Protein AF-A0A8J1XLN2-F1 (afdb_monomer_lite)

Structure (mmCIF, N/CA/C/O backbone):
data_AF-A0A8J1XLN2-F1
#
_entry.id   AF-A0A8J1XLN2-F1
#
loop_
_atom_site.group_PDB
_atom_site.id
_atom_site.type_symbol
_atom_site.label_atom_id
_atom_site.label_alt_id
_atom_site.label_comp_id
_atom_site.label_asym_id
_atom_site.label_entity_id
_atom_site.label_seq_id
_atom_site.pdbx_PDB_ins_code
_atom_site.Cartn_x
_atom_site.Cartn_y
_atom_site.Cartn_z
_atom_site.occupancy
_atom_site.B_iso_or_equiv
_atom_site.auth_seq_id
_atom_site.auth_comp_id
_atom_site.auth_asym_id
_atom_site.auth_atom_id
_atom_site.pdbx_PDB_model_num
ATOM 1 N N . GLY A 1 1 ? 41.333 -35.308 -90.817 1.00 53.69 1 GLY A N 1
ATOM 2 C CA . GLY A 1 1 ? 40.622 -34.061 -90.478 1.00 53.69 1 GLY A CA 1
ATOM 3 C C . GLY A 1 1 ? 39.688 -34.273 -89.304 1.00 53.69 1 GLY A C 1
ATOM 4 O O . GLY A 1 1 ? 40.115 -34.104 -88.175 1.00 53.69 1 GLY A O 1
ATOM 5 N N . GLN A 1 2 ? 38.468 -34.756 -89.553 1.00 54.88 2 GLN A N 1
ATOM 6 C CA . GLN A 1 2 ? 37.368 -34.797 -88.567 1.00 54.88 2 GLN A CA 1
ATOM 7 C C . GLN A 1 2 ? 37.585 -35.658 -87.301 1.00 54.88 2 GLN A C 1
ATOM 9 O O . GLN A 1 2 ? 36.888 -35.465 -86.306 1.00 54.88 2 GLN A O 1
ATOM 14 N N . GLN A 1 3 ? 38.512 -36.622 -87.313 1.00 53.62 3 GLN A N 1
ATOM 15 C CA . GLN A 1 3 ? 38.761 -37.507 -86.164 1.00 53.62 3 GLN A CA 1
ATOM 16 C C . GLN A 1 3 ? 39.747 -36.904 -85.142 1.00 53.62 3 GLN A C 1
ATOM 18 O O . GLN A 1 3 ? 39.566 -37.135 -83.949 1.00 53.62 3 GLN A O 1
ATOM 23 N N . CYS A 1 4 ? 40.702 -36.070 -85.585 1.00 54.72 4 CYS A N 1
ATOM 24 C CA . CYS A 1 4 ? 41.565 -35.276 -84.694 1.00 54.72 4 CYS A CA 1
ATOM 25 C C . CYS A 1 4 ? 40.766 -34.171 -83.992 1.00 54.72 4 CYS A C 1
ATOM 27 O O . CYS A 1 4 ? 40.813 -34.075 -82.773 1.00 54.72 4 CYS A O 1
ATOM 29 N N . GLU A 1 5 ? 39.927 -33.428 -84.725 1.00 58.66 5 GLU A N 1
ATOM 30 C CA . GLU A 1 5 ? 39.110 -32.352 -84.134 1.00 58.66 5 GLU A CA 1
ATOM 31 C C . GLU A 1 5 ? 38.158 -32.857 -83.036 1.00 58.66 5 GLU A C 1
ATOM 33 O O . GLU A 1 5 ? 37.962 -32.191 -82.022 1.00 58.66 5 GLU A O 1
ATOM 38 N N . LYS A 1 6 ? 37.587 -34.063 -83.180 1.00 65.25 6 LYS A N 1
ATOM 39 C CA . LYS A 1 6 ? 36.752 -34.670 -82.127 1.00 65.25 6 LYS A CA 1
ATOM 40 C C . LYS A 1 6 ? 37.548 -35.060 -80.879 1.00 65.25 6 LYS A C 1
ATOM 42 O O . LYS A 1 6 ? 36.998 -34.989 -79.781 1.00 65.25 6 LYS A O 1
ATOM 47 N N . GLN A 1 7 ? 38.799 -35.495 -81.031 1.00 68.25 7 GLN A N 1
ATOM 48 C CA . GLN A 1 7 ? 39.661 -35.832 -79.895 1.00 68.25 7 GLN A CA 1
ATOM 49 C C . GLN A 1 7 ? 40.088 -34.573 -79.136 1.00 68.25 7 GLN A C 1
ATOM 51 O O . GLN A 1 7 ? 39.970 -34.555 -77.912 1.00 68.25 7 GLN A O 1
ATOM 56 N N . ASP A 1 8 ? 40.446 -33.505 -79.849 1.00 72.44 8 ASP A N 1
ATOM 57 C CA . ASP A 1 8 ? 40.832 -32.225 -79.246 1.00 72.44 8 ASP A CA 1
ATOM 58 C C . ASP A 1 8 ? 39.654 -31.563 -78.513 1.00 72.44 8 ASP A C 1
ATOM 60 O O . ASP A 1 8 ? 39.800 -31.105 -77.380 1.00 72.44 8 ASP A O 1
ATOM 64 N N . ILE A 1 9 ? 38.443 -31.609 -79.086 1.00 73.19 9 ILE A N 1
ATOM 65 C CA . ILE A 1 9 ? 37.224 -31.111 -78.422 1.00 73.19 9 ILE A CA 1
ATOM 66 C C . ILE A 1 9 ? 36.899 -31.918 -77.157 1.00 73.19 9 ILE A C 1
ATOM 68 O O . ILE A 1 9 ? 36.465 -31.348 -76.155 1.00 73.19 9 ILE A O 1
ATOM 72 N N . ASN A 1 10 ? 37.085 -33.240 -77.175 1.00 77.19 10 ASN A N 1
ATOM 73 C CA . ASN A 1 10 ? 36.835 -34.076 -75.999 1.00 77.19 10 ASN A CA 1
ATOM 74 C C . ASN A 1 10 ? 37.881 -33.852 -74.899 1.00 77.19 10 ASN A C 1
ATOM 76 O O . ASN A 1 10 ? 37.528 -33.884 -73.720 1.00 77.19 10 ASN A O 1
ATOM 80 N N . MET A 1 11 ? 39.133 -33.586 -75.274 1.00 76.88 11 MET A N 1
ATOM 81 C CA . MET A 1 11 ? 40.205 -33.239 -74.342 1.00 76.88 11 MET A CA 1
ATOM 82 C C . MET A 1 11 ? 39.932 -31.886 -73.674 1.00 76.88 11 MET A C 1
ATOM 84 O O . MET A 1 11 ? 39.892 -31.818 -72.448 1.00 76.88 11 MET A O 1
ATOM 88 N N . LEU A 1 12 ? 39.583 -30.860 -74.460 1.00 75.00 12 LEU A N 1
ATOM 89 C CA . LEU A 1 12 ? 39.187 -29.549 -73.936 1.00 75.00 12 LEU A CA 1
ATOM 90 C C . LEU A 1 12 ? 37.960 -29.633 -73.020 1.00 75.00 12 LEU A C 1
ATOM 92 O O . LEU A 1 12 ? 37.921 -28.997 -71.970 1.00 75.00 12 LEU A O 1
ATOM 96 N N . LYS A 1 13 ? 36.947 -30.431 -73.382 1.00 77.38 13 LYS A N 1
ATOM 97 C CA . LYS A 1 13 ? 35.773 -30.647 -72.519 1.00 77.38 13 LYS A CA 1
ATOM 98 C C . LYS A 1 13 ? 36.159 -31.270 -71.183 1.00 77.38 13 LYS A C 1
ATOM 100 O O . LYS A 1 13 ? 35.616 -30.861 -70.162 1.00 77.38 13 LYS A O 1
ATOM 105 N N . LYS A 1 14 ? 37.071 -32.243 -71.191 1.00 81.69 14 LYS A N 1
ATOM 106 C CA . LYS A 1 14 ? 37.544 -32.909 -69.977 1.00 81.69 14 LYS A CA 1
ATOM 107 C C . LYS A 1 14 ? 38.302 -31.937 -69.071 1.00 81.69 14 LYS A C 1
ATOM 109 O O . LYS A 1 14 ? 37.976 -31.856 -67.895 1.00 81.69 14 LYS A O 1
ATOM 114 N N . GLU A 1 15 ? 39.216 -31.142 -69.624 1.00 81.12 15 GLU A N 1
ATOM 115 C CA . GLU A 1 15 ? 39.959 -30.125 -68.865 1.00 81.12 15 GLU A CA 1
ATOM 116 C C . GLU A 1 15 ? 39.039 -29.042 -68.282 1.00 81.12 15 GLU A C 1
ATOM 118 O O . GLU A 1 15 ? 39.189 -28.644 -67.126 1.00 81.12 15 GLU A O 1
ATOM 123 N N . ILE A 1 16 ? 38.040 -28.592 -69.051 1.00 77.94 16 ILE A N 1
ATOM 124 C CA . ILE A 1 16 ? 37.042 -27.628 -68.571 1.00 77.94 16 ILE A CA 1
ATOM 125 C C . ILE A 1 16 ? 36.206 -28.235 -67.438 1.00 77.94 16 ILE A C 1
ATOM 127 O O . ILE A 1 16 ? 35.998 -27.570 -66.424 1.00 77.94 16 ILE A O 1
ATOM 131 N N . LEU A 1 17 ? 35.742 -29.481 -67.584 1.00 77.00 17 LEU A N 1
ATOM 132 C CA . LEU A 1 17 ? 34.953 -30.170 -66.557 1.00 77.00 17 LEU A CA 1
ATOM 133 C C . LEU A 1 17 ? 35.760 -30.381 -65.271 1.00 77.00 17 LEU A C 1
ATOM 135 O O . LEU A 1 17 ? 35.279 -30.026 -64.201 1.00 77.00 17 LEU A O 1
ATOM 139 N N . GLU A 1 18 ? 37.007 -30.841 -65.369 1.00 84.69 18 GLU A N 1
ATOM 140 C CA . GLU A 1 18 ? 37.897 -31.007 -64.212 1.00 84.69 18 GLU A CA 1
ATOM 141 C C . GLU A 1 18 ? 38.184 -29.663 -63.517 1.00 84.69 18 GLU A C 1
ATOM 143 O O . GLU A 1 18 ? 38.169 -29.570 -62.285 1.00 84.69 18 GLU A O 1
ATOM 148 N N . GLY A 1 19 ? 38.368 -28.587 -64.290 1.00 80.62 19 GLY A N 1
ATOM 149 C CA . GLY A 1 19 ? 38.527 -27.234 -63.758 1.00 80.62 19 GLY A CA 1
ATOM 150 C C . GLY A 1 19 ? 37.270 -26.698 -63.060 1.00 80.62 19 GLY A C 1
ATOM 151 O O . GLY A 1 19 ? 37.374 -25.986 -62.054 1.00 80.62 19 GLY A O 1
ATOM 152 N N . VAL A 1 20 ? 36.079 -27.039 -63.560 1.00 78.56 20 VAL A N 1
ATOM 153 C CA . VAL A 1 20 ? 34.793 -26.696 -62.934 1.00 78.56 20 VAL A CA 1
ATOM 154 C C . VAL A 1 20 ? 34.588 -27.499 -61.649 1.00 78.56 20 VAL A C 1
ATOM 156 O O . VAL A 1 20 ? 34.291 -26.901 -60.612 1.00 78.56 20 VAL A O 1
ATOM 159 N N . ASP A 1 21 ? 34.832 -28.807 -61.669 1.00 84.81 21 ASP A N 1
ATOM 160 C CA . ASP A 1 21 ? 34.689 -29.685 -60.503 1.00 84.81 21 ASP A CA 1
ATOM 161 C C . ASP A 1 21 ? 35.650 -29.294 -59.377 1.00 84.81 21 ASP A C 1
ATOM 163 O O . ASP A 1 21 ? 35.250 -29.202 -58.211 1.00 84.81 21 ASP A O 1
ATOM 167 N N . SER A 1 22 ? 36.898 -28.949 -59.715 1.00 86.00 22 SER A N 1
ATOM 168 C CA . SER A 1 22 ? 37.862 -28.431 -58.742 1.00 86.00 22 SER A CA 1
ATOM 169 C C . SER A 1 22 ? 37.364 -27.142 -58.082 1.00 86.00 22 SER A C 1
ATOM 171 O O . SER A 1 22 ? 37.482 -26.992 -56.864 1.00 86.00 22 SER A O 1
ATOM 173 N N . LYS A 1 23 ? 36.783 -26.209 -58.849 1.00 81.69 23 LYS A N 1
ATOM 174 C CA . LYS A 1 23 ? 36.239 -24.954 -58.302 1.00 81.69 23 LYS A CA 1
ATOM 175 C C . LYS A 1 23 ? 35.014 -25.200 -57.423 1.00 81.69 23 LYS A C 1
ATOM 177 O O . LYS A 1 23 ? 34.900 -24.578 -56.364 1.00 81.69 23 LYS A O 1
ATOM 182 N N . ILE A 1 24 ? 34.132 -26.123 -57.813 1.00 81.25 24 ILE A N 1
ATOM 183 C CA . ILE A 1 24 ? 32.971 -26.538 -57.013 1.00 81.25 24 ILE A CA 1
ATOM 184 C C . ILE A 1 24 ? 33.429 -27.153 -55.686 1.00 81.25 24 ILE A C 1
ATOM 186 O O . ILE A 1 24 ? 32.887 -26.809 -54.630 1.00 81.25 24 ILE A O 1
ATOM 190 N N . ALA A 1 25 ? 34.457 -28.006 -55.700 1.00 85.00 25 ALA A N 1
ATOM 191 C CA . ALA A 1 25 ? 35.021 -28.597 -54.489 1.00 85.00 25 ALA A CA 1
ATOM 192 C C . ALA A 1 25 ? 35.598 -27.526 -53.545 1.00 85.00 25 ALA A C 1
ATOM 194 O O . ALA A 1 25 ? 35.302 -27.531 -52.342 1.00 85.00 25 ALA A O 1
ATOM 195 N N . THR A 1 26 ? 36.347 -26.554 -54.081 1.00 87.31 26 THR A N 1
ATOM 196 C CA . THR A 1 26 ? 36.879 -25.427 -53.299 1.00 87.31 26 THR A CA 1
ATOM 197 C C . THR A 1 26 ? 35.752 -24.595 -52.680 1.00 87.31 26 THR A C 1
ATOM 199 O O . THR A 1 26 ? 35.748 -24.394 -51.462 1.00 87.31 26 THR A O 1
ATOM 202 N N . LEU A 1 27 ? 34.755 -24.181 -53.468 1.00 78.38 27 LEU A N 1
ATOM 203 C CA . LEU A 1 27 ? 33.588 -23.426 -52.988 1.00 78.38 27 LEU A CA 1
ATOM 204 C C . LEU A 1 27 ? 32.815 -24.184 -51.903 1.00 78.38 27 LEU A C 1
ATOM 206 O O . LEU A 1 27 ? 32.498 -23.620 -50.856 1.00 78.38 27 LEU A O 1
ATOM 210 N N . THR A 1 28 ? 32.595 -25.484 -52.097 1.00 84.31 28 THR A N 1
ATOM 211 C CA . THR A 1 28 ? 31.908 -26.348 -51.126 1.00 84.31 28 THR A CA 1
ATOM 212 C C . THR A 1 28 ? 32.663 -26.410 -49.797 1.00 84.31 28 THR A C 1
ATOM 214 O O . THR A 1 28 ? 32.055 -26.348 -48.725 1.00 84.31 28 THR A O 1
ATOM 217 N N . SER A 1 29 ? 33.995 -26.504 -49.835 1.00 86.88 29 SER A N 1
ATOM 218 C CA . SER A 1 29 ? 34.820 -26.514 -48.621 1.00 86.88 29 SER A CA 1
ATOM 219 C C . SER A 1 29 ? 34.789 -25.171 -47.876 1.00 86.88 29 SER A C 1
ATOM 221 O O . SER A 1 29 ? 34.666 -25.155 -46.646 1.00 86.88 29 SER A O 1
ATOM 223 N N . LEU A 1 30 ? 34.804 -24.052 -48.611 1.00 84.69 30 LEU A N 1
ATOM 224 C CA . LEU A 1 30 ? 34.664 -22.700 -48.068 1.00 84.69 30 LEU A CA 1
ATOM 225 C C . LEU A 1 30 ? 33.301 -22.509 -47.400 1.00 84.69 30 LEU A C 1
ATOM 227 O O . LEU A 1 30 ? 33.246 -22.076 -46.249 1.00 84.69 30 LEU A O 1
ATOM 231 N N . MET A 1 31 ? 32.218 -22.916 -48.067 1.00 76.94 31 MET A N 1
ATOM 232 C CA . MET A 1 31 ? 30.867 -22.851 -47.507 1.00 76.94 31 MET A CA 1
ATOM 233 C C . MET A 1 31 ? 30.739 -23.700 -46.239 1.00 76.94 31 MET A C 1
ATOM 235 O O . MET A 1 31 ? 30.209 -23.229 -45.235 1.00 76.94 31 MET A O 1
ATOM 239 N N . LYS A 1 32 ? 31.281 -24.926 -46.223 1.00 83.81 32 LYS A N 1
ATOM 240 C CA . LYS A 1 32 ? 31.295 -25.775 -45.016 1.00 83.81 32 LYS A CA 1
ATOM 241 C C . LYS A 1 32 ? 32.070 -25.135 -43.861 1.00 83.81 32 LYS A C 1
ATOM 243 O O . LYS A 1 32 ? 31.676 -25.283 -42.704 1.00 83.81 32 LYS A O 1
ATOM 248 N N . ARG A 1 33 ? 33.175 -24.437 -44.144 1.00 87.06 33 ARG A N 1
ATOM 249 C CA . ARG A 1 33 ? 33.961 -23.716 -43.130 1.00 87.06 33 ARG A CA 1
ATOM 250 C C . ARG A 1 33 ? 33.202 -22.506 -42.584 1.00 87.06 33 ARG A C 1
ATOM 252 O O . ARG A 1 33 ? 33.126 -22.357 -41.371 1.00 87.06 33 ARG A O 1
ATOM 259 N N . GLN A 1 34 ? 32.597 -21.697 -43.451 1.00 81.19 34 GLN A N 1
ATOM 260 C CA . GLN A 1 34 ? 31.775 -20.560 -43.027 1.00 81.19 34 GLN A CA 1
ATOM 261 C C . GLN A 1 34 ? 30.563 -21.007 -42.205 1.00 81.19 34 GLN A C 1
ATOM 263 O O . GLN A 1 34 ? 30.272 -20.402 -41.179 1.00 81.19 34 GLN A O 1
ATOM 268 N N . ASN A 1 35 ? 29.911 -22.102 -42.597 1.00 74.69 35 ASN A N 1
ATOM 269 C CA . ASN A 1 35 ? 28.753 -22.632 -41.883 1.00 74.69 35 ASN A CA 1
ATOM 270 C C . ASN A 1 35 ? 29.134 -23.191 -40.497 1.00 74.69 35 ASN A C 1
ATOM 272 O O . ASN A 1 35 ? 28.408 -22.979 -39.533 1.00 74.69 35 ASN A O 1
ATOM 276 N N . ARG A 1 36 ? 30.308 -23.831 -40.354 1.00 81.69 36 ARG A N 1
ATOM 277 C CA . ARG A 1 36 ? 30.852 -24.206 -39.032 1.00 81.69 36 ARG A CA 1
ATOM 278 C C . ARG A 1 36 ? 31.136 -22.987 -38.159 1.00 81.69 36 ARG A C 1
ATOM 280 O O . ARG A 1 36 ? 30.622 -22.932 -37.054 1.00 81.69 36 ARG A O 1
ATOM 287 N N . ASN A 1 37 ? 31.825 -21.975 -38.686 1.00 80.38 37 ASN A N 1
ATOM 288 C CA . ASN A 1 37 ? 32.071 -20.737 -37.942 1.00 80.38 37 ASN A CA 1
ATOM 289 C C . ASN A 1 37 ? 30.767 -20.035 -37.522 1.00 80.38 37 ASN A C 1
ATOM 291 O O . ASN A 1 37 ? 30.702 -19.464 -36.438 1.00 80.38 37 ASN A O 1
ATOM 295 N N . LEU A 1 38 ? 29.728 -20.062 -38.367 1.00 68.62 38 LEU A N 1
ATOM 296 C CA . LEU A 1 38 ? 28.409 -19.544 -38.000 1.00 68.62 38 LEU A CA 1
ATOM 297 C C . LEU A 1 38 ? 27.776 -20.371 -36.883 1.00 68.62 38 LEU A C 1
ATOM 299 O O . LEU A 1 38 ? 27.258 -19.792 -35.938 1.00 68.62 38 LEU A O 1
ATOM 303 N N . LYS A 1 39 ? 27.828 -21.704 -36.970 1.00 70.62 39 LYS A N 1
ATOM 304 C CA . LYS A 1 39 ? 27.310 -22.594 -35.925 1.00 70.62 39 LYS A CA 1
ATOM 305 C C . LYS A 1 39 ? 28.034 -22.406 -34.599 1.00 70.62 39 LYS A C 1
ATOM 307 O O . LYS A 1 39 ? 27.363 -22.371 -33.580 1.00 70.62 39 LYS A O 1
ATOM 312 N N . ASP A 1 40 ? 29.351 -22.232 -34.614 1.00 71.19 40 ASP A N 1
ATOM 313 C CA . ASP A 1 40 ? 30.140 -21.990 -33.405 1.00 71.19 40 ASP A CA 1
ATOM 314 C C . ASP A 1 40 ? 29.801 -20.627 -32.786 1.00 71.19 40 ASP A C 1
ATOM 316 O O . ASP A 1 40 ? 29.603 -20.547 -31.581 1.00 71.19 40 ASP A O 1
ATOM 320 N N . LYS A 1 41 ? 29.603 -19.578 -33.601 1.00 67.25 41 LYS A N 1
ATOM 321 C CA . LYS A 1 41 ? 29.107 -18.273 -33.121 1.00 67.25 41 LYS A CA 1
ATOM 322 C C . LYS A 1 41 ? 27.674 -18.331 -32.597 1.00 67.25 41 LYS A C 1
ATOM 324 O O . LYS A 1 41 ? 27.358 -17.701 -31.598 1.00 67.25 41 LYS A O 1
ATOM 329 N N . ILE A 1 42 ? 26.791 -19.073 -33.267 1.00 59.78 42 ILE A N 1
ATOM 330 C CA . ILE A 1 42 ? 25.418 -19.299 -32.799 1.00 59.78 42 ILE A CA 1
ATOM 331 C C . ILE A 1 42 ? 25.457 -20.053 -31.472 1.00 59.78 42 ILE A C 1
ATOM 333 O O . ILE A 1 42 ? 24.743 -19.680 -30.551 1.00 59.78 42 ILE A O 1
ATOM 337 N N . LYS A 1 43 ? 26.319 -21.063 -31.346 1.00 57.88 43 LYS A N 1
ATOM 338 C CA . LYS A 1 43 ? 26.527 -21.824 -30.116 1.00 57.88 43 LYS A CA 1
ATOM 339 C C . LYS A 1 43 ? 27.084 -20.947 -28.993 1.00 57.88 43 LYS A C 1
ATOM 341 O O . LYS A 1 43 ? 26.541 -20.987 -27.906 1.00 57.88 43 LYS A O 1
ATOM 346 N N . GLU A 1 44 ? 28.057 -20.082 -29.262 1.00 58.88 44 GLU A N 1
ATOM 347 C CA . GLU A 1 44 ? 28.560 -19.081 -28.307 1.00 58.88 44 GLU A CA 1
ATOM 348 C C . GLU A 1 44 ? 27.451 -18.121 -27.832 1.00 58.88 44 GLU A C 1
ATOM 350 O O . GLU A 1 44 ? 27.355 -17.813 -26.650 1.00 58.88 44 GLU A O 1
ATOM 355 N N . ILE A 1 45 ? 26.548 -17.713 -28.730 1.00 55.41 45 ILE A N 1
ATOM 356 C CA . ILE A 1 45 ? 25.372 -16.892 -28.391 1.00 55.41 45 ILE A CA 1
ATOM 357 C C . ILE A 1 45 ? 24.312 -17.691 -27.604 1.00 55.41 45 ILE A C 1
ATOM 359 O O . ILE A 1 45 ? 23.596 -17.117 -26.786 1.00 55.41 45 ILE A O 1
ATOM 363 N N . THR A 1 46 ? 24.191 -18.997 -27.854 1.00 53.50 46 THR A N 1
ATOM 364 C CA . THR A 1 46 ? 23.142 -19.865 -27.284 1.00 53.50 46 THR A CA 1
ATOM 365 C C . THR A 1 46 ? 23.553 -20.473 -25.936 1.00 53.50 46 THR A C 1
ATOM 367 O O . THR A 1 46 ? 22.708 -20.627 -25.058 1.00 53.50 46 THR A O 1
ATOM 370 N N . ASP A 1 47 ? 24.842 -20.756 -25.734 1.00 54.47 47 ASP A N 1
ATOM 371 C CA . ASP A 1 47 ? 25.393 -21.418 -24.542 1.00 54.47 47 ASP A CA 1
ATOM 372 C C . ASP A 1 47 ? 25.655 -20.445 -23.370 1.00 54.47 47 ASP A C 1
ATOM 374 O O . ASP A 1 47 ? 25.988 -20.875 -22.267 1.00 54.47 47 ASP A O 1
ATOM 378 N N . GLU A 1 48 ? 25.470 -19.133 -23.553 1.00 57.09 48 GLU A N 1
ATOM 379 C CA . GLU A 1 48 ? 25.713 -18.125 -22.506 1.00 57.09 48 GLU A CA 1
ATOM 380 C C . GLU A 1 48 ? 24.608 -18.021 -21.435 1.00 57.09 48 GLU A C 1
ATOM 382 O O . GLU A 1 48 ? 24.745 -17.234 -20.494 1.00 57.09 48 GLU A O 1
ATOM 387 N N . CYS A 1 49 ? 23.523 -18.802 -21.517 1.00 61.03 49 CYS A N 1
ATOM 388 C CA . CYS A 1 49 ? 22.452 -18.724 -20.525 1.00 61.03 49 CYS A CA 1
ATOM 389 C C . CYS A 1 49 ? 22.199 -20.005 -19.728 1.00 61.03 49 CYS A C 1
ATOM 391 O O . CYS A 1 49 ? 21.451 -20.885 -20.142 1.00 61.03 49 CYS A O 1
ATOM 393 N N . THR A 1 50 ? 22.710 -20.025 -18.498 1.00 65.38 50 THR A N 1
ATOM 394 C CA . THR A 1 50 ? 22.306 -20.978 -17.450 1.00 65.38 50 THR A CA 1
ATOM 395 C C . THR A 1 50 ? 21.369 -20.363 -16.406 1.00 65.38 50 THR A C 1
ATOM 397 O O . THR A 1 50 ? 20.832 -21.079 -15.560 1.00 65.38 50 THR A O 1
ATOM 400 N N . LYS A 1 51 ? 21.157 -19.038 -16.434 1.00 75.00 51 LYS A N 1
ATOM 401 C CA . LYS A 1 51 ? 20.351 -18.333 -15.430 1.00 75.00 51 LYS A CA 1
ATOM 402 C C . LYS A 1 51 ? 18.862 -18.479 -15.729 1.00 75.00 51 LYS A C 1
ATOM 404 O O . LYS A 1 51 ? 18.395 -18.145 -16.814 1.00 75.00 51 LYS A O 1
ATOM 409 N N . SER A 1 52 ? 18.098 -18.923 -14.734 1.00 81.94 52 SER A N 1
ATOM 410 C CA . SER A 1 52 ? 16.633 -18.892 -14.812 1.00 81.94 52 SER A CA 1
ATOM 411 C C . SER A 1 52 ? 16.111 -17.449 -14.819 1.00 81.94 52 SER A C 1
ATOM 413 O O . SER A 1 52 ? 16.740 -16.552 -14.253 1.00 81.94 52 SER A O 1
ATOM 415 N N . GLN A 1 53 ? 14.920 -17.221 -15.380 1.00 80.94 53 GLN A N 1
ATOM 416 C CA . GLN A 1 53 ? 14.272 -15.899 -15.349 1.00 80.94 53 GLN A CA 1
ATOM 417 C C . GLN A 1 53 ? 14.080 -15.373 -13.916 1.00 80.94 53 GLN A C 1
ATOM 419 O O . GLN A 1 53 ? 14.302 -14.196 -13.654 1.00 80.94 53 GLN A O 1
ATOM 424 N N . ASN A 1 54 ? 13.788 -16.252 -12.951 1.00 80.81 54 ASN A N 1
ATOM 425 C CA . ASN A 1 54 ? 13.690 -15.874 -11.536 1.00 80.81 54 ASN A CA 1
ATOM 426 C C . ASN A 1 54 ? 15.029 -15.393 -10.956 1.00 80.81 54 ASN A C 1
ATOM 428 O O . ASN A 1 54 ? 15.062 -14.508 -10.102 1.00 80.81 54 ASN A O 1
ATOM 432 N N . GLN A 1 55 ? 16.151 -15.971 -11.396 1.00 84.56 55 GLN A N 1
ATOM 433 C CA . GLN A 1 55 ? 17.471 -15.487 -11.001 1.00 84.56 55 GLN A CA 1
ATOM 434 C C . GLN A 1 55 ? 17.749 -14.105 -11.600 1.00 84.56 55 GLN A C 1
ATOM 436 O O . GLN A 1 55 ? 18.188 -13.218 -10.874 1.00 84.56 55 GLN A O 1
ATOM 441 N N . ILE A 1 56 ? 17.438 -13.909 -12.881 1.00 85.75 56 ILE A N 1
ATOM 442 C CA . ILE A 1 56 ? 17.614 -12.625 -13.570 1.00 85.75 56 ILE A CA 1
ATOM 443 C C . ILE A 1 56 ? 16.768 -11.525 -12.910 1.00 85.75 56 ILE A C 1
ATOM 445 O O . ILE A 1 56 ? 17.292 -10.453 -12.620 1.00 85.75 56 ILE A O 1
ATOM 449 N N . GLN A 1 57 ? 15.503 -11.809 -12.582 1.00 86.06 57 GLN A N 1
ATOM 450 C CA . GLN A 1 57 ? 14.613 -10.878 -11.878 1.00 86.06 57 GLN A CA 1
ATOM 451 C C . GLN A 1 57 ? 15.199 -10.434 -10.529 1.00 86.06 57 GLN A C 1
ATOM 453 O O . GLN A 1 57 ? 15.190 -9.244 -10.217 1.00 86.06 57 GLN A O 1
ATOM 458 N N . ARG A 1 58 ? 15.737 -11.370 -9.731 1.00 87.31 58 ARG A N 1
ATOM 459 C CA . ARG A 1 58 ? 16.377 -11.045 -8.443 1.00 87.31 58 ARG A CA 1
ATOM 460 C C . ARG A 1 58 ? 17.622 -10.180 -8.620 1.00 87.31 58 ARG A C 1
ATOM 462 O O . ARG A 1 58 ? 17.781 -9.203 -7.895 1.00 87.31 58 ARG A O 1
ATOM 469 N N . GLU A 1 59 ? 18.479 -10.519 -9.582 1.00 91.75 59 GLU A N 1
ATOM 470 C CA . GLU A 1 59 ? 19.692 -9.746 -9.873 1.00 91.75 59 GLU A CA 1
ATOM 471 C C . GLU A 1 59 ? 19.361 -8.319 -10.325 1.00 91.75 59 GLU A C 1
ATOM 473 O O . GLU A 1 59 ? 19.973 -7.372 -9.840 1.00 91.75 59 GLU A O 1
ATOM 478 N N . LEU A 1 60 ? 18.381 -8.145 -11.216 1.00 92.12 60 LEU A N 1
ATOM 479 C CA . LEU A 1 60 ? 17.970 -6.826 -11.701 1.00 92.12 60 LEU A CA 1
ATOM 480 C C . LEU A 1 60 ? 17.295 -5.980 -10.619 1.00 92.12 60 LEU A C 1
ATOM 482 O O . LEU A 1 60 ? 17.604 -4.794 -10.515 1.00 92.12 60 LEU A O 1
ATOM 486 N N . ASN A 1 61 ? 16.443 -6.578 -9.780 1.00 87.12 61 ASN A N 1
ATOM 487 C CA . ASN A 1 61 ? 15.853 -5.884 -8.632 1.00 87.12 61 ASN A CA 1
ATOM 488 C C . ASN A 1 61 ? 16.939 -5.378 -7.671 1.00 87.12 61 ASN A C 1
ATOM 490 O O . ASN A 1 61 ? 16.947 -4.197 -7.334 1.00 87.12 61 ASN A O 1
ATOM 494 N N . ALA A 1 62 ? 17.900 -6.233 -7.301 1.00 89.56 62 ALA A N 1
ATOM 495 C CA . ALA A 1 62 ? 19.023 -5.832 -6.451 1.00 89.56 62 ALA A CA 1
ATOM 496 C C . ALA A 1 62 ? 19.888 -4.739 -7.109 1.00 89.56 62 ALA A C 1
ATOM 498 O O . ALA A 1 62 ? 20.333 -3.803 -6.447 1.00 89.56 62 ALA A O 1
ATOM 499 N N . ASN A 1 63 ? 20.098 -4.823 -8.427 1.00 92.19 63 ASN A N 1
ATOM 500 C CA . ASN A 1 63 ? 20.852 -3.833 -9.195 1.00 92.19 63 ASN A CA 1
ATOM 501 C C . ASN A 1 63 ? 20.166 -2.452 -9.181 1.00 92.19 63 ASN A C 1
ATOM 503 O O . ASN A 1 63 ? 20.844 -1.435 -9.050 1.00 92.19 63 ASN A O 1
ATOM 507 N N . LEU A 1 64 ? 18.833 -2.405 -9.286 1.00 90.56 64 LEU A N 1
ATOM 508 C CA . LEU A 1 64 ? 18.055 -1.163 -9.200 1.00 90.56 64 LEU A CA 1
ATOM 509 C C . LEU A 1 64 ? 17.976 -0.609 -7.773 1.00 90.56 64 LEU A C 1
ATOM 511 O O . LEU A 1 64 ? 18.048 0.606 -7.594 1.00 90.56 64 LEU A O 1
ATOM 515 N N . GLU A 1 65 ? 17.871 -1.477 -6.766 1.00 87.88 65 GLU A N 1
ATOM 516 C CA . GLU A 1 65 ? 17.882 -1.071 -5.359 1.00 87.88 65 GLU A CA 1
ATOM 517 C C . GLU A 1 65 ? 19.206 -0.386 -4.995 1.00 87.88 65 GLU A C 1
ATOM 519 O O . GLU A 1 65 ? 19.213 0.707 -4.429 1.00 87.88 65 GLU A O 1
ATOM 524 N N . GLU A 1 66 ? 20.333 -0.982 -5.390 1.00 91.62 66 GLU A N 1
ATOM 525 C CA . GLU A 1 66 ? 21.656 -0.403 -5.155 1.00 91.62 66 GLU A CA 1
ATOM 526 C C . GLU A 1 66 ? 21.862 0.897 -5.942 1.00 91.62 66 GLU A C 1
ATOM 528 O O . GLU A 1 66 ? 22.378 1.876 -5.408 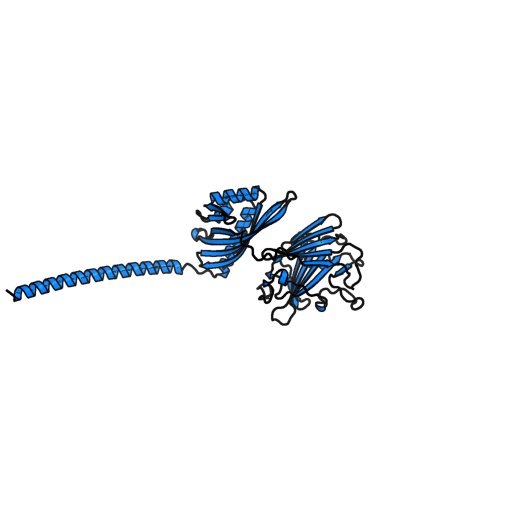1.00 91.62 66 GLU A O 1
ATOM 533 N N . TYR A 1 67 ? 21.402 0.957 -7.195 1.00 91.19 67 TYR A N 1
ATOM 534 C CA . TYR A 1 67 ? 21.402 2.201 -7.966 1.00 91.19 67 TYR A CA 1
ATOM 535 C C . TYR A 1 67 ? 20.615 3.317 -7.255 1.00 91.19 67 TYR A C 1
ATOM 537 O O . TYR A 1 67 ? 21.100 4.445 -7.157 1.00 91.19 67 TYR A O 1
ATOM 545 N N . SER A 1 68 ? 19.438 3.003 -6.702 1.00 85.19 68 SER A N 1
ATOM 546 C CA . SER A 1 68 ? 18.628 3.957 -5.933 1.00 85.19 68 SER A CA 1
ATOM 547 C C . SER A 1 68 ? 19.342 4.425 -4.659 1.00 85.19 68 SER A C 1
ATOM 549 O O . SER A 1 68 ? 19.336 5.621 -4.364 1.00 85.19 68 SER A O 1
ATOM 551 N N . LYS A 1 69 ? 20.022 3.520 -3.937 1.00 87.12 69 LYS A N 1
ATOM 552 C CA . LYS A 1 69 ? 20.833 3.867 -2.755 1.00 87.12 69 LYS A CA 1
ATOM 553 C C . LYS A 1 69 ? 21.943 4.861 -3.093 1.00 87.12 69 LYS A C 1
ATOM 555 O O . LYS A 1 69 ? 22.107 5.835 -2.366 1.00 87.12 69 LYS A O 1
ATOM 560 N N . LEU A 1 70 ? 22.652 4.657 -4.205 1.00 90.88 70 LEU A N 1
ATOM 561 C CA . LEU A 1 70 ? 23.741 5.542 -4.638 1.00 90.88 70 LEU A CA 1
ATOM 562 C C . LEU A 1 70 ? 23.252 6.934 -5.046 1.00 90.88 70 LEU A C 1
ATOM 564 O O . LEU A 1 70 ? 23.899 7.929 -4.735 1.00 90.88 70 LEU A O 1
ATOM 568 N N . ILE A 1 71 ? 22.093 7.024 -5.707 1.00 85.00 71 ILE A N 1
ATOM 569 C CA . ILE A 1 71 ? 21.475 8.326 -5.998 1.00 85.00 71 ILE A CA 1
ATOM 570 C C . ILE A 1 71 ? 21.139 9.049 -4.692 1.00 85.00 71 ILE A C 1
ATOM 572 O O . ILE A 1 71 ? 21.485 10.218 -4.540 1.00 85.00 71 ILE A O 1
ATOM 576 N N . LYS A 1 72 ? 20.505 8.351 -3.740 1.00 80.44 72 LYS A N 1
ATOM 577 C CA . LYS A 1 72 ? 20.112 8.926 -2.445 1.00 80.44 72 LYS A CA 1
ATOM 578 C C . LYS A 1 72 ? 21.309 9.368 -1.602 1.00 80.44 72 LYS A C 1
ATOM 580 O O . LYS A 1 72 ? 21.225 10.389 -0.931 1.00 80.44 72 LYS A O 1
ATOM 585 N N . SER A 1 73 ? 22.415 8.624 -1.631 1.00 85.62 73 SER A N 1
ATOM 586 C CA . SER A 1 73 ? 23.640 8.985 -0.905 1.00 85.62 73 SER A CA 1
ATOM 587 C C . SER A 1 73 ? 24.457 10.087 -1.587 1.00 85.62 73 SER A C 1
ATOM 589 O O . SER A 1 73 ? 25.417 10.583 -0.999 1.00 85.62 73 SER A O 1
ATOM 591 N N . GLY A 1 74 ? 24.099 10.468 -2.817 1.00 85.94 74 GLY A N 1
ATOM 592 C CA . GLY A 1 74 ? 24.829 11.454 -3.608 1.00 85.94 74 GLY A CA 1
ATOM 593 C C . GLY A 1 74 ? 26.093 10.915 -4.288 1.00 85.94 74 GLY A C 1
ATOM 594 O O . GLY A 1 74 ? 26.894 11.702 -4.795 1.00 85.94 74 GLY A O 1
ATOM 595 N N . ASP A 1 75 ? 26.292 9.593 -4.344 1.00 91.25 75 ASP A N 1
ATOM 596 C CA . ASP A 1 75 ? 27.402 8.981 -5.084 1.00 91.25 75 ASP A CA 1
ATOM 597 C C . ASP A 1 75 ? 27.043 8.802 -6.568 1.00 91.25 75 ASP A C 1
ATOM 599 O O . ASP A 1 75 ? 26.811 7.707 -7.093 1.00 91.25 75 ASP A O 1
ATOM 603 N N . PHE A 1 76 ? 26.976 9.931 -7.268 1.00 90.25 76 PHE A N 1
ATOM 604 C CA . PHE A 1 76 ? 26.550 9.972 -8.665 1.00 90.25 76 PHE A CA 1
ATOM 605 C C . PHE A 1 76 ? 27.555 9.332 -9.626 1.00 90.25 76 PHE A C 1
ATOM 607 O O . PHE A 1 76 ? 27.152 8.845 -10.681 1.00 90.25 76 PHE A O 1
ATOM 614 N N . VAL A 1 77 ? 28.840 9.289 -9.260 1.00 90.00 77 VAL A N 1
ATOM 615 C CA . VAL A 1 77 ? 29.886 8.616 -10.048 1.00 90.00 77 VAL A CA 1
ATOM 616 C C . VAL A 1 77 ? 29.680 7.101 -9.996 1.00 90.00 77 VAL A C 1
ATOM 618 O O . VAL A 1 77 ? 29.753 6.409 -11.017 1.00 90.00 77 VAL A O 1
ATOM 621 N N . ALA A 1 78 ? 29.384 6.547 -8.819 1.00 91.81 78 ALA A N 1
ATOM 622 C CA . ALA A 1 78 ? 29.032 5.138 -8.706 1.00 91.81 78 ALA A CA 1
ATOM 623 C C . ALA A 1 78 ? 27.677 4.837 -9.366 1.00 91.81 78 ALA A C 1
ATOM 625 O O . ALA A 1 78 ? 27.551 3.821 -10.056 1.00 91.81 78 ALA A O 1
ATOM 626 N N . ALA A 1 79 ? 26.686 5.725 -9.233 1.00 90.94 79 ALA A N 1
ATOM 627 C CA . ALA A 1 79 ? 25.385 5.569 -9.882 1.00 90.94 79 ALA A CA 1
ATOM 628 C C . ALA A 1 79 ? 25.511 5.567 -11.418 1.00 90.94 79 ALA A C 1
ATOM 630 O O . ALA A 1 79 ? 24.982 4.676 -12.087 1.00 90.94 79 ALA A O 1
ATOM 631 N N . SER A 1 80 ? 26.285 6.487 -12.004 1.00 91.62 80 SER A N 1
ATOM 632 C CA . SER A 1 80 ? 26.488 6.566 -13.459 1.00 91.62 80 SER A CA 1
ATOM 633 C C . SER A 1 80 ? 27.182 5.319 -14.031 1.00 91.62 80 SER A C 1
ATOM 635 O O . SER A 1 80 ? 27.006 4.975 -15.203 1.00 91.62 80 SER A O 1
ATOM 637 N N . ASN A 1 81 ? 27.888 4.541 -13.203 1.00 92.50 81 ASN A N 1
ATOM 638 C CA . ASN A 1 81 ? 28.466 3.257 -13.602 1.00 92.50 81 ASN A CA 1
ATOM 639 C C . ASN A 1 81 ? 27.447 2.130 -13.835 1.00 92.50 81 ASN A C 1
ATOM 641 O O . ASN A 1 81 ? 27.828 1.112 -14.423 1.00 92.50 81 ASN A O 1
ATOM 645 N N . TYR A 1 82 ? 26.184 2.304 -13.431 1.00 94.69 82 TYR A N 1
ATOM 646 C CA . TYR A 1 82 ? 25.077 1.406 -13.790 1.00 94.69 82 TYR A CA 1
ATOM 647 C C . TYR A 1 82 ? 24.581 1.619 -15.216 1.00 94.69 82 TYR A C 1
ATOM 649 O O . TYR A 1 82 ? 23.850 0.784 -15.732 1.00 94.69 82 TYR A O 1
ATOM 657 N N . TRP A 1 83 ? 25.001 2.687 -15.885 1.00 95.50 83 TRP A N 1
ATOM 658 C CA . TRP A 1 83 ? 24.673 2.931 -17.281 1.00 95.50 83 TRP A CA 1
ATOM 659 C C . TRP A 1 83 ? 25.723 2.321 -18.203 1.00 95.50 83 TRP A C 1
ATOM 661 O O . TRP A 1 83 ? 26.908 2.246 -17.859 1.00 95.50 83 TRP A O 1
ATOM 671 N N . SER A 1 84 ? 25.348 1.900 -19.408 1.00 94.06 84 SER A N 1
ATOM 672 C CA . SER A 1 84 ? 26.340 1.643 -20.455 1.00 94.06 84 SER A CA 1
ATOM 673 C C . SER A 1 84 ? 27.099 2.928 -20.786 1.00 94.06 84 SER A C 1
ATOM 675 O O . SER A 1 84 ? 26.619 4.030 -20.523 1.00 94.06 84 SER A O 1
ATOM 677 N N . LYS A 1 85 ? 28.305 2.805 -21.355 1.00 92.12 85 LYS A N 1
ATOM 678 C CA . LYS A 1 85 ? 29.126 3.971 -21.723 1.00 92.12 85 LYS A CA 1
ATOM 679 C C . LYS A 1 85 ? 28.336 4.970 -22.581 1.00 92.12 85 LYS A C 1
ATOM 681 O O . LYS A 1 85 ? 28.353 6.161 -22.285 1.00 92.12 85 LYS A O 1
ATOM 686 N N . ASP A 1 86 ? 27.585 4.436 -23.539 1.00 91.62 86 ASP A N 1
ATOM 687 C CA . ASP A 1 86 ? 26.766 5.181 -24.498 1.00 91.62 86 ASP A CA 1
ATOM 688 C C . ASP A 1 86 ? 25.268 5.094 -24.154 1.00 91.62 86 ASP A C 1
ATOM 690 O O . ASP A 1 86 ? 24.421 5.113 -25.039 1.00 91.62 86 ASP A O 1
ATOM 694 N N . GLY A 1 87 ? 24.935 4.908 -22.870 1.00 93.12 87 GLY A N 1
ATOM 695 C CA . GLY A 1 87 ? 23.544 4.771 -22.439 1.00 93.12 87 GLY A CA 1
ATOM 696 C C . GLY A 1 87 ? 22.734 6.049 -22.655 1.00 93.12 87 GLY A C 1
ATOM 697 O O . GLY A 1 87 ? 23.282 7.149 -22.584 1.00 93.12 87 GLY A O 1
ATOM 698 N N . THR A 1 88 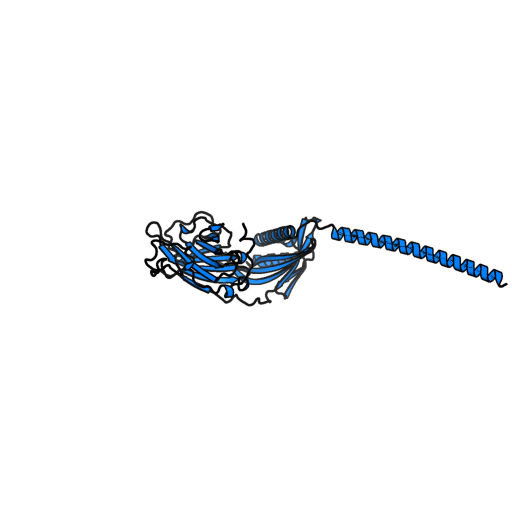? 21.432 5.904 -22.885 1.00 94.75 88 THR A N 1
ATOM 699 C CA . THR A 1 88 ? 20.532 7.029 -23.162 1.00 94.75 88 THR A CA 1
ATOM 700 C C . THR A 1 88 ? 19.407 7.099 -22.139 1.00 94.75 88 THR A C 1
ATOM 702 O O . THR A 1 88 ? 18.689 6.125 -21.939 1.00 94.75 88 THR A O 1
ATOM 705 N N . MET A 1 89 ? 19.209 8.265 -21.533 1.00 92.31 89 MET A N 1
ATOM 706 C CA . MET A 1 89 ? 18.064 8.548 -20.668 1.00 92.31 89 MET A CA 1
ATOM 707 C C . MET A 1 89 ? 17.149 9.545 -21.373 1.00 92.31 89 MET A C 1
ATOM 709 O O . MET A 1 89 ? 17.585 10.638 -21.729 1.00 92.31 89 MET A O 1
ATOM 713 N N . VAL A 1 90 ? 15.889 9.174 -21.569 1.00 87.25 90 VAL A N 1
ATOM 714 C CA . VAL A 1 90 ? 14.837 10.050 -22.087 1.00 87.25 90 VAL A CA 1
ATOM 715 C C . VAL A 1 90 ? 13.880 10.385 -20.948 1.00 87.25 90 VAL A C 1
ATOM 717 O O . VAL A 1 90 ? 13.315 9.490 -20.326 1.00 87.25 90 VAL A O 1
ATOM 720 N N . LEU A 1 91 ? 13.705 11.676 -20.693 1.00 81.19 91 LEU A N 1
ATOM 721 C CA . LEU A 1 91 ? 12.835 12.222 -19.661 1.00 81.19 91 LEU A CA 1
ATOM 722 C C . LEU A 1 91 ? 11.673 12.986 -20.304 1.00 81.19 91 LEU A C 1
ATOM 724 O O . LEU A 1 91 ? 11.863 13.779 -21.234 1.00 81.19 91 LEU A O 1
ATOM 728 N N . ALA A 1 92 ? 10.469 12.758 -19.797 1.00 69.50 92 ALA A N 1
ATOM 729 C CA . ALA A 1 92 ? 9.195 13.327 -20.204 1.00 69.50 92 ALA A CA 1
ATOM 730 C C . ALA A 1 92 ? 8.937 13.288 -21.715 1.00 69.50 92 ALA A C 1
ATOM 732 O O . ALA A 1 92 ? 8.326 14.212 -22.249 1.00 69.50 92 ALA A O 1
ATOM 733 N N . ASN A 1 93 ? 9.456 12.276 -22.421 1.00 65.44 93 ASN A N 1
ATOM 734 C CA . ASN A 1 93 ? 9.467 12.206 -23.891 1.00 65.44 93 ASN A CA 1
ATOM 735 C C . ASN A 1 93 ? 10.043 13.453 -24.604 1.00 65.44 93 ASN A C 1
ATOM 737 O O . ASN A 1 93 ? 9.789 13.658 -25.791 1.00 65.44 93 ASN A O 1
ATOM 741 N N . LYS A 1 94 ? 10.789 14.315 -23.902 1.00 66.94 94 LYS A N 1
ATOM 742 C CA . LYS A 1 94 ? 11.180 15.653 -24.390 1.00 66.94 94 LYS A CA 1
ATOM 743 C C . LYS A 1 94 ? 12.662 15.943 -24.235 1.00 66.94 94 LYS A C 1
ATOM 745 O O . LYS A 1 94 ? 13.214 16.712 -25.016 1.00 66.94 94 LYS A O 1
ATOM 750 N N . PHE A 1 95 ? 13.303 15.356 -23.233 1.00 80.38 95 PHE A N 1
ATOM 751 C CA . PHE A 1 95 ? 14.684 15.655 -22.898 1.00 80.38 95 PHE A CA 1
ATOM 752 C C . PHE A 1 95 ? 15.522 14.384 -22.928 1.00 80.38 95 PHE A C 1
ATOM 754 O O . PHE A 1 95 ? 15.224 13.426 -22.226 1.00 80.38 95 PHE A O 1
ATOM 761 N N . GLN A 1 96 ? 16.561 14.373 -23.757 1.00 90.25 96 GLN A N 1
ATOM 762 C CA . GLN A 1 96 ? 17.416 13.210 -23.951 1.00 90.25 96 GLN A CA 1
ATOM 763 C C . GLN A 1 96 ? 18.835 13.512 -23.480 1.00 90.25 96 GLN A C 1
ATOM 765 O O . GLN A 1 96 ? 19.458 14.477 -23.919 1.00 90.25 96 GLN A O 1
ATOM 770 N N . LEU A 1 97 ? 19.351 12.636 -22.628 1.00 91.44 97 LEU A N 1
ATOM 771 C CA . LEU A 1 97 ? 20.720 12.632 -22.139 1.00 91.44 97 LEU A CA 1
ATOM 772 C C . LEU A 1 97 ? 21.446 11.435 -22.736 1.00 91.44 97 LEU A C 1
ATOM 774 O O . LEU A 1 97 ? 20.938 10.313 -22.698 1.00 91.44 97 LEU A O 1
ATOM 778 N N . ASN A 1 98 ? 22.636 11.669 -23.276 1.00 93.75 98 ASN A N 1
ATOM 779 C CA . ASN A 1 98 ? 23.435 10.641 -23.925 1.00 93.75 98 ASN A CA 1
ATOM 780 C C . ASN A 1 98 ? 24.790 10.496 -23.237 1.00 93.75 98 ASN A C 1
ATOM 782 O O . ASN A 1 98 ? 25.562 11.448 -23.112 1.00 93.75 98 ASN A O 1
ATOM 786 N N . GLY A 1 99 ? 25.087 9.265 -22.840 1.00 91.81 99 GLY A N 1
ATOM 787 C CA . GLY A 1 99 ? 26.313 8.891 -22.161 1.00 91.81 99 GLY A CA 1
ATOM 788 C C . GLY A 1 99 ? 26.298 9.193 -20.663 1.00 91.81 99 GLY A C 1
ATOM 789 O O . GLY A 1 99 ? 25.544 10.023 -20.151 1.00 91.81 99 GLY A O 1
ATOM 790 N N . ARG A 1 100 ? 27.189 8.501 -19.948 1.00 92.50 100 ARG A N 1
ATOM 791 C CA . ARG A 1 100 ? 27.249 8.527 -18.477 1.00 92.50 100 ARG A CA 1
ATOM 792 C C . ARG A 1 100 ? 27.423 9.920 -17.888 1.00 92.50 100 ARG A C 1
ATOM 794 O O . ARG A 1 100 ? 26.796 10.210 -16.881 1.00 92.50 100 ARG A O 1
ATOM 801 N N . GLN A 1 101 ? 28.246 10.764 -18.513 1.00 93.38 101 GLN A N 1
ATOM 802 C CA . GLN A 1 101 ? 28.553 12.094 -17.985 1.00 93.38 101 GLN A CA 1
ATOM 803 C C . GLN A 1 101 ? 27.305 12.981 -17.926 1.00 93.38 101 GLN A C 1
ATOM 805 O O . GLN A 1 101 ? 27.008 13.553 -16.886 1.00 93.38 101 GLN A O 1
ATOM 810 N N . GLN A 1 102 ? 26.530 13.037 -19.014 1.00 94.06 102 GLN A N 1
ATOM 811 C CA . GLN A 1 102 ? 25.312 13.849 -19.061 1.00 94.06 102 GLN A CA 1
ATOM 812 C C . GLN A 1 102 ? 24.259 13.353 -18.063 1.00 94.06 102 GLN A C 1
ATOM 814 O O . GLN A 1 102 ? 23.578 14.151 -17.423 1.00 94.06 102 GLN A O 1
ATOM 819 N N . ILE A 1 103 ? 24.147 12.031 -17.915 1.00 91.81 103 ILE A N 1
ATOM 820 C CA . ILE A 1 103 ? 23.251 11.398 -16.944 1.00 91.81 103 ILE A CA 1
ATOM 821 C C . ILE A 1 103 ? 23.689 11.729 -15.514 1.00 91.81 103 ILE A C 1
ATOM 823 O O . ILE A 1 103 ? 22.867 12.133 -14.698 1.00 91.81 103 ILE A O 1
ATOM 827 N N . GLU A 1 104 ? 24.980 11.611 -15.213 1.00 93.44 104 GLU A N 1
ATOM 828 C CA . GLU A 1 104 ? 25.550 11.945 -13.909 1.00 93.44 104 GLU A CA 1
ATOM 829 C C . GLU A 1 104 ? 25.302 13.408 -13.527 1.00 93.44 104 GLU A C 1
ATOM 831 O O . GLU A 1 104 ? 24.818 13.686 -12.429 1.00 93.44 104 GLU A O 1
ATOM 836 N N . ASP A 1 105 ? 25.591 14.338 -14.438 1.00 92.69 105 ASP A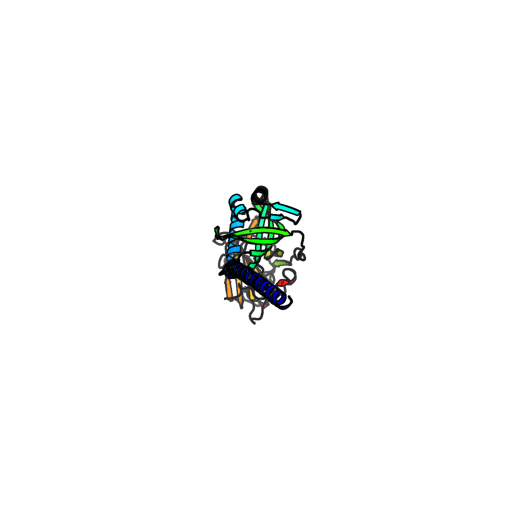 N 1
ATOM 837 C CA . ASP A 1 105 ? 25.402 15.773 -14.215 1.00 92.69 105 ASP A CA 1
ATOM 838 C C . ASP A 1 105 ? 23.923 16.112 -13.989 1.00 92.69 105 ASP A C 1
ATOM 840 O O . ASP A 1 105 ? 23.583 16.945 -13.142 1.00 92.69 105 ASP A O 1
ATOM 844 N N . HIS A 1 106 ? 23.023 15.420 -14.690 1.00 89.31 106 HIS A N 1
ATOM 845 C CA . HIS A 1 106 ? 21.591 15.566 -14.479 1.00 89.31 106 HIS A CA 1
ATOM 846 C C . HIS A 1 106 ? 21.137 15.033 -13.113 1.00 89.31 106 HIS A C 1
ATOM 848 O O . HIS A 1 106 ? 20.428 15.741 -12.397 1.00 89.31 106 HIS A O 1
ATOM 854 N N . LEU A 1 107 ? 21.565 13.827 -12.721 1.00 87.56 107 LEU A N 1
ATOM 855 C CA . LEU A 1 107 ? 21.229 13.234 -11.421 1.00 87.56 107 LEU A 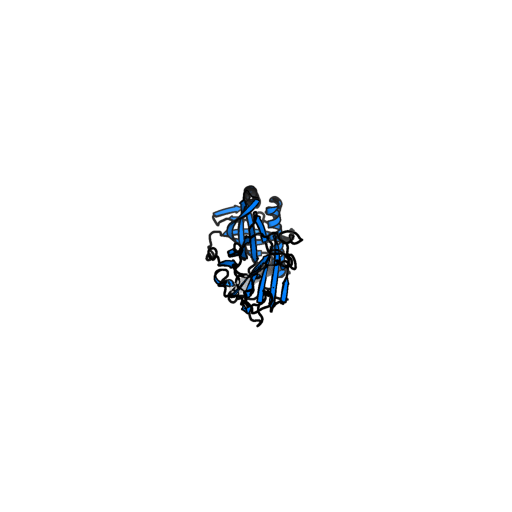CA 1
ATOM 856 C C . LEU A 1 107 ? 21.728 14.107 -10.260 1.00 87.56 107 LEU A C 1
ATOM 858 O O . LEU A 1 107 ? 20.964 14.390 -9.339 1.00 87.56 107 LEU A O 1
ATOM 862 N N . LYS A 1 108 ? 22.963 14.622 -10.358 1.00 89.94 108 LYS A N 1
ATOM 863 C CA . LYS A 1 108 ? 23.509 15.632 -9.433 1.00 89.94 108 LYS A CA 1
ATOM 864 C C . LYS A 1 108 ? 22.594 16.846 -9.329 1.00 89.94 108 LYS A C 1
ATOM 866 O O . LYS A 1 108 ? 22.277 17.312 -8.238 1.00 89.94 108 LYS A O 1
ATOM 871 N N . SER A 1 109 ? 22.173 17.374 -10.477 1.00 87.81 109 SER A N 1
ATOM 872 C CA . SER A 1 109 ? 21.327 18.563 -10.549 1.00 87.81 109 SER A CA 1
ATOM 873 C C . SER A 1 109 ? 19.942 18.345 -9.931 1.00 87.81 109 SER A C 1
ATOM 875 O O . SER A 1 109 ? 19.413 19.265 -9.312 1.00 87.81 109 SER A O 1
ATOM 877 N N . LEU A 1 110 ? 19.355 17.153 -10.081 1.00 82.69 110 LEU A N 1
ATOM 878 C CA . LEU A 1 110 ? 18.085 16.787 -9.449 1.00 82.69 110 LEU A CA 1
ATOM 879 C C . LEU A 1 110 ? 18.199 16.776 -7.926 1.00 82.69 110 LEU A C 1
ATOM 881 O O . LEU A 1 110 ? 17.488 17.528 -7.264 1.00 82.69 110 LEU A O 1
ATOM 885 N N . VAL A 1 111 ? 19.137 16.001 -7.384 1.00 83.19 111 VAL A N 1
ATOM 886 C CA . VAL A 1 111 ? 19.287 15.858 -5.930 1.00 83.19 111 VAL A CA 1
ATOM 887 C C . VAL A 1 111 ? 19.675 17.184 -5.274 1.00 83.19 111 VAL A C 1
ATOM 889 O O . VAL A 1 111 ? 19.119 17.534 -4.240 1.00 83.19 111 VAL A O 1
ATOM 892 N N . ASN A 1 112 ? 20.528 17.997 -5.909 1.00 84.44 112 ASN A N 1
ATOM 893 C CA . ASN A 1 112 ? 20.873 19.332 -5.397 1.00 84.44 112 ASN A CA 1
ATOM 894 C C . ASN A 1 112 ? 19.681 20.306 -5.361 1.00 84.44 112 ASN A C 1
ATOM 896 O O . ASN A 1 112 ? 19.723 21.290 -4.625 1.00 84.44 112 ASN A O 1
ATOM 900 N N . ARG A 1 113 ? 18.632 20.063 -6.157 1.00 81.19 113 ARG A N 1
ATOM 901 C CA . ARG A 1 113 ? 17.366 20.810 -6.090 1.00 81.19 113 ARG A CA 1
ATOM 902 C C . ARG A 1 113 ? 16.376 20.212 -5.084 1.00 81.19 113 ARG A C 1
ATOM 904 O O . ARG A 1 113 ? 15.271 20.727 -4.974 1.00 81.19 113 ARG A O 1
ATOM 911 N N . GLY A 1 114 ? 16.758 19.153 -4.369 1.00 81.56 114 GLY A N 1
ATOM 912 C CA . GLY A 1 114 ? 15.875 18.401 -3.480 1.00 81.56 114 GLY A CA 1
ATOM 913 C C . GLY A 1 114 ? 14.896 17.514 -4.244 1.00 81.56 114 GLY A C 1
ATOM 914 O O . GLY A 1 114 ? 13.778 17.317 -3.797 1.00 81.56 114 GLY A O 1
ATOM 915 N N . HIS A 1 115 ? 15.233 17.064 -5.453 1.00 80.38 115 HIS A N 1
ATOM 916 C CA . HIS A 1 115 ? 14.341 16.224 -6.249 1.00 80.38 115 HIS A CA 1
ATOM 917 C C . HIS A 1 115 ? 14.820 14.772 -6.205 1.00 80.38 115 HIS A C 1
ATOM 919 O O . HIS A 1 115 ? 16.005 14.500 -6.416 1.00 80.38 115 HIS A O 1
ATOM 925 N N . HIS A 1 116 ? 13.891 13.837 -6.004 1.00 76.81 116 HIS A N 1
ATOM 926 C CA . HIS A 1 116 ? 14.182 12.407 -5.896 1.00 76.81 116 HIS A CA 1
ATOM 927 C C . HIS A 1 116 ? 13.361 11.600 -6.884 1.00 76.81 116 HIS A C 1
ATOM 929 O O . HIS A 1 116 ? 12.197 11.889 -7.136 1.00 76.81 116 HIS A O 1
ATOM 935 N N . LEU A 1 117 ? 13.973 10.547 -7.412 1.00 77.31 117 LEU A N 1
ATOM 936 C CA . LEU A 1 117 ? 13.326 9.592 -8.298 1.00 77.31 117 LEU A CA 1
ATOM 937 C C . LEU A 1 117 ? 13.252 8.243 -7.598 1.00 77.31 117 LEU A C 1
ATOM 939 O O . LEU A 1 117 ? 14.266 7.717 -7.132 1.00 77.31 117 LEU A O 1
ATOM 943 N N . PHE A 1 118 ? 12.060 7.667 -7.561 1.00 79.56 118 PHE A N 1
ATOM 944 C CA . PHE A 1 118 ? 11.837 6.317 -7.083 1.00 79.56 118 PHE A CA 1
ATOM 945 C C . PHE A 1 118 ? 11.273 5.471 -8.217 1.00 79.56 118 PHE A C 1
ATOM 947 O O . PHE A 1 118 ? 10.267 5.821 -8.820 1.00 79.56 118 PHE A O 1
ATOM 954 N N . VAL A 1 119 ? 11.941 4.366 -8.534 1.00 81.12 119 VAL A N 1
ATOM 955 C CA . VAL A 1 119 ? 11.499 3.442 -9.581 1.00 81.12 119 VAL A CA 1
ATOM 956 C C . VAL A 1 119 ? 10.976 2.192 -8.902 1.00 81.12 119 VAL A C 1
ATOM 958 O O . VAL A 1 119 ? 11.717 1.526 -8.181 1.00 81.12 119 VAL A O 1
ATOM 961 N N . THR A 1 120 ? 9.719 1.859 -9.171 1.00 81.06 120 THR A N 1
ATOM 962 C CA . THR A 1 120 ? 9.132 0.576 -8.791 1.00 81.06 120 THR A CA 1
ATOM 963 C C . THR A 1 120 ? 9.246 -0.363 -9.992 1.00 81.06 120 THR A C 1
ATOM 965 O O . THR A 1 120 ? 8.488 -0.207 -10.958 1.00 81.06 120 THR A O 1
ATOM 968 N N . PRO A 1 121 ? 10.202 -1.312 -9.996 1.00 81.50 121 PRO A N 1
ATOM 969 C CA . PRO A 1 121 ? 10.364 -2.223 -11.118 1.00 81.50 121 PRO A CA 1
ATOM 970 C C . PRO A 1 121 ? 9.148 -3.140 -11.240 1.00 81.50 121 PRO A C 1
ATOM 972 O O . PRO A 1 121 ? 8.681 -3.710 -10.255 1.00 81.50 121 PRO A O 1
ATOM 975 N N . GLY A 1 122 ? 8.647 -3.295 -12.464 1.00 77.31 122 GLY A N 1
ATOM 976 C CA . GLY A 1 122 ? 7.679 -4.336 -12.782 1.00 77.31 122 GLY A CA 1
ATOM 977 C C . GLY A 1 122 ? 8.370 -5.633 -13.193 1.00 77.31 122 GLY A C 1
ATOM 978 O O . GLY A 1 122 ? 9.436 -6.006 -12.694 1.00 77.31 122 GLY A O 1
ATOM 979 N N . ARG A 1 123 ? 7.748 -6.342 -14.133 1.00 76.31 123 ARG A N 1
ATOM 980 C CA . ARG A 1 123 ? 8.298 -7.583 -14.677 1.00 76.31 123 ARG A CA 1
ATOM 981 C C . ARG A 1 123 ? 9.444 -7.281 -15.644 1.00 76.31 123 ARG A C 1
ATOM 983 O O . ARG A 1 123 ? 9.316 -6.385 -16.480 1.00 76.31 123 ARG A O 1
ATOM 990 N N . PHE A 1 124 ? 10.527 -8.053 -15.551 1.00 83.50 124 PHE A N 1
ATOM 991 C CA . PHE A 1 124 ? 11.548 -8.085 -16.597 1.00 83.50 124 PHE A CA 1
ATOM 992 C C . PHE A 1 124 ? 11.224 -9.164 -17.624 1.00 83.50 124 PHE A C 1
ATOM 994 O O . PHE A 1 124 ? 10.844 -10.284 -17.273 1.00 83.50 124 PHE A O 1
ATOM 1001 N N . GLU A 1 125 ? 11.381 -8.822 -18.896 1.00 79.12 125 GLU A N 1
ATOM 1002 C CA . GLU A 1 125 ? 11.203 -9.747 -20.006 1.00 79.12 125 GLU A CA 1
ATOM 1003 C C . GLU A 1 125 ? 12.399 -9.678 -20.950 1.00 79.12 125 GLU A C 1
ATOM 1005 O O . GLU A 1 125 ? 12.931 -8.610 -21.250 1.00 79.12 125 GLU A O 1
ATOM 1010 N N . GLY A 1 126 ? 12.839 -10.831 -21.445 1.00 83.31 126 GLY A N 1
ATOM 1011 C CA . GLY A 1 126 ? 13.957 -10.894 -22.373 1.00 83.31 126 GLY A CA 1
ATOM 1012 C C . GLY A 1 126 ? 14.780 -12.160 -22.223 1.00 83.31 126 GLY A C 1
ATOM 1013 O O . GLY A 1 126 ? 14.326 -13.180 -21.702 1.00 83.31 126 GLY A O 1
ATOM 1014 N N . ASN A 1 127 ? 16.013 -12.088 -22.706 1.00 82.88 127 ASN A N 1
ATOM 1015 C CA . ASN A 1 127 ? 16.981 -13.170 -22.627 1.00 82.88 127 ASN A CA 1
ATOM 1016 C C . ASN A 1 127 ? 18.096 -12.824 -21.633 1.00 82.88 127 ASN A C 1
ATOM 1018 O O . ASN A 1 127 ? 18.102 -11.794 -20.968 1.00 82.88 127 ASN A O 1
ATOM 1022 N N . CYS A 1 128 ? 19.074 -13.701 -21.504 1.00 82.06 128 CYS A N 1
ATOM 1023 C CA . CYS A 1 128 ? 20.048 -13.605 -20.419 1.00 82.06 128 CYS A CA 1
ATOM 1024 C C . CYS A 1 128 ? 21.127 -12.549 -20.656 1.00 82.06 128 CYS A C 1
ATOM 1026 O O . CYS A 1 128 ? 21.908 -12.255 -19.756 1.00 82.06 128 CYS A O 1
ATOM 1028 N N . ARG A 1 129 ? 21.139 -11.951 -21.851 1.00 83.50 129 ARG A N 1
ATOM 1029 C CA . ARG A 1 129 ? 21.978 -10.808 -22.189 1.00 83.50 129 ARG A CA 1
ATOM 1030 C C . ARG A 1 129 ? 21.187 -9.506 -22.211 1.00 83.50 129 ARG A C 1
ATOM 1032 O O . ARG A 1 129 ? 21.765 -8.484 -21.873 1.00 83.50 129 ARG A O 1
ATOM 1039 N N . TYR A 1 130 ? 19.906 -9.530 -22.571 1.00 89.62 130 TYR A N 1
ATOM 1040 C CA . TYR A 1 130 ? 19.078 -8.335 -22.721 1.00 89.62 130 TYR A CA 1
ATOM 1041 C C . TYR A 1 130 ? 17.742 -8.486 -22.017 1.00 89.62 130 TYR A C 1
ATOM 1043 O O . TYR A 1 130 ? 17.027 -9.459 -22.249 1.00 89.62 130 TYR A O 1
ATOM 1051 N N . GLN A 1 131 ? 17.388 -7.491 -21.216 1.00 92.62 131 GLN A N 1
ATOM 1052 C CA . GLN A 1 131 ? 16.132 -7.456 -20.476 1.00 92.62 131 GLN A CA 1
ATOM 1053 C C . GLN A 1 131 ? 15.457 -6.113 -20.697 1.00 92.62 131 GLN A C 1
ATOM 1055 O O . GLN A 1 131 ? 16.124 -5.081 -20.734 1.00 92.62 131 GLN A O 1
ATOM 1060 N N . VAL A 1 132 ? 14.141 -6.125 -20.845 1.00 91.00 132 VAL A N 1
ATOM 1061 C CA . VAL A 1 132 ? 13.309 -4.929 -20.820 1.00 91.00 132 VAL A CA 1
ATOM 1062 C C . VAL A 1 132 ? 12.489 -4.939 -19.542 1.00 91.00 132 VAL A C 1
ATOM 1064 O O . VAL A 1 132 ? 12.006 -5.980 -19.108 1.00 91.00 132 VAL A O 1
ATOM 1067 N N . MET A 1 133 ? 12.352 -3.773 -18.935 1.00 91.25 133 MET A N 1
ATOM 1068 C CA . MET A 1 133 ? 11.495 -3.533 -17.789 1.00 91.25 133 MET A CA 1
ATOM 1069 C C . MET A 1 133 ? 10.428 -2.537 -18.184 1.00 91.25 133 MET A C 1
ATOM 1071 O O . MET A 1 133 ? 10.745 -1.495 -18.760 1.00 91.25 133 MET A O 1
ATOM 1075 N N . LEU A 1 134 ? 9.197 -2.823 -17.785 1.00 82.56 134 LEU A N 1
ATOM 1076 C CA . LEU A 1 134 ? 8.159 -1.816 -17.630 1.00 82.56 134 LEU A CA 1
ATOM 1077 C C . LEU A 1 134 ? 7.901 -1.670 -16.134 1.00 82.56 134 LEU A C 1
ATOM 1079 O O . LEU A 1 134 ? 7.572 -2.649 -15.469 1.00 82.56 134 LEU A O 1
ATOM 1083 N N . GLY A 1 135 ? 8.102 -0.472 -15.605 1.00 79.38 135 GLY A N 1
ATOM 1084 C CA . GLY A 1 135 ? 7.896 -0.145 -14.200 1.00 79.38 135 GLY A CA 1
ATOM 1085 C C . GLY A 1 135 ? 7.185 1.188 -14.041 1.00 79.38 135 GLY A C 1
ATOM 1086 O O . GLY A 1 135 ? 6.857 1.864 -15.021 1.00 79.38 135 GLY A O 1
ATOM 1087 N N . ASP A 1 136 ? 6.965 1.561 -12.791 1.00 81.88 136 ASP A N 1
ATOM 1088 C CA . ASP A 1 136 ? 6.441 2.870 -12.426 1.00 81.88 136 ASP A CA 1
ATOM 1089 C C . ASP A 1 136 ? 7.594 3.744 -11.913 1.00 81.88 136 ASP A C 1
ATOM 1091 O O . ASP A 1 136 ? 8.576 3.239 -11.359 1.00 81.88 136 ASP A O 1
ATOM 1095 N N . ILE A 1 137 ? 7.501 5.049 -12.143 1.00 80.38 137 ILE A N 1
ATOM 1096 C CA . ILE A 1 137 ? 8.478 6.032 -11.681 1.00 80.38 137 ILE A CA 1
ATOM 1097 C C . ILE A 1 137 ? 7.753 7.154 -10.955 1.00 80.38 137 ILE A C 1
ATOM 1099 O O . ILE A 1 137 ? 6.836 7.761 -11.499 1.00 80.38 137 ILE A O 1
ATOM 1103 N N . ASP A 1 138 ? 8.177 7.421 -9.732 1.00 78.38 138 ASP A N 1
ATOM 1104 C CA . ASP A 1 138 ? 7.641 8.455 -8.866 1.00 78.38 138 ASP A CA 1
ATOM 1105 C C . ASP A 1 138 ? 8.702 9.540 -8.677 1.00 78.38 138 ASP A C 1
ATOM 1107 O O . ASP A 1 138 ? 9.858 9.266 -8.339 1.00 78.38 138 ASP A O 1
ATOM 1111 N N . TYR A 1 139 ? 8.307 10.784 -8.901 1.00 75.62 139 TYR A N 1
ATOM 1112 C CA . TYR A 1 139 ? 9.138 11.963 -8.734 1.00 75.62 139 TYR A CA 1
ATOM 1113 C C . TYR A 1 139 ? 8.724 12.694 -7.469 1.00 75.62 139 TYR A C 1
ATOM 1115 O O . TYR A 1 139 ? 7.588 13.149 -7.362 1.00 75.62 139 TYR A O 1
ATOM 1123 N N . TYR A 1 140 ? 9.646 12.856 -6.534 1.00 75.69 140 TYR A N 1
ATOM 1124 C CA . TYR A 1 140 ? 9.425 13.559 -5.280 1.00 75.69 140 TYR A CA 1
ATOM 1125 C C . TYR A 1 140 ? 10.211 14.866 -5.239 1.00 75.69 140 TYR A C 1
ATOM 1127 O O . TYR A 1 140 ? 11.276 14.982 -5.846 1.00 75.69 140 TYR A O 1
ATOM 1135 N N . ILE A 1 141 ? 9.691 15.838 -4.498 1.00 75.94 141 ILE A N 1
ATOM 1136 C CA . ILE A 1 141 ? 10.355 17.105 -4.195 1.00 75.94 141 ILE A CA 1
ATOM 1137 C C . ILE A 1 141 ? 10.429 17.256 -2.678 1.00 75.94 141 ILE A C 1
ATOM 1139 O O . ILE A 1 141 ? 9.428 17.074 -1.985 1.00 75.94 141 ILE A O 1
ATOM 1143 N N . ASP A 1 142 ? 11.607 17.599 -2.178 1.00 78.50 142 ASP A N 1
ATOM 1144 C CA . ASP A 1 142 ? 11.855 17.916 -0.784 1.00 78.50 142 ASP A CA 1
ATOM 1145 C C . ASP A 1 142 ? 11.234 19.262 -0.429 1.00 78.50 142 ASP A C 1
ATOM 1147 O O . ASP A 1 142 ? 11.447 20.297 -1.067 1.00 78.50 142 ASP A O 1
ATOM 1151 N N . ASN A 1 143 ? 10.470 19.236 0.645 1.00 73.19 143 ASN A N 1
ATOM 1152 C CA . ASN A 1 143 ? 9.874 20.386 1.275 1.00 73.19 143 ASN A CA 1
ATOM 1153 C C . ASN A 1 143 ? 10.870 21.034 2.240 1.00 73.19 143 ASN A C 1
ATOM 1155 O O . ASN A 1 143 ? 11.783 20.407 2.779 1.00 73.19 143 ASN A O 1
ATOM 1159 N N . LYS A 1 144 ? 10.643 22.317 2.535 1.00 78.06 144 LYS A N 1
ATOM 1160 C CA . LYS A 1 144 ? 11.470 23.080 3.486 1.00 78.06 144 LYS A CA 1
ATOM 1161 C C . LYS A 1 144 ? 11.462 22.511 4.908 1.00 78.06 144 LYS A C 1
ATOM 1163 O O . LYS A 1 144 ? 12.349 22.842 5.686 1.00 78.06 144 LYS A O 1
ATOM 1168 N N . ASP A 1 145 ? 10.458 21.711 5.250 1.00 72.44 145 ASP A N 1
ATOM 1169 C CA . ASP A 1 145 ? 10.316 21.062 6.553 1.00 72.44 145 ASP A CA 1
ATOM 1170 C C . ASP A 1 145 ? 11.037 19.704 6.640 1.00 72.44 145 ASP A C 1
ATOM 1172 O O . ASP A 1 145 ? 10.938 19.029 7.661 1.00 72.44 145 ASP A O 1
ATOM 1176 N N . GLY A 1 146 ? 11.772 19.311 5.591 1.00 70.25 146 GLY A N 1
ATOM 1177 C CA . GLY A 1 146 ? 12.518 18.055 5.532 1.00 70.25 146 GLY A CA 1
ATOM 1178 C C . GLY A 1 146 ? 11.683 16.839 5.122 1.00 70.25 146 GLY A C 1
ATOM 1179 O O . GLY A 1 146 ? 12.217 15.733 5.092 1.00 70.25 146 GLY A O 1
ATOM 1180 N N . THR A 1 147 ? 10.398 17.015 4.801 1.00 71.31 147 THR A N 1
ATOM 1181 C CA . THR A 1 147 ? 9.567 15.963 4.189 1.00 71.31 147 THR A CA 1
ATOM 1182 C C . THR A 1 147 ? 9.729 15.954 2.668 1.00 71.31 147 THR A C 1
ATOM 1184 O O . THR A 1 147 ? 10.180 16.942 2.100 1.00 71.31 147 THR A O 1
ATOM 1187 N N . SER A 1 148 ? 9.326 14.884 1.978 1.00 71.81 148 SER A N 1
ATOM 1188 C CA . SER A 1 148 ? 9.276 14.860 0.507 1.00 71.81 148 SER A CA 1
ATOM 1189 C C . SER A 1 148 ? 7.841 14.638 0.030 1.00 71.81 148 SER A C 1
ATOM 1191 O O . SER A 1 148 ? 7.135 13.767 0.535 1.00 71.81 148 SER A O 1
ATOM 1193 N N . SER A 1 149 ? 7.395 15.412 -0.958 1.00 64.50 149 SER A N 1
ATOM 1194 C CA . SER A 1 149 ? 6.070 15.287 -1.576 1.00 64.50 149 SER A CA 1
ATOM 1195 C C . SER A 1 149 ? 6.171 14.695 -2.971 1.00 64.50 149 SER A C 1
ATOM 1197 O O . SER A 1 149 ? 7.035 15.090 -3.749 1.00 64.50 149 SER A O 1
ATOM 1199 N N . LEU A 1 150 ? 5.275 13.761 -3.299 1.00 67.00 150 LEU A N 1
ATOM 1200 C CA . LEU A 1 150 ? 5.132 13.259 -4.664 1.00 67.00 150 LEU A CA 1
ATOM 1201 C C . LEU A 1 150 ? 4.689 14.418 -5.566 1.00 67.00 150 LEU A C 1
ATOM 1203 O O . LEU A 1 150 ? 3.638 15.012 -5.340 1.00 67.00 150 LEU A O 1
ATOM 1207 N N . PHE A 1 151 ? 5.496 14.732 -6.570 1.00 65.12 151 PHE A N 1
ATOM 1208 C CA . PHE A 1 151 ? 5.246 15.783 -7.550 1.00 65.12 151 PHE A CA 1
ATOM 1209 C C . PHE A 1 151 ? 4.570 15.236 -8.805 1.00 65.12 151 PHE A C 1
ATOM 1211 O O . PHE A 1 151 ? 3.586 15.806 -9.266 1.00 65.12 151 PHE A O 1
ATOM 1218 N N . ILE A 1 152 ? 5.084 14.132 -9.352 1.00 67.62 152 ILE A N 1
ATOM 1219 C CA . ILE A 1 152 ? 4.489 13.460 -10.509 1.00 67.62 152 ILE A CA 1
ATOM 1220 C C . ILE A 1 152 ? 4.855 11.979 -10.503 1.00 67.62 152 ILE A C 1
ATOM 1222 O O . ILE A 1 152 ? 5.957 11.616 -10.099 1.00 67.62 152 ILE A O 1
ATOM 1226 N N . ASN A 1 153 ? 3.952 11.125 -10.966 1.00 72.75 153 ASN A N 1
ATOM 1227 C CA . ASN A 1 153 ? 4.235 9.727 -11.258 1.00 72.75 153 ASN A CA 1
ATOM 1228 C C . ASN A 1 153 ? 4.110 9.455 -12.762 1.00 72.75 153 ASN A C 1
ATOM 1230 O O . ASN A 1 153 ? 3.476 10.193 -13.515 1.00 72.75 153 ASN A O 1
ATOM 1234 N N . GLY A 1 154 ? 4.745 8.390 -13.225 1.00 73.25 154 GLY A N 1
ATOM 1235 C CA . GLY A 1 154 ? 4.742 8.007 -14.626 1.00 73.25 154 GLY A CA 1
ATOM 1236 C C . GLY A 1 154 ? 5.064 6.536 -14.812 1.00 73.25 154 GLY A C 1
ATOM 1237 O O . GLY A 1 154 ? 5.270 5.786 -13.857 1.00 73.25 154 GLY A O 1
ATOM 1238 N N . ARG A 1 155 ? 5.138 6.120 -16.075 1.00 78.19 155 ARG A N 1
ATOM 1239 C CA . ARG A 1 155 ? 5.721 4.822 -16.428 1.00 78.19 155 ARG A CA 1
ATOM 1240 C C . ARG A 1 155 ? 7.160 5.002 -16.851 1.00 78.19 155 ARG A C 1
ATOM 1242 O O . ARG A 1 155 ? 7.482 5.966 -17.535 1.00 78.19 155 ARG A O 1
ATOM 1249 N N . MET A 1 156 ? 7.986 4.027 -16.514 1.00 85.62 156 MET A N 1
ATOM 1250 C CA . MET A 1 156 ? 9.352 3.924 -16.994 1.00 85.62 156 MET A CA 1
ATOM 1251 C C . MET A 1 156 ? 9.523 2.627 -17.766 1.00 85.62 156 MET A C 1
ATOM 1253 O O . MET A 1 156 ? 9.185 1.542 -17.296 1.00 85.62 156 MET A O 1
ATOM 1257 N N . MET A 1 157 ? 10.101 2.746 -18.951 1.00 88.75 157 MET A N 1
ATOM 1258 C CA . MET A 1 157 ? 10.677 1.634 -19.677 1.00 88.75 157 MET A CA 1
ATOM 1259 C C . MET A 1 157 ? 12.191 1.701 -19.538 1.00 88.75 157 MET A C 1
ATOM 1261 O O . MET A 1 157 ? 12.781 2.768 -19.713 1.00 88.75 157 MET A O 1
ATOM 1265 N N . ALA A 1 158 ? 12.833 0.572 -19.261 1.00 93.25 158 ALA A N 1
ATOM 1266 C CA . ALA A 1 158 ? 14.287 0.491 -19.261 1.00 93.25 158 ALA A CA 1
ATOM 1267 C C . ALA A 1 158 ? 14.780 -0.778 -19.948 1.00 93.25 158 ALA A C 1
ATOM 1269 O O . ALA A 1 158 ? 14.216 -1.852 -19.763 1.00 93.25 158 ALA A O 1
ATOM 1270 N N . TYR A 1 159 ? 15.847 -0.639 -20.727 1.00 94.75 159 TYR A N 1
ATOM 1271 C CA . TYR A 1 159 ? 16.548 -1.739 -21.372 1.00 94.75 159 TYR A CA 1
ATOM 1272 C C . TYR A 1 159 ? 17.874 -1.959 -20.675 1.00 94.75 159 TYR A C 1
ATOM 1274 O O . TYR A 1 159 ? 18.661 -1.029 -20.484 1.00 94.75 159 TYR A O 1
ATOM 1282 N N . PHE A 1 160 ? 18.137 -3.214 -20.354 1.00 96.00 160 PHE A N 1
ATOM 1283 C CA . PHE A 1 160 ? 19.320 -3.651 -19.650 1.00 96.00 160 PHE A CA 1
ATOM 1284 C C . PHE A 1 160 ? 20.131 -4.586 -20.533 1.00 96.00 160 PHE A C 1
ATOM 1286 O O . PHE A 1 160 ? 19.575 -5.400 -21.270 1.00 96.00 160 PHE A O 1
ATOM 1293 N N . THR A 1 161 ? 21.450 -4.492 -20.415 1.00 94.50 161 THR A N 1
ATOM 1294 C CA . THR A 1 161 ? 22.389 -5.461 -20.975 1.00 94.50 161 THR A CA 1
ATOM 1295 C C . THR A 1 161 ? 23.241 -6.064 -19.871 1.00 94.50 161 THR A C 1
ATOM 1297 O O . THR A 1 161 ? 23.661 -5.359 -18.950 1.00 94.50 161 THR A O 1
ATOM 1300 N N . TYR A 1 162 ? 23.518 -7.359 -19.949 1.00 91.50 162 TYR A N 1
ATOM 1301 C CA . TYR A 1 162 ? 24.420 -8.009 -19.014 1.00 91.50 162 TYR A CA 1
ATOM 1302 C C . TYR A 1 162 ? 25.873 -7.798 -19.432 1.00 91.50 162 TYR A C 1
ATOM 1304 O O . TYR A 1 162 ? 26.294 -8.175 -20.526 1.00 91.50 162 TYR A O 1
ATOM 1312 N N . ASN A 1 163 ? 26.665 -7.213 -18.540 1.00 88.50 163 ASN A N 1
ATOM 1313 C CA . ASN A 1 163 ? 28.099 -7.077 -18.708 1.00 88.50 163 ASN A CA 1
ATOM 1314 C C . ASN A 1 163 ? 28.805 -8.209 -17.952 1.00 88.50 163 ASN A C 1
ATOM 1316 O O . ASN A 1 163 ? 28.922 -8.170 -16.726 1.00 88.50 163 ASN A O 1
ATOM 1320 N N . SER A 1 164 ? 29.292 -9.206 -18.693 1.00 83.06 164 SER A N 1
ATOM 1321 C CA . SER A 1 164 ? 29.951 -10.389 -18.130 1.00 83.06 164 SER A CA 1
ATOM 1322 C C . SER A 1 164 ? 31.273 -10.068 -17.431 1.00 83.06 164 SER A C 1
ATOM 1324 O O . SER A 1 164 ? 31.538 -10.626 -16.371 1.00 83.06 164 SER A O 1
ATOM 1326 N N . SER A 1 165 ? 32.070 -9.124 -17.945 1.00 83.69 165 SER A N 1
ATOM 1327 C CA . SER A 1 165 ? 33.354 -8.755 -17.326 1.00 83.69 165 SER A CA 1
ATOM 1328 C C . SER A 1 165 ? 33.193 -8.031 -15.990 1.00 83.69 165 SER A C 1
ATOM 1330 O O . SER A 1 165 ? 34.081 -8.096 -15.145 1.00 83.69 165 SER A O 1
ATOM 1332 N N . ARG A 1 166 ? 32.052 -7.365 -15.781 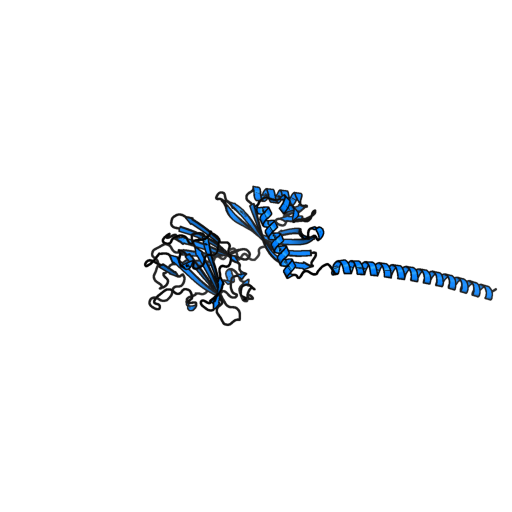1.00 83.19 166 ARG A N 1
ATOM 1333 C CA . ARG A 1 166 ? 31.691 -6.704 -14.517 1.00 83.19 166 ARG A CA 1
ATOM 1334 C C . ARG A 1 166 ? 30.716 -7.511 -13.667 1.00 83.19 166 ARG A C 1
ATOM 1336 O O . ARG A 1 166 ? 30.378 -7.059 -12.579 1.00 83.19 166 ARG A O 1
ATOM 1343 N N . ASN A 1 167 ? 30.241 -8.651 -14.172 1.00 86.00 167 ASN A N 1
ATOM 1344 C CA . ASN A 1 167 ? 29.183 -9.455 -13.564 1.00 86.00 167 ASN A CA 1
ATOM 1345 C C . ASN A 1 167 ? 27.962 -8.603 -13.147 1.00 86.00 167 ASN A C 1
ATOM 1347 O O . ASN A 1 167 ? 27.489 -8.695 -12.016 1.00 86.00 167 ASN A O 1
ATOM 1351 N N . LYS A 1 168 ? 27.505 -7.703 -14.033 1.00 89.25 168 LYS A N 1
ATOM 1352 C CA . LYS A 1 168 ? 26.537 -6.650 -13.682 1.00 89.25 168 LYS A CA 1
ATOM 1353 C C . LYS A 1 168 ? 25.608 -6.280 -14.833 1.00 89.25 168 LYS A C 1
ATOM 1355 O O . LYS A 1 168 ? 26.039 -6.212 -15.982 1.00 89.25 168 LYS A O 1
ATOM 1360 N N . TRP A 1 169 ? 24.355 -5.968 -14.513 1.00 94.56 169 TRP A N 1
ATOM 1361 C CA . TRP A 1 169 ? 23.392 -5.420 -15.466 1.00 94.56 169 TRP A CA 1
ATOM 1362 C C . TRP A 1 169 ? 23.592 -3.913 -15.637 1.00 94.56 169 TRP A C 1
ATOM 1364 O O . TRP A 1 169 ? 23.672 -3.170 -14.658 1.00 94.56 169 TRP A O 1
ATOM 1374 N N . LEU A 1 170 ? 23.674 -3.461 -16.884 1.00 95.88 170 LEU A N 1
ATOM 1375 C CA . LEU A 1 170 ? 23.823 -2.055 -17.240 1.00 95.88 170 LEU A CA 1
ATOM 1376 C C . LEU A 1 170 ? 22.566 -1.546 -17.935 1.00 95.88 170 LEU A C 1
ATOM 1378 O O . LEU A 1 170 ? 22.059 -2.211 -18.833 1.00 95.88 170 LEU A O 1
ATOM 1382 N N . ILE A 1 171 ? 22.116 -0.350 -17.571 1.00 96.00 171 ILE A N 1
ATOM 1383 C CA . ILE A 1 171 ? 21.039 0.370 -18.246 1.00 96.00 171 ILE A CA 1
ATOM 1384 C C . ILE A 1 171 ? 21.593 0.917 -19.562 1.00 96.00 171 ILE A C 1
ATOM 1386 O O . ILE A 1 171 ? 22.538 1.707 -19.576 1.00 96.00 171 ILE A O 1
ATOM 1390 N N . VAL A 1 172 ? 21.024 0.468 -20.673 1.00 94.56 172 VAL A N 1
ATOM 1391 C CA . VAL A 1 172 ? 21.381 0.925 -22.022 1.00 94.56 172 VAL A CA 1
ATOM 1392 C C . VAL A 1 172 ? 20.473 2.061 -22.455 1.00 94.56 172 VAL A C 1
ATOM 1394 O O . VAL A 1 172 ? 20.910 3.016 -23.089 1.00 94.56 172 VAL A O 1
ATOM 1397 N N . PHE A 1 173 ? 19.205 1.967 -22.084 1.00 94.12 173 PHE A N 1
ATOM 1398 C CA . PHE A 1 173 ? 18.207 2.963 -22.409 1.00 94.12 173 PHE A CA 1
ATOM 1399 C C . PHE A 1 173 ? 17.204 3.044 -21.271 1.00 94.12 173 PHE A C 1
ATOM 1401 O O . PHE A 1 173 ? 16.780 2.005 -20.764 1.00 94.12 173 PHE A O 1
ATOM 1408 N N . SER A 1 174 ? 16.776 4.247 -20.916 1.00 90.75 174 SER A N 1
ATOM 1409 C CA . SER A 1 174 ? 15.514 4.434 -20.217 1.00 90.75 174 SER A CA 1
ATOM 1410 C C . SER A 1 174 ? 14.686 5.509 -20.886 1.00 90.75 174 SER A C 1
ATOM 1412 O O . SER A 1 174 ? 15.215 6.458 -21.460 1.00 90.75 174 SER A O 1
ATOM 1414 N N . MET A 1 175 ? 13.379 5.370 -20.754 1.00 86.25 175 MET A N 1
ATOM 1415 C CA . MET A 1 175 ? 12.426 6.405 -21.095 1.00 86.25 175 MET A CA 1
ATOM 1416 C C . MET A 1 175 ? 11.343 6.411 -20.043 1.00 86.25 175 MET A C 1
ATOM 1418 O O . MET A 1 175 ? 10.749 5.364 -19.777 1.00 86.25 175 MET A O 1
ATOM 1422 N N . ASP A 1 176 ? 11.086 7.574 -19.469 1.00 82.25 176 ASP A N 1
ATOM 1423 C CA . ASP A 1 176 ? 9.857 7.788 -18.732 1.00 82.25 176 ASP A CA 1
ATOM 1424 C C . ASP A 1 176 ? 8.808 8.479 -19.611 1.00 82.25 176 ASP A C 1
ATOM 1426 O O . ASP A 1 176 ? 9.089 9.253 -20.532 1.00 82.25 176 ASP A O 1
ATOM 1430 N N . THR A 1 177 ? 7.558 8.122 -19.355 1.00 68.88 177 THR A N 1
ATOM 1431 C CA . THR A 1 177 ? 6.398 8.769 -19.941 1.00 68.88 177 THR A CA 1
ATOM 1432 C C . THR A 1 177 ? 5.569 9.317 -18.797 1.00 68.88 177 THR A C 1
ATOM 1434 O O . THR A 1 177 ? 4.892 8.560 -18.096 1.00 68.88 177 THR A O 1
ATOM 1437 N N . PHE A 1 178 ? 5.607 10.635 -18.639 1.00 62.47 178 PHE A N 1
ATOM 1438 C CA . PHE A 1 178 ? 4.669 11.377 -17.795 1.00 62.47 178 PHE A CA 1
ATOM 1439 C C . PHE A 1 178 ? 3.374 11.745 -18.555 1.00 62.47 178 PHE A C 1
ATOM 1441 O O . PHE A 1 178 ? 2.456 12.301 -17.970 1.00 62.47 178 PHE A O 1
ATOM 1448 N N . ASP A 1 179 ? 3.290 11.390 -19.849 1.00 45.44 179 ASP A N 1
ATOM 1449 C CA . ASP A 1 179 ? 2.222 11.779 -20.790 1.00 45.44 179 ASP A CA 1
ATOM 1450 C C . ASP A 1 179 ? 1.326 10.603 -21.259 1.00 45.44 179 ASP A C 1
ATOM 1452 O O . ASP A 1 179 ? 0.584 10.740 -22.231 1.00 45.44 179 ASP A O 1
ATOM 1456 N N . ILE A 1 180 ? 1.354 9.437 -20.597 1.00 38.88 180 ILE A N 1
ATOM 1457 C CA . ILE A 1 180 ? 0.288 8.431 -20.765 1.00 38.88 180 ILE A CA 1
ATOM 1458 C C . ILE A 1 180 ? -0.562 8.473 -19.499 1.00 38.88 180 ILE A C 1
ATOM 1460 O O . ILE A 1 180 ? -0.163 7.874 -18.496 1.00 38.88 180 ILE A O 1
ATOM 1464 N N . PRO A 1 181 ? -1.735 9.127 -19.522 1.00 33.25 181 PRO A N 1
ATOM 1465 C CA . PRO A 1 181 ? -2.703 8.929 -18.468 1.00 33.25 181 PRO A CA 1
ATOM 1466 C C . PRO A 1 181 ? -3.045 7.436 -18.485 1.00 33.25 181 PRO A C 1
ATOM 1468 O O . PRO A 1 181 ? -3.694 6.944 -19.411 1.00 33.25 181 PRO A O 1
ATOM 1471 N N . ARG A 1 182 ? -2.644 6.685 -17.449 1.00 38.28 182 ARG A N 1
ATOM 1472 C CA . ARG A 1 182 ? -3.558 5.627 -17.004 1.00 38.28 182 ARG A CA 1
ATOM 1473 C C . ARG A 1 182 ? -4.884 6.343 -16.715 1.00 38.28 182 ARG A C 1
ATOM 1475 O O . ARG A 1 182 ? -4.833 7.513 -16.322 1.00 38.28 182 ARG A O 1
ATOM 1482 N N . PRO A 1 183 ? -6.051 5.706 -16.921 1.00 35.56 183 PRO A N 1
ATOM 1483 C CA . PRO A 1 183 ? -7.289 6.273 -16.415 1.00 35.56 183 PRO A CA 1
ATOM 1484 C C . PRO A 1 183 ? -7.009 6.684 -14.977 1.00 35.56 183 PRO A C 1
ATOM 1486 O O . PRO A 1 183 ? -6.547 5.872 -14.172 1.00 35.56 183 PRO A O 1
ATOM 1489 N N . ILE A 1 184 ? -7.134 7.978 -14.734 1.00 41.62 184 ILE A N 1
ATOM 1490 C CA . ILE A 1 184 ? -6.946 8.585 -13.438 1.00 41.62 184 ILE A CA 1
ATOM 1491 C C . ILE A 1 184 ? -8.011 7.933 -12.550 1.00 41.62 184 ILE A C 1
ATOM 1493 O O . ILE A 1 184 ? -9.164 8.345 -12.552 1.00 41.62 184 ILE A O 1
ATOM 1497 N N . TYR A 1 185 ? -7.645 6.874 -11.828 1.00 44.47 185 TYR A N 1
ATOM 1498 C CA . TYR A 1 185 ? -8.291 6.574 -10.552 1.00 44.47 185 TYR A CA 1
ATOM 1499 C C . TYR A 1 185 ? -7.751 7.521 -9.462 1.00 44.47 185 TYR A C 1
ATOM 1501 O O . TYR A 1 185 ? -8.315 7.587 -8.373 1.00 44.47 185 TYR A O 1
ATOM 1509 N N . GLU A 1 186 ? -6.714 8.318 -9.774 1.00 49.03 186 GLU A N 1
ATOM 1510 C CA . GLU A 1 186 ? -6.209 9.461 -8.995 1.00 49.03 186 GLU A CA 1
ATOM 1511 C C . GLU A 1 186 ? -7.229 10.616 -8.959 1.00 49.03 186 GLU A C 1
ATOM 1513 O O . GLU A 1 186 ? -7.092 11.668 -9.569 1.00 49.03 186 GLU A O 1
ATOM 1518 N N . GLY A 1 187 ? -8.323 10.382 -8.256 1.00 54.84 187 GLY A N 1
ATOM 1519 C CA . GLY A 1 187 ? -9.424 11.325 -8.096 1.00 54.84 187 GLY A CA 1
ATOM 1520 C C . GLY A 1 187 ? -10.555 10.716 -7.283 1.00 54.84 187 GLY A C 1
ATOM 1521 O O . GLY A 1 187 ? -11.290 11.438 -6.612 1.00 54.84 187 GLY A O 1
ATOM 1522 N N . VAL A 1 188 ? -10.653 9.382 -7.264 1.00 75.75 188 VAL A N 1
ATOM 1523 C CA . VAL A 1 188 ? -11.537 8.703 -6.327 1.00 75.75 188 VAL A CA 1
ATOM 1524 C C . VAL A 1 188 ? -10.837 8.595 -4.981 1.00 75.75 188 VAL A C 1
ATOM 1526 O O . VAL A 1 188 ? -9.850 7.881 -4.820 1.00 75.75 188 VAL A O 1
ATOM 1529 N N . THR A 1 189 ? -11.372 9.332 -4.016 1.00 87.88 189 THR A N 1
ATOM 1530 C CA . THR A 1 189 ? -11.052 9.171 -2.600 1.00 87.88 189 THR A CA 1
ATOM 1531 C C . THR A 1 189 ? -12.240 8.496 -1.943 1.00 87.88 189 THR A C 1
ATOM 1533 O O . THR A 1 189 ? -13.366 8.977 -2.075 1.00 87.88 189 THR A O 1
ATOM 1536 N N . LEU A 1 190 ? -12.003 7.383 -1.253 1.00 95.19 190 LEU A N 1
ATOM 1537 C CA . LEU A 1 190 ? -12.983 6.850 -0.310 1.00 95.19 190 LEU A CA 1
ATOM 1538 C C . LEU A 1 190 ? -12.647 7.427 1.061 1.00 95.19 190 LEU A C 1
ATOM 1540 O O . LEU A 1 190 ? -11.504 7.313 1.496 1.00 95.19 190 LEU A O 1
ATOM 1544 N N . GLN A 1 191 ? -13.615 8.069 1.707 1.00 96.94 191 GLN A N 1
ATOM 1545 C CA . GLN A 1 191 ? -13.439 8.705 3.008 1.00 96.94 191 GLN A CA 1
ATOM 1546 C C . GLN A 1 191 ? -14.393 8.082 4.022 1.00 96.94 191 GLN A C 1
ATOM 1548 O O . GLN A 1 191 ? -15.553 7.817 3.707 1.00 96.94 191 GLN A O 1
ATOM 1553 N N . PHE A 1 192 ? -13.886 7.866 5.230 1.00 98.56 192 PHE A N 1
ATOM 1554 C CA . PHE A 1 192 ? -14.598 7.245 6.336 1.00 98.56 192 PHE A CA 1
ATOM 1555 C C . PHE A 1 192 ? -14.324 8.015 7.623 1.00 98.56 192 PHE A C 1
ATOM 1557 O O . PHE A 1 192 ? -13.224 8.536 7.805 1.00 98.56 192 PHE A O 1
ATOM 1564 N N . GLU A 1 193 ? -15.308 8.047 8.515 1.00 98.69 193 GLU A N 1
ATOM 1565 C CA . GLU A 1 193 ? -15.207 8.685 9.826 1.00 98.69 193 GLU A CA 1
ATOM 1566 C C . GLU A 1 193 ? -15.686 7.712 10.901 1.00 98.69 193 GLU A C 1
ATOM 1568 O O . GLU A 1 193 ? -16.819 7.227 10.861 1.00 98.69 193 GLU A O 1
ATOM 1573 N N . ILE A 1 194 ? -14.821 7.424 11.866 1.00 98.75 194 ILE A N 1
ATOM 1574 C CA . ILE A 1 194 ? -15.171 6.637 13.043 1.00 98.75 194 ILE A CA 1
ATOM 1575 C C . ILE A 1 194 ? -15.843 7.582 14.038 1.00 98.75 194 ILE A C 1
ATOM 1577 O O . ILE A 1 194 ? -15.209 8.491 14.565 1.00 98.75 194 ILE A O 1
ATOM 1581 N N . THR A 1 195 ? -17.145 7.390 14.248 1.00 98.56 195 THR A N 1
ATOM 1582 C CA . THR A 1 195 ? -18.003 8.276 15.063 1.00 98.56 195 THR A CA 1
ATOM 1583 C C . THR A 1 195 ? -18.704 7.541 16.208 1.00 98.56 195 THR A C 1
ATOM 1585 O O . THR A 1 195 ? -19.513 8.121 16.938 1.00 98.56 195 THR A O 1
ATOM 1588 N N . THR A 1 196 ? -18.403 6.253 16.380 1.00 98.62 196 THR A N 1
ATOM 1589 C CA . THR A 1 196 ? -19.066 5.379 17.349 1.00 98.62 196 THR A CA 1
ATOM 1590 C C . THR A 1 196 ? -18.079 4.493 18.093 1.00 98.62 196 THR A C 1
ATOM 1592 O O . THR A 1 196 ? -17.099 4.013 17.527 1.00 98.62 196 THR A O 1
ATOM 1595 N N . LEU A 1 197 ? -18.394 4.210 19.354 1.00 98.56 197 LEU A N 1
ATOM 1596 C CA . LEU A 1 197 ? -17.839 3.102 20.117 1.00 98.56 197 LEU A CA 1
ATOM 1597 C C . LEU A 1 197 ? -18.247 1.763 19.488 1.00 98.56 197 LEU A C 1
ATOM 1599 O O . LEU A 1 197 ? -19.240 1.661 18.766 1.00 98.56 197 LEU A O 1
ATOM 1603 N N . TRP A 1 198 ? -17.500 0.708 19.808 1.00 98.31 198 TRP A N 1
ATOM 1604 C CA . TRP A 1 198 ? -17.700 -0.654 19.303 1.00 98.31 198 TRP A CA 1
ATOM 1605 C C . TRP A 1 198 ? -19.115 -1.226 19.531 1.00 98.31 198 TRP A C 1
ATOM 1607 O O . TRP A 1 198 ? -19.515 -2.158 18.829 1.00 98.31 198 TRP A O 1
ATOM 1617 N N . ASP A 1 199 ? -19.860 -0.688 20.500 1.00 97.38 199 ASP A N 1
ATOM 1618 C CA . ASP A 1 199 ? -21.214 -1.082 20.902 1.00 97.38 199 ASP A CA 1
ATOM 1619 C C . ASP A 1 199 ? -22.306 -0.112 20.410 1.00 97.38 199 ASP A C 1
ATOM 1621 O O . ASP A 1 199 ? -23.387 -0.051 20.989 1.00 97.38 199 ASP A O 1
ATOM 1625 N N . SER A 1 200 ? -22.037 0.633 19.331 1.00 97.81 200 SER A N 1
ATOM 1626 C CA . SER A 1 200 ? -22.958 1.572 18.661 1.00 97.81 200 SER A CA 1
ATOM 1627 C C . SER A 1 200 ? -23.269 2.873 19.409 1.00 97.81 200 SER A C 1
ATOM 1629 O O . SER A 1 200 ? -24.052 3.686 18.914 1.00 97.81 200 SER A O 1
ATOM 1631 N N . LYS A 1 201 ? -22.643 3.130 20.561 1.00 97.81 201 LYS A N 1
ATOM 1632 C CA . LYS A 1 201 ? -22.749 4.428 21.247 1.00 97.81 201 LYS A CA 1
ATOM 1633 C C . LYS A 1 201 ? -21.922 5.494 20.533 1.00 97.81 201 LYS A C 1
ATOM 1635 O O . LYS A 1 201 ? -20.873 5.189 19.981 1.00 97.81 201 LYS A O 1
ATOM 1640 N N . SER A 1 202 ? -22.356 6.750 20.556 1.00 97.69 202 SER A N 1
ATOM 1641 C CA . SER A 1 202 ? -21.584 7.860 19.978 1.00 97.69 202 SER A CA 1
ATOM 1642 C C . SER A 1 202 ? -20.333 8.184 20.800 1.00 97.69 202 SER A C 1
ATOM 1644 O O . SER A 1 202 ? -20.348 8.062 22.025 1.00 97.69 202 SER A O 1
ATOM 1646 N N . ILE A 1 203 ? -19.278 8.636 20.121 1.00 98.12 203 ILE A N 1
ATOM 1647 C CA . ILE A 1 203 ? -18.091 9.227 20.759 1.00 98.12 203 ILE A CA 1
ATOM 1648 C C . ILE A 1 203 ? -18.358 10.676 21.201 1.00 98.12 203 ILE A C 1
ATOM 1650 O O . ILE A 1 203 ? -19.289 11.321 20.714 1.00 98.12 203 ILE A O 1
ATOM 1654 N N . ASP A 1 204 ? -17.530 11.200 22.107 1.00 96.81 204 ASP A N 1
ATOM 1655 C CA . ASP A 1 204 ? -17.620 12.563 22.658 1.00 96.81 204 ASP A CA 1
ATOM 1656 C C . ASP A 1 204 ? -16.435 13.476 22.273 1.00 96.81 204 ASP A C 1
ATOM 1658 O O . ASP A 1 204 ? -16.308 14.595 22.776 1.00 96.81 204 ASP A O 1
ATOM 1662 N N . HIS A 1 205 ? -15.600 13.030 21.335 1.00 97.50 205 HIS A N 1
ATOM 1663 C CA . HIS A 1 205 ? -14.453 13.755 20.786 1.00 97.50 205 HIS A CA 1
ATOM 1664 C C . HIS A 1 205 ? -14.520 13.814 19.246 1.00 97.50 205 HIS A C 1
ATOM 1666 O O . HIS A 1 205 ? -15.381 13.172 18.639 1.00 97.50 205 HIS A O 1
ATOM 1672 N N . PRO A 1 206 ? -13.641 14.589 18.576 1.00 98.06 206 PRO A N 1
ATOM 1673 C CA . PRO A 1 206 ? -13.557 14.582 17.116 1.00 98.06 206 PRO A CA 1
ATOM 1674 C C . PRO A 1 206 ? -13.288 13.173 16.556 1.00 98.06 206 PRO A C 1
ATOM 1676 O O . PRO A 1 206 ? -12.556 12.411 17.189 1.00 98.06 206 PRO A O 1
ATOM 1679 N N . PRO A 1 207 ? -13.846 12.819 15.388 1.00 98.31 207 PRO A N 1
ATOM 1680 C CA . PRO A 1 207 ? -13.718 11.478 14.827 1.00 98.31 207 PRO A CA 1
ATOM 1681 C C . PRO A 1 207 ? -12.313 11.191 14.294 1.00 98.31 207 PRO A C 1
ATOM 1683 O O . PRO A 1 207 ? -11.586 12.100 13.888 1.00 98.31 207 PRO A O 1
ATOM 1686 N N . VAL A 1 208 ? -11.973 9.905 14.199 1.00 98.75 208 VAL A N 1
ATOM 1687 C CA . VAL A 1 208 ? -10.867 9.450 13.346 1.00 98.75 208 VAL A CA 1
ATOM 1688 C C . VAL A 1 208 ? -11.337 9.447 11.896 1.00 98.75 208 VAL A C 1
ATOM 1690 O O . VAL A 1 208 ? -12.329 8.800 11.560 1.00 98.75 208 VAL A O 1
ATOM 1693 N N . THR A 1 209 ? -10.603 10.130 11.024 1.00 98.44 209 THR A N 1
ATOM 1694 C CA . THR A 1 209 ? -10.852 10.162 9.582 1.00 98.44 209 THR A CA 1
ATOM 1695 C C . THR A 1 209 ? -9.858 9.267 8.855 1.00 98.44 209 THR A C 1
ATOM 1697 O O . THR A 1 209 ? -8.645 9.399 9.021 1.00 98.44 209 THR A O 1
ATOM 1700 N N . LEU A 1 210 ? -10.371 8.387 7.996 1.00 98.75 210 LEU A N 1
ATOM 1701 C CA . LEU A 1 210 ? -9.575 7.560 7.094 1.00 98.75 210 LEU A CA 1
ATOM 1702 C C . LEU A 1 210 ? -9.878 7.946 5.651 1.00 98.75 210 LEU A C 1
ATOM 1704 O O . LEU A 1 210 ? -11.038 8.046 5.254 1.00 98.75 210 LEU A O 1
ATOM 1708 N N . GLN A 1 211 ? -8.837 8.114 4.845 1.00 97.31 211 GLN A N 1
ATOM 1709 C CA . GLN A 1 211 ? -8.966 8.339 3.410 1.00 97.31 211 GLN A CA 1
ATOM 1710 C C . GLN A 1 211 ? -8.129 7.326 2.639 1.00 97.31 211 GLN A C 1
ATOM 1712 O O . GLN A 1 211 ? -6.933 7.172 2.884 1.00 97.31 211 GLN A O 1
ATOM 1717 N N . LEU A 1 212 ? -8.761 6.668 1.673 1.00 97.62 212 LEU A N 1
ATOM 1718 C CA . LEU A 1 212 ? -8.123 5.722 0.772 1.00 97.62 212 LEU A CA 1
ATOM 1719 C C . LEU A 1 212 ? -8.015 6.321 -0.624 1.00 97.62 212 LEU A C 1
ATOM 1721 O O . LEU A 1 212 ? -9.012 6.763 -1.200 1.00 97.62 212 LEU A O 1
ATOM 1725 N N . GLN A 1 213 ? -6.808 6.286 -1.181 1.00 91.06 213 GLN A N 1
ATOM 1726 C CA . GLN A 1 213 ? -6.529 6.705 -2.552 1.00 91.06 213 GLN A CA 1
ATOM 1727 C C . GLN A 1 213 ? -5.616 5.706 -3.250 1.00 91.06 213 GLN A C 1
ATOM 1729 O O . GLN A 1 213 ? -4.660 5.190 -2.673 1.00 91.06 213 GLN A O 1
ATOM 1734 N N . ARG A 1 214 ? -5.864 5.469 -4.536 1.00 86.12 214 ARG A N 1
ATOM 1735 C CA . ARG A 1 214 ? -4.957 4.694 -5.380 1.00 86.12 214 ARG A CA 1
ATOM 1736 C C . ARG A 1 214 ? -3.821 5.584 -5.873 1.00 86.12 214 ARG A C 1
ATOM 1738 O O . ARG A 1 214 ? -4.094 6.608 -6.488 1.00 86.12 214 ARG A O 1
ATOM 1745 N N . ARG A 1 215 ? -2.563 5.171 -5.673 1.00 77.69 215 ARG A N 1
ATOM 1746 C CA . ARG A 1 215 ? -1.391 5.790 -6.328 1.00 77.69 215 ARG A CA 1
ATOM 1747 C C . ARG A 1 215 ? -0.374 4.726 -6.746 1.00 77.69 215 ARG A C 1
ATOM 1749 O O . ARG A 1 215 ? 0.028 3.896 -5.929 1.00 77.69 215 ARG A O 1
ATOM 1756 N N . GLY A 1 216 ? 0.051 4.717 -8.009 1.00 74.44 216 GLY A N 1
ATOM 1757 C CA . GLY A 1 216 ? 1.091 3.789 -8.496 1.00 74.44 216 GLY A CA 1
ATOM 1758 C C . GLY A 1 216 ? 0.678 2.317 -8.399 1.00 74.44 216 GLY A C 1
ATOM 1759 O O . GLY A 1 216 ? -0.271 1.928 -9.063 1.00 74.44 216 GLY A O 1
ATOM 1760 N N . ASN A 1 217 ? 1.307 1.511 -7.528 1.00 78.81 217 ASN A N 1
ATOM 1761 C CA . ASN A 1 217 ? 0.898 0.134 -7.145 1.00 78.81 217 ASN A CA 1
ATOM 1762 C C . ASN A 1 217 ? 0.511 0.002 -5.660 1.00 78.81 217 ASN A C 1
ATOM 1764 O O . ASN A 1 217 ? 0.524 -1.092 -5.096 1.00 78.81 217 ASN A O 1
ATOM 1768 N N . PHE A 1 218 ? 0.150 1.122 -5.037 1.00 86.31 218 PHE A N 1
ATOM 1769 C CA . PHE A 1 218 ? -0.232 1.206 -3.639 1.00 86.31 218 PHE A CA 1
ATOM 1770 C C . PHE A 1 218 ? -1.666 1.713 -3.472 1.00 86.31 218 PHE A C 1
ATOM 1772 O O . PHE A 1 218 ? -2.184 2.478 -4.299 1.00 86.31 218 PHE A O 1
ATOM 1779 N N . ILE A 1 219 ? -2.275 1.317 -2.359 1.00 95.06 219 ILE A N 1
ATOM 1780 C CA . ILE A 1 219 ? -3.363 2.050 -1.721 1.00 95.06 219 ILE A CA 1
ATOM 1781 C C . ILE A 1 219 ? -2.734 2.904 -0.631 1.00 95.06 219 ILE A C 1
ATOM 1783 O O . ILE A 1 219 ? -2.077 2.398 0.277 1.00 95.06 219 ILE A O 1
ATOM 1787 N N . TRP A 1 220 ? -2.902 4.210 -0.758 1.00 94.25 220 TRP A N 1
ATOM 1788 C CA . TRP A 1 220 ? -2.525 5.164 0.267 1.00 94.25 220 TRP A CA 1
ATOM 1789 C C . TRP A 1 220 ? -3.664 5.232 1.268 1.00 94.25 220 TRP A C 1
ATOM 1791 O O . TRP A 1 220 ? -4.786 5.562 0.886 1.00 94.25 220 TRP A O 1
ATOM 1801 N N . LEU A 1 221 ? -3.364 4.914 2.523 1.00 98.00 221 LEU A N 1
ATOM 1802 C CA . LEU A 1 221 ? -4.250 5.147 3.650 1.00 98.00 221 LEU A CA 1
ATOM 1803 C C . LEU A 1 221 ? -3.728 6.360 4.418 1.00 98.00 221 LEU A C 1
ATOM 1805 O O . LEU A 1 221 ? -2.632 6.325 4.977 1.00 98.00 221 LEU A O 1
ATOM 1809 N N . MET A 1 222 ? -4.509 7.434 4.401 1.00 97.44 222 MET A N 1
ATOM 1810 C CA . MET A 1 222 ? -4.246 8.656 5.152 1.00 97.44 222 MET A CA 1
ATOM 1811 C C . MET A 1 222 ? -5.152 8.673 6.375 1.00 97.44 222 MET A C 1
ATOM 1813 O O . MET A 1 222 ? -6.352 8.422 6.259 1.00 97.44 222 MET A O 1
ATOM 1817 N N . ILE A 1 223 ? -4.560 8.959 7.526 1.00 98.38 223 ILE A N 1
ATOM 1818 C CA . ILE A 1 223 ? -5.219 8.980 8.827 1.00 98.38 223 ILE A CA 1
ATOM 1819 C C . ILE A 1 223 ? -5.104 10.399 9.372 1.00 98.38 223 ILE A C 1
ATOM 1821 O O . ILE A 1 223 ? -4.012 10.969 9.364 1.00 98.38 223 ILE A O 1
ATOM 1825 N N . ASP A 1 224 ? -6.217 10.943 9.844 1.00 95.44 224 ASP A N 1
ATOM 1826 C CA . ASP A 1 224 ? -6.278 12.141 10.680 1.00 95.44 224 ASP A CA 1
ATOM 1827 C C . ASP A 1 224 ? -7.082 11.773 11.928 1.00 95.44 224 ASP A C 1
ATOM 1829 O O . ASP A 1 224 ? -8.201 11.268 11.816 1.00 95.44 224 ASP A O 1
ATOM 1833 N N . ALA A 1 225 ? -6.480 11.912 13.103 1.00 98.31 225 ALA A N 1
ATOM 1834 C CA . ALA A 1 225 ? -7.051 11.407 14.342 1.00 98.31 225 ALA A CA 1
ATOM 1835 C C . ALA A 1 225 ? -6.711 12.315 15.531 1.00 98.31 225 ALA A C 1
ATOM 1837 O O . ALA A 1 225 ? -5.651 12.956 15.543 1.00 98.31 225 ALA A O 1
ATOM 1838 N N . PRO A 1 226 ? -7.556 12.347 16.577 1.00 98.31 226 PRO A N 1
ATOM 1839 C CA . PRO A 1 226 ? -7.139 12.855 17.876 1.00 98.31 226 PRO A CA 1
ATOM 1840 C C . PRO A 1 226 ? -5.912 12.093 18.383 1.00 98.31 226 PRO A C 1
ATOM 1842 O O . PRO A 1 226 ? -5.761 10.902 18.121 1.00 98.31 226 PRO A O 1
ATOM 1845 N N . PHE A 1 227 ? -5.040 12.795 19.104 1.00 98.12 227 PHE A N 1
ATOM 1846 C CA . PHE A 1 227 ? -3.929 12.193 19.832 1.00 98.12 227 PHE A CA 1
ATOM 1847 C C . PHE A 1 227 ? -4.226 12.251 21.326 1.00 98.12 227 PHE A C 1
ATOM 1849 O O . PHE A 1 227 ? -4.234 13.339 21.912 1.00 98.12 227 PHE A O 1
ATOM 1856 N N . PHE A 1 228 ? -4.488 11.093 21.924 1.00 96.69 228 PHE A N 1
ATOM 1857 C CA . PHE A 1 228 ? -4.907 10.995 23.321 1.00 96.69 228 PHE A CA 1
ATOM 1858 C C . PHE A 1 228 ? -3.721 10.911 24.279 1.00 96.69 228 PHE A C 1
ATOM 1860 O O . PHE A 1 228 ? -3.784 11.458 25.383 1.00 96.69 228 PHE A O 1
ATOM 1867 N N . ASN A 1 229 ? -2.615 10.296 23.843 1.00 94.25 229 ASN A N 1
ATOM 1868 C CA . ASN A 1 229 ? -1.369 10.181 24.604 1.00 94.25 229 ASN A CA 1
ATOM 1869 C C . ASN A 1 229 ? -1.567 9.551 25.997 1.00 94.25 229 ASN A C 1
ATOM 1871 O O . ASN A 1 229 ? -0.951 9.956 26.987 1.00 94.25 229 ASN A O 1
ATOM 1875 N N . ASP A 1 230 ? -2.474 8.585 26.086 1.00 90.00 230 ASP A N 1
ATOM 1876 C CA . ASP A 1 230 ? -2.905 7.934 27.330 1.00 90.00 230 ASP A CA 1
ATOM 1877 C C . ASP A 1 230 ? -2.209 6.594 27.602 1.00 90.00 230 ASP A C 1
ATOM 1879 O O . ASP A 1 230 ? -2.308 6.036 28.704 1.00 90.00 230 ASP A O 1
ATOM 1883 N N . THR A 1 231 ? -1.477 6.096 26.607 1.00 86.69 231 THR A N 1
ATOM 1884 C CA . THR A 1 231 ? -0.598 4.936 26.684 1.00 86.69 231 THR A CA 1
ATOM 1885 C C . THR A 1 231 ? 0.834 5.357 26.357 1.00 86.69 231 THR A C 1
ATOM 1887 O O . THR A 1 231 ? 1.044 6.278 25.568 1.00 86.69 231 THR A O 1
ATOM 1890 N N . PRO A 1 232 ? 1.858 4.723 26.962 1.00 86.88 232 PRO A N 1
ATOM 1891 C CA . PRO A 1 232 ? 3.240 4.963 26.559 1.00 86.88 232 PRO A CA 1
ATOM 1892 C C . PRO A 1 232 ? 3.420 4.648 25.075 1.00 86.88 232 PRO A C 1
ATOM 1894 O O . PRO A 1 232 ? 2.803 3.705 24.598 1.00 86.88 232 PRO A O 1
ATOM 1897 N N . SER A 1 233 ? 4.315 5.349 24.375 1.00 88.50 233 SER A N 1
ATOM 1898 C CA . SER A 1 233 ? 4.688 4.972 23.004 1.00 88.50 233 SER A CA 1
ATOM 1899 C C . SER A 1 233 ? 4.993 3.469 22.920 1.00 88.50 233 SER A C 1
ATOM 1901 O O . SER A 1 233 ? 5.703 2.954 23.800 1.00 88.50 233 SER A O 1
ATOM 1903 N N . PRO A 1 234 ? 4.541 2.771 21.860 1.00 88.88 234 PRO A N 1
ATOM 1904 C CA . PRO A 1 234 ? 5.066 1.454 21.547 1.00 88.88 234 PRO A CA 1
ATOM 1905 C C . PRO A 1 234 ? 6.594 1.506 21.524 1.00 88.88 234 PRO A C 1
ATOM 1907 O O . PRO A 1 234 ? 7.196 2.526 21.162 1.00 88.88 234 PRO A O 1
ATOM 1910 N N . GLY A 1 235 ? 7.229 0.415 21.947 1.00 87.12 235 GLY A N 1
ATOM 1911 C CA . GLY A 1 235 ? 8.671 0.270 21.777 1.00 87.12 235 GLY A CA 1
ATOM 1912 C C . GLY A 1 235 ? 9.056 0.183 20.294 1.00 87.12 235 GLY A C 1
ATOM 1913 O O . GLY A 1 235 ? 8.214 0.215 19.401 1.00 87.12 235 GLY A O 1
ATOM 1914 N N . GLY A 1 236 ? 10.348 0.003 20.024 1.00 88.50 236 GLY A N 1
ATOM 1915 C CA . GLY A 1 236 ? 10.845 -0.133 18.651 1.00 88.50 236 GLY A CA 1
ATOM 1916 C C . GLY A 1 236 ? 10.940 1.195 17.893 1.00 88.50 236 GLY A C 1
ATOM 1917 O O . GLY A 1 236 ? 10.516 2.247 18.371 1.00 88.50 236 GLY A O 1
ATOM 1918 N N . ALA A 1 237 ? 11.567 1.146 16.718 1.00 85.00 237 ALA A N 1
ATOM 1919 C CA . ALA A 1 237 ? 11.781 2.328 15.893 1.00 85.00 237 ALA A CA 1
ATOM 1920 C C . ALA A 1 237 ? 10.512 2.689 15.091 1.00 85.00 237 ALA A C 1
ATOM 1922 O O . ALA A 1 237 ? 9.802 1.787 14.642 1.00 85.00 237 ALA A O 1
ATOM 1923 N N . PRO A 1 238 ? 10.225 3.985 14.874 1.00 81.56 238 PRO A N 1
ATOM 1924 C CA . PRO A 1 238 ? 9.218 4.412 13.907 1.00 81.56 238 PRO A CA 1
ATOM 1925 C C . PRO A 1 238 ? 9.502 3.841 12.512 1.00 81.56 238 PRO A C 1
ATOM 1927 O O . PRO A 1 238 ? 10.658 3.747 12.103 1.00 81.56 238 PRO A O 1
ATOM 1930 N N . GLY A 1 239 ? 8.450 3.486 11.781 1.00 81.00 239 GLY A N 1
ATOM 1931 C CA . GLY A 1 239 ? 8.529 2.853 10.466 1.00 81.00 239 GLY A CA 1
ATOM 1932 C C . GLY A 1 239 ? 8.711 1.334 10.504 1.00 81.00 239 GLY A C 1
ATOM 1933 O O . GLY A 1 239 ? 8.684 0.719 9.445 1.00 81.00 239 GLY A O 1
ATOM 1934 N N . GLU A 1 240 ? 8.848 0.717 11.682 1.00 84.50 240 GLU A N 1
ATOM 1935 C CA . GLU A 1 240 ? 9.034 -0.732 11.823 1.00 84.50 240 GLU A CA 1
ATOM 1936 C C . GLU A 1 240 ? 7.760 -1.454 12.305 1.00 84.50 240 GLU A C 1
ATOM 1938 O O . GLU A 1 240 ? 6.937 -0.865 13.023 1.00 84.50 240 GLU A O 1
ATOM 1943 N N . PRO A 1 241 ? 7.602 -2.749 11.967 1.00 93.12 241 PRO A N 1
ATOM 1944 C CA . PRO A 1 241 ? 6.538 -3.572 12.515 1.00 93.12 241 PRO A CA 1
ATOM 1945 C C . PRO A 1 241 ? 6.645 -3.735 14.040 1.00 93.12 241 PRO A C 1
ATOM 1947 O O . PRO A 1 241 ? 7.719 -4.046 14.561 1.00 93.12 241 PRO A O 1
ATOM 1950 N N . PHE A 1 242 ? 5.526 -3.639 14.760 1.00 96.38 242 PHE A N 1
ATOM 1951 C CA . PHE A 1 242 ? 5.474 -3.845 16.208 1.00 96.38 242 PHE A CA 1
ATOM 1952 C C . PHE A 1 242 ? 4.353 -4.824 16.603 1.00 96.38 242 PHE A C 1
ATOM 1954 O O . PHE A 1 242 ? 3.180 -4.546 16.365 1.00 96.38 242 PHE A O 1
ATOM 1961 N N . PRO A 1 243 ? 4.671 -5.990 17.198 1.00 95.56 243 PRO A N 1
ATOM 1962 C CA . PRO A 1 243 ? 3.658 -6.964 17.602 1.00 95.56 243 PRO A CA 1
ATOM 1963 C C . PRO A 1 243 ? 2.721 -6.430 18.690 1.00 95.56 243 PRO A C 1
ATOM 1965 O O . PRO A 1 243 ? 3.172 -5.776 19.628 1.00 95.56 243 PRO A O 1
ATOM 1968 N N . LYS A 1 244 ? 1.443 -6.831 18.636 1.00 95.25 244 LYS A N 1
ATOM 1969 C CA . LYS A 1 244 ? 0.414 -6.453 19.622 1.00 95.25 244 LYS A CA 1
ATOM 1970 C C . LYS A 1 244 ? 0.180 -4.942 19.702 1.00 95.25 244 LYS A C 1
ATOM 1972 O O . LYS A 1 244 ? 0.013 -4.403 20.797 1.00 95.25 244 LYS A O 1
ATOM 1977 N N . LEU A 1 245 ? 0.195 -4.263 18.556 1.00 96.81 245 LEU A N 1
ATOM 1978 C CA . LEU A 1 245 ? 0.087 -2.808 18.502 1.00 96.81 245 LEU A CA 1
ATOM 1979 C C . LEU A 1 245 ? -1.260 -2.309 19.055 1.00 96.81 245 LEU A C 1
ATOM 1981 O O . LEU A 1 245 ? -1.277 -1.289 19.737 1.00 96.81 245 LEU A O 1
ATOM 1985 N N . TRP A 1 246 ? -2.324 -3.111 18.949 1.00 95.69 246 TRP A N 1
ATOM 1986 C CA . TRP A 1 246 ? -3.613 -2.931 19.640 1.00 95.69 246 TRP A CA 1
ATOM 1987 C C . TRP A 1 246 ? -3.565 -2.740 21.173 1.00 95.69 246 TRP A C 1
ATOM 1989 O O . TRP A 1 246 ? -4.579 -2.406 21.794 1.00 95.69 246 TRP A O 1
ATOM 1999 N N . GLN A 1 247 ? -2.419 -2.955 21.835 1.00 95.56 247 GLN A N 1
ATOM 2000 C CA . GLN A 1 247 ? -2.218 -2.611 23.254 1.00 95.56 247 GLN A CA 1
ATOM 2001 C C . GLN A 1 247 ? -1.950 -1.114 23.497 1.00 95.56 247 GLN A C 1
ATOM 2003 O O . GLN A 1 247 ? -1.953 -0.679 24.650 1.00 95.56 247 GLN A O 1
ATOM 2008 N N . TYR A 1 248 ? -1.742 -0.342 22.432 1.00 96.75 248 TYR A N 1
ATOM 2009 C CA . TYR A 1 248 ? -1.380 1.074 22.436 1.00 96.75 248 TYR A CA 1
ATOM 2010 C C . TYR A 1 248 ? -2.436 1.920 21.729 1.00 96.75 248 TYR A C 1
ATOM 2012 O O . TYR A 1 248 ? -3.419 1.387 21.220 1.00 96.75 248 TYR A O 1
ATOM 2020 N N . GLU A 1 249 ? -2.270 3.238 21.723 1.00 97.88 249 GLU A N 1
ATOM 2021 C CA . GLU A 1 249 ? -3.055 4.097 20.838 1.00 97.88 249 GLU A CA 1
ATOM 2022 C C . GLU A 1 249 ? -2.826 3.688 19.371 1.00 97.88 249 GLU A C 1
ATOM 2024 O O . GLU A 1 249 ? -1.683 3.638 18.908 1.00 97.88 249 GLU A O 1
ATOM 2029 N N . VAL A 1 250 ? -3.894 3.316 18.663 1.00 98.38 250 VAL A N 1
ATOM 2030 C CA . VAL A 1 250 ? -3.800 2.728 17.320 1.00 98.38 250 VAL A CA 1
ATOM 2031 C C . VAL A 1 250 ? -5.061 2.987 16.499 1.00 98.38 250 VAL A C 1
ATOM 2033 O O . VAL A 1 250 ? -6.168 3.049 17.034 1.00 98.38 250 VAL A O 1
ATOM 2036 N N . VAL A 1 251 ? -4.890 3.097 15.183 1.00 98.81 251 VAL A N 1
ATOM 2037 C CA . VAL A 1 251 ? -5.974 3.019 14.197 1.00 98.81 251 VAL A CA 1
ATOM 2038 C C . VAL A 1 251 ? -5.780 1.771 13.349 1.00 98.81 251 VAL A C 1
ATOM 2040 O O . VAL A 1 251 ? -4.679 1.510 12.861 1.00 98.81 251 VAL A O 1
ATOM 2043 N N . GLU A 1 252 ? -6.855 1.015 13.163 1.00 98.81 252 GLU A N 1
ATOM 2044 C CA . GLU A 1 252 ? -6.871 -0.247 12.434 1.00 98.81 252 GLU A CA 1
ATOM 2045 C C . GLU A 1 252 ? -7.841 -0.185 11.251 1.00 98.81 252 GLU A C 1
ATOM 2047 O O . GLU A 1 252 ? -8.893 0.452 11.322 1.00 98.81 252 GLU A O 1
ATOM 2052 N N . ALA A 1 253 ? -7.520 -0.877 10.160 1.00 98.81 253 ALA A N 1
ATOM 2053 C CA . ALA A 1 253 ? -8.417 -1.042 9.024 1.00 98.81 253 ALA A CA 1
ATOM 2054 C C . ALA A 1 253 ? -8.369 -2.475 8.484 1.00 98.81 253 ALA A C 1
ATOM 2056 O O . ALA A 1 253 ? -7.311 -3.101 8.405 1.00 98.81 253 ALA A O 1
ATOM 2057 N N . PHE A 1 254 ? -9.534 -2.982 8.086 1.00 98.81 254 PHE A N 1
ATOM 2058 C CA . PHE A 1 254 ? -9.717 -4.356 7.646 1.00 98.81 254 PHE A CA 1
ATOM 2059 C C . PHE A 1 254 ? -10.341 -4.391 6.255 1.00 98.81 254 PHE A C 1
ATOM 2061 O O . PHE A 1 254 ? -11.416 -3.838 6.030 1.00 98.81 254 PHE A O 1
ATOM 2068 N N . PHE A 1 255 ? -9.690 -5.092 5.330 1.00 98.62 255 PHE A N 1
ATOM 2069 C CA . PHE A 1 255 ? -10.142 -5.256 3.949 1.00 98.62 255 PHE A CA 1
ATOM 2070 C C . PHE A 1 255 ? -10.455 -6.720 3.691 1.00 98.62 255 PHE A C 1
ATOM 2072 O O . PHE A 1 255 ? -9.546 -7.534 3.517 1.00 98.62 255 PHE A O 1
ATOM 2079 N N . LEU A 1 256 ? -11.741 -7.054 3.673 1.00 97.81 256 LEU A N 1
ATOM 2080 C CA . LEU A 1 256 ? -12.226 -8.412 3.491 1.00 97.81 256 LEU A CA 1
ATOM 2081 C C . LEU A 1 256 ? -12.586 -8.659 2.024 1.00 97.81 256 LEU A C 1
ATOM 2083 O O . LEU A 1 256 ? -13.369 -7.928 1.408 1.00 97.81 256 LEU A O 1
ATOM 2087 N N . GLY A 1 257 ? -12.005 -9.727 1.487 1.00 92.94 257 GLY A N 1
ATOM 2088 C CA . GLY A 1 257 ? -12.270 -10.250 0.158 1.00 92.94 257 GLY A CA 1
ATOM 2089 C C . GLY A 1 257 ? -12.252 -11.776 0.139 1.00 92.94 257 GLY A C 1
ATOM 2090 O O . GLY A 1 257 ? -12.350 -12.449 1.168 1.00 92.94 257 GLY A O 1
ATOM 2091 N N . GLY A 1 258 ? -12.143 -12.350 -1.052 1.00 78.69 258 GLY A N 1
ATOM 2092 C CA . GLY A 1 258 ? -12.149 -13.797 -1.207 1.00 78.69 258 GLY A CA 1
ATOM 2093 C C . GLY A 1 258 ? -11.956 -14.250 -2.646 1.00 78.69 258 GLY A C 1
ATOM 2094 O O . GLY A 1 258 ? -12.673 -13.833 -3.557 1.00 78.69 258 GLY A O 1
ATOM 2095 N N . GLY A 1 259 ? -10.994 -15.155 -2.832 1.00 61.03 259 GLY A N 1
ATOM 2096 C CA . GLY A 1 259 ? -10.682 -15.820 -4.092 1.00 61.03 259 GLY A CA 1
ATOM 2097 C C . GLY A 1 259 ? -10.720 -17.336 -3.915 1.00 61.03 259 GLY A C 1
ATOM 2098 O O . GLY A 1 259 ? -9.837 -17.904 -3.287 1.00 61.03 259 GLY A O 1
ATOM 2099 N N . GLY A 1 260 ? -11.756 -17.983 -4.454 1.00 55.62 260 GLY A N 1
ATOM 2100 C CA . GLY A 1 260 ? -11.822 -19.419 -4.774 1.00 55.62 260 GLY A CA 1
ATOM 2101 C C . GLY A 1 260 ? -11.725 -20.472 -3.651 1.00 55.62 260 GLY A C 1
ATOM 2102 O O . GLY A 1 260 ? -12.133 -21.603 -3.896 1.00 55.62 260 GLY A O 1
ATOM 2103 N N . SER A 1 261 ? -11.216 -20.162 -2.451 1.00 58.28 261 SER A N 1
ATOM 2104 C CA . SER A 1 261 ? -10.812 -21.159 -1.437 1.00 58.28 261 SER A CA 1
ATOM 2105 C C . SER A 1 261 ? -11.874 -21.536 -0.392 1.00 58.28 261 SER A C 1
ATOM 2107 O O . SER A 1 261 ? -11.653 -22.462 0.383 1.00 58.28 261 SER A O 1
ATOM 2109 N N . GLY A 1 262 ? -13.024 -20.853 -0.355 1.00 76.00 262 GLY A N 1
ATOM 2110 C CA . GLY A 1 262 ? -14.133 -21.155 0.567 1.00 76.00 262 GLY A CA 1
ATOM 2111 C C . GLY A 1 262 ? -13.978 -20.632 2.006 1.00 76.00 262 GLY A C 1
ATOM 2112 O O . GLY A 1 262 ? -14.904 -20.780 2.798 1.00 76.00 262 GLY A O 1
ATOM 2113 N N . GLU A 1 263 ? -12.860 -19.985 2.344 1.00 86.75 263 GLU A N 1
ATOM 2114 C CA . GLU A 1 263 ? -12.620 -19.317 3.635 1.00 86.75 263 GLU A CA 1
ATOM 2115 C C . GLU A 1 263 ? -12.391 -17.803 3.446 1.00 86.75 263 GLU A C 1
ATOM 2117 O O . GLU A 1 263 ? -11.910 -17.401 2.382 1.00 86.75 263 GLU A O 1
ATOM 2122 N N . PRO A 1 264 ? -12.734 -16.945 4.432 1.00 91.69 264 PRO A N 1
ATOM 2123 C CA . PRO A 1 264 ? -12.564 -15.501 4.293 1.00 91.69 264 PRO A CA 1
ATOM 2124 C C . PRO A 1 264 ? -11.082 -15.123 4.271 1.00 91.69 264 PRO A C 1
ATOM 2126 O O . PRO A 1 264 ? -10.308 -15.576 5.119 1.00 91.69 264 PRO A O 1
ATOM 2129 N N . LEU A 1 265 ? -10.706 -14.258 3.331 1.00 95.69 265 LEU A N 1
ATOM 2130 C CA . LEU A 1 265 ? -9.366 -13.688 3.237 1.00 95.69 265 LEU A CA 1
ATOM 2131 C C . LEU A 1 265 ? -9.451 -12.203 3.548 1.00 95.69 265 LEU A C 1
ATOM 2133 O O . LEU A 1 265 ? -10.215 -11.486 2.903 1.00 95.69 265 LEU A O 1
ATOM 2137 N N . TYR A 1 266 ? -8.676 -11.723 4.511 1.00 97.38 266 TYR A N 1
ATOM 2138 C CA . TYR A 1 266 ? -8.695 -10.304 4.840 1.00 97.38 266 TYR A CA 1
ATOM 2139 C C . TYR A 1 266 ? -7.322 -9.769 5.214 1.00 97.38 266 TYR A C 1
ATOM 2141 O O . TYR A 1 266 ? -6.510 -10.451 5.837 1.00 97.38 266 TYR A O 1
ATOM 2149 N N . LEU A 1 267 ? -7.059 -8.545 4.769 1.00 98.50 267 LEU A N 1
ATOM 2150 C CA . LEU A 1 267 ? -5.891 -7.774 5.163 1.00 98.50 267 LEU A CA 1
ATOM 2151 C C . LEU A 1 267 ? -6.261 -6.953 6.397 1.00 98.50 267 LEU A C 1
ATOM 2153 O O . LEU A 1 267 ? -7.274 -6.256 6.384 1.00 98.50 267 LEU A O 1
ATOM 2157 N N . GLU A 1 268 ? -5.425 -7.027 7.420 1.00 98.69 268 GLU A N 1
ATOM 2158 C CA . GLU A 1 268 ? -5.508 -6.230 8.641 1.00 98.69 268 GLU A CA 1
ATOM 2159 C C . GLU A 1 268 ? -4.284 -5.321 8.711 1.00 98.69 268 GLU A C 1
ATOM 2161 O O . GLU A 1 268 ? -3.150 -5.771 8.509 1.00 98.69 268 GLU A O 1
ATOM 2166 N N . VAL A 1 269 ? -4.524 -4.030 8.932 1.00 98.81 269 VAL A N 1
ATOM 2167 C CA . VAL A 1 269 ? -3.472 -3.018 9.032 1.00 98.81 269 VAL A CA 1
ATOM 2168 C C . VAL A 1 269 ? -3.682 -2.161 10.270 1.00 98.81 269 VAL A C 1
ATOM 2170 O O . VAL A 1 269 ? -4.764 -1.622 10.461 1.00 98.81 269 VAL A O 1
ATOM 2173 N N . GLU A 1 270 ? -2.645 -2.022 11.087 1.00 98.75 270 GLU A N 1
ATOM 2174 C CA . GLU A 1 270 ? -2.647 -1.275 12.346 1.00 98.75 270 GLU A CA 1
ATOM 2175 C C . GLU A 1 270 ? -1.554 -0.198 12.308 1.00 98.75 270 GLU A C 1
ATOM 2177 O O . GLU A 1 270 ? -0.423 -0.475 11.893 1.00 98.75 270 GLU A O 1
ATOM 2182 N N . PHE A 1 271 ? -1.865 1.016 12.763 1.00 98.62 271 PHE A N 1
ATOM 2183 C CA . PHE A 1 271 ? -0.968 2.173 12.705 1.00 98.62 271 PHE A CA 1
ATOM 2184 C C . PHE A 1 271 ? -1.011 2.998 13.993 1.00 98.62 271 PHE A C 1
ATOM 2186 O O . PHE A 1 271 ? -2.069 3.464 14.410 1.00 98.62 271 PHE A O 1
ATOM 2193 N N . SER A 1 272 ? 0.156 3.200 14.608 1.00 98.00 272 SER A N 1
ATOM 2194 C CA . SER A 1 272 ? 0.325 3.993 15.833 1.00 98.00 272 SER A CA 1
ATOM 2195 C C . SER A 1 272 ? 0.684 5.453 15.516 1.00 98.00 272 SER A C 1
ATOM 2197 O O . SER A 1 272 ? 1.425 5.699 14.552 1.00 98.00 272 SER A O 1
ATOM 2199 N N . PRO A 1 273 ? 0.273 6.426 16.356 1.00 97.81 273 PRO A N 1
ATOM 2200 C CA . PRO A 1 273 ? 0.693 7.825 16.238 1.00 97.81 273 PRO A CA 1
ATOM 2201 C C . PRO A 1 273 ? 2.215 8.006 16.338 1.00 97.81 273 PRO A C 1
ATOM 2203 O O . PRO A 1 273 ? 2.760 8.983 15.821 1.00 97.81 273 PRO A O 1
ATOM 2206 N N . HIS A 1 274 ? 2.924 7.050 16.943 1.00 96.12 274 HIS A N 1
ATOM 2207 C CA . HIS A 1 274 ? 4.380 7.061 17.115 1.00 96.12 274 HIS A CA 1
ATOM 2208 C C . HIS A 1 274 ? 5.155 6.411 15.954 1.00 96.12 274 HIS A C 1
ATOM 2210 O O . HIS A 1 274 ? 6.385 6.351 15.993 1.00 96.12 274 HIS A O 1
ATOM 2216 N N . GLY A 1 275 ? 4.461 5.957 14.908 1.00 93.94 275 GLY A N 1
ATOM 2217 C CA . GLY A 1 275 ? 5.076 5.518 13.655 1.00 93.94 275 GLY A CA 1
ATOM 2218 C C . GLY A 1 275 ? 5.302 4.011 13.543 1.00 93.94 275 GLY A C 1
ATOM 2219 O O . GLY A 1 275 ? 5.766 3.554 12.504 1.00 93.94 275 GLY A O 1
ATOM 2220 N N . GLN A 1 276 ? 4.979 3.219 14.565 1.00 97.31 276 GLN A N 1
ATOM 2221 C CA . GLN A 1 276 ? 4.952 1.758 14.448 1.00 97.31 276 GLN A CA 1
ATOM 2222 C C . GLN A 1 276 ? 3.710 1.299 13.681 1.00 97.31 276 GLN A C 1
ATOM 2224 O O . GLN A 1 276 ? 2.667 1.959 13.711 1.00 97.31 276 GLN A O 1
ATOM 2229 N N . HIS A 1 277 ? 3.814 0.144 13.028 1.00 98.31 277 HIS A N 1
ATOM 2230 C CA . HIS A 1 277 ? 2.702 -0.474 12.312 1.00 98.31 277 HIS A CA 1
ATOM 2231 C C . HIS A 1 277 ? 2.610 -1.976 12.592 1.00 98.31 277 HIS A C 1
ATOM 2233 O O . HIS A 1 277 ? 3.564 -2.591 13.059 1.00 98.31 277 HIS A O 1
ATOM 2239 N N . LEU A 1 278 ? 1.486 -2.601 12.264 1.00 98.50 278 LEU A N 1
ATOM 2240 C CA . LEU A 1 278 ? 1.380 -4.054 12.194 1.00 98.50 278 LEU A CA 1
ATOM 2241 C C . LEU A 1 278 ? 0.485 -4.434 11.018 1.00 98.50 278 LEU A C 1
ATOM 2243 O O . LEU A 1 278 ? -0.647 -3.985 10.918 1.00 98.50 278 LEU A O 1
ATOM 2247 N N . ILE A 1 279 ? 1.017 -5.235 10.097 1.00 98.50 279 ILE A N 1
ATOM 2248 C CA . ILE A 1 279 ? 0.308 -5.669 8.889 1.00 98.50 279 ILE A CA 1
ATOM 2249 C C . ILE A 1 279 ? 0.179 -7.187 8.925 1.00 98.50 279 ILE A C 1
ATOM 2251 O O . ILE A 1 279 ? 1.194 -7.882 9.067 1.00 98.50 279 ILE A O 1
ATOM 2255 N N . LEU A 1 280 ? -1.044 -7.698 8.781 1.00 98.44 280 LEU A N 1
ATOM 2256 C CA . LEU A 1 280 ? -1.343 -9.126 8.812 1.00 98.44 280 LEU A CA 1
ATOM 2257 C C . LEU A 1 280 ? -2.172 -9.561 7.599 1.00 98.44 280 LEU A C 1
ATOM 2259 O O . LEU A 1 280 ? -3.151 -8.922 7.220 1.00 98.44 280 LEU A O 1
ATOM 2263 N N . LEU A 1 281 ? -1.788 -10.694 7.011 1.00 97.50 281 LEU A N 1
ATOM 2264 C CA . LEU A 1 281 ? -2.587 -11.400 6.008 1.00 97.50 281 LEU A CA 1
ATOM 2265 C C . LEU A 1 281 ? -3.333 -12.518 6.724 1.00 97.50 281 LEU A C 1
ATOM 2267 O O . LEU A 1 281 ? -2.702 -13.416 7.285 1.00 97.50 281 LEU A O 1
ATOM 2271 N N . MET A 1 282 ? -4.661 -12.484 6.688 1.00 96.31 282 MET A N 1
ATOM 2272 C CA . MET A 1 282 ? -5.514 -13.376 7.466 1.00 96.31 282 MET A CA 1
ATOM 2273 C C . MET A 1 282 ? -6.241 -14.355 6.544 1.00 96.31 282 MET A C 1
ATOM 2275 O O . MET A 1 282 ? -6.955 -13.944 5.628 1.00 96.31 282 MET A O 1
ATOM 2279 N N . LYS A 1 283 ? -6.059 -15.657 6.783 1.00 94.50 283 LYS A N 1
ATOM 2280 C CA . LYS A 1 283 ? -6.685 -16.751 6.027 1.00 94.50 283 LYS A CA 1
ATOM 2281 C C . LYS A 1 283 ? -7.591 -17.547 6.962 1.00 94.50 283 LYS A C 1
ATOM 2283 O O . LYS A 1 283 ? -7.149 -18.448 7.673 1.00 94.50 283 LYS A O 1
ATOM 2288 N N . GLY A 1 284 ? -8.862 -17.160 6.991 1.00 93.62 284 GLY A N 1
ATOM 2289 C CA . GLY A 1 284 ? -9.821 -17.556 8.016 1.00 93.62 284 GLY A CA 1
ATOM 2290 C C . GLY A 1 284 ? -9.822 -16.613 9.227 1.00 93.62 284 GLY A C 1
ATOM 2291 O O . GLY A 1 284 ? -8.864 -15.888 9.495 1.00 93.62 284 GLY A O 1
ATOM 2292 N N . VAL A 1 285 ? -10.923 -16.628 9.983 1.00 94.56 285 VAL A N 1
ATOM 2293 C CA . VAL A 1 285 ? -11.121 -15.755 11.154 1.00 94.56 285 VAL A CA 1
ATOM 2294 C C . VAL A 1 285 ? -10.044 -16.018 12.211 1.00 94.56 285 VAL A C 1
ATOM 2296 O O . VAL A 1 285 ? -9.901 -17.152 12.671 1.00 94.56 285 VAL A O 1
ATOM 2299 N N . ARG A 1 286 ? -9.314 -14.963 12.608 1.00 94.62 286 ARG A N 1
ATOM 2300 C CA . ARG A 1 286 ? -8.227 -14.979 13.613 1.00 94.62 286 ARG A CA 1
ATOM 2301 C C . ARG A 1 286 ? -7.048 -15.895 13.261 1.00 94.62 286 ARG A C 1
ATOM 2303 O O . ARG A 1 286 ? -6.319 -16.343 14.144 1.00 94.62 286 ARG A O 1
ATOM 2310 N N . LYS A 1 287 ? -6.850 -16.185 11.975 1.00 94.62 287 LYS A N 1
ATOM 2311 C CA . LYS A 1 287 ? -5.766 -17.043 11.490 1.00 94.62 287 LYS A CA 1
ATOM 2312 C C . LYS A 1 287 ? -4.807 -16.228 10.633 1.00 94.62 287 LYS A C 1
ATOM 2314 O O . LYS A 1 287 ? -4.977 -16.123 9.419 1.00 94.62 287 LYS A O 1
ATOM 2319 N N . ALA A 1 288 ? -3.800 -15.648 11.281 1.00 94.88 288 ALA A N 1
ATOM 2320 C CA . ALA A 1 288 ? -2.725 -14.958 10.583 1.00 94.88 288 ALA A CA 1
ATOM 2321 C C . ALA A 1 288 ? -1.895 -15.967 9.780 1.00 94.88 288 ALA A C 1
ATOM 2323 O O . ALA A 1 288 ? -1.273 -16.863 10.346 1.00 94.88 288 ALA A O 1
ATOM 2324 N N . LEU A 1 289 ? -1.895 -15.807 8.459 1.00 94.94 289 LEU A N 1
ATOM 2325 C CA . LEU A 1 289 ? -1.007 -16.516 7.543 1.00 94.94 289 LEU A CA 1
ATOM 2326 C C . LEU A 1 289 ? 0.395 -15.899 7.591 1.00 94.94 289 LEU A C 1
ATOM 2328 O O . LEU A 1 289 ? 1.395 -16.605 7.679 1.00 94.94 289 LEU A O 1
ATOM 2332 N N . LYS A 1 290 ? 0.459 -14.566 7.535 1.00 96.06 290 LYS A N 1
ATOM 2333 C CA . LYS A 1 290 ? 1.686 -13.775 7.677 1.00 96.06 290 LYS A CA 1
ATOM 2334 C C . LYS A 1 290 ? 1.399 -12.574 8.560 1.00 96.06 290 LYS A C 1
ATOM 2336 O O . LYS A 1 290 ? 0.290 -12.049 8.550 1.00 96.06 290 LYS A O 1
ATOM 2341 N N . HIS A 1 291 ? 2.408 -12.140 9.298 1.00 95.12 291 HIS A N 1
ATOM 2342 C CA . HIS A 1 291 ? 2.336 -10.978 10.172 1.00 95.12 291 HIS A CA 1
ATOM 2343 C C . HIS A 1 291 ? 3.600 -10.135 10.025 1.00 95.12 291 HIS A C 1
ATOM 2345 O O . HIS A 1 291 ? 4.618 -10.615 9.521 1.00 95.12 291 HIS A O 1
ATOM 2351 N N . SER A 1 292 ? 3.534 -8.891 10.502 1.00 94.88 292 SER A N 1
ATOM 2352 C CA . SER A 1 292 ? 4.672 -7.967 10.515 1.00 94.88 292 SER A CA 1
ATOM 2353 C C . SER A 1 292 ? 5.234 -7.690 9.117 1.00 94.88 292 SER A C 1
ATOM 2355 O O . SER A 1 292 ? 6.446 -7.566 8.947 1.00 94.88 292 SER A O 1
ATOM 2357 N N . LEU A 1 293 ? 4.363 -7.626 8.103 1.00 95.12 293 LEU A N 1
ATOM 2358 C CA . LEU A 1 293 ? 4.807 -7.281 6.756 1.00 95.12 293 LEU A CA 1
ATOM 2359 C C . LEU A 1 293 ? 5.290 -5.829 6.730 1.00 95.12 293 LEU A C 1
ATOM 2361 O O . LEU A 1 293 ? 4.636 -4.971 7.324 1.00 95.12 293 LEU A O 1
ATOM 2365 N N . PRO A 1 294 ? 6.387 -5.543 6.010 1.00 91.69 294 PRO A N 1
ATOM 2366 C CA . PRO A 1 294 ? 6.887 -4.187 5.902 1.00 91.69 294 PRO A CA 1
ATOM 2367 C C . PRO A 1 294 ? 5.895 -3.332 5.115 1.00 91.69 294 PRO A C 1
ATOM 2369 O O . PRO A 1 294 ? 5.367 -3.756 4.080 1.00 91.69 294 PRO A O 1
ATOM 2372 N N . VAL A 1 295 ? 5.683 -2.109 5.578 1.00 89.50 295 VAL A N 1
ATOM 2373 C CA . VAL A 1 295 ? 4.980 -1.066 4.837 1.00 89.50 295 VAL A CA 1
ATOM 2374 C C . VAL A 1 295 ? 5.703 0.252 5.041 1.00 89.50 295 VAL A C 1
ATOM 2376 O O . VAL A 1 295 ? 6.306 0.500 6.082 1.00 89.50 295 VAL A O 1
ATOM 2379 N N . ASP A 1 296 ? 5.642 1.107 4.032 1.00 86.56 296 ASP A N 1
ATOM 2380 C CA . ASP A 1 296 ? 6.140 2.462 4.164 1.00 86.56 296 ASP A CA 1
ATOM 2381 C C . ASP A 1 296 ? 5.078 3.314 4.870 1.00 86.56 296 ASP A C 1
ATOM 2383 O O . ASP A 1 296 ? 4.032 3.627 4.288 1.00 86.56 296 ASP A O 1
ATOM 2387 N N . TYR A 1 297 ? 5.335 3.608 6.145 1.00 90.88 297 TYR A N 1
ATOM 2388 C CA . TYR A 1 297 ? 4.439 4.336 7.032 1.00 90.88 297 TYR A CA 1
ATOM 2389 C C . TYR A 1 297 ? 5.171 5.483 7.724 1.00 90.88 297 TYR A C 1
ATOM 2391 O O . TYR A 1 297 ? 6.243 5.299 8.303 1.00 90.88 297 TYR A O 1
ATOM 2399 N N . THR A 1 298 ? 4.565 6.666 7.691 1.00 78.69 298 THR A N 1
ATOM 2400 C CA . THR A 1 298 ? 5.011 7.832 8.452 1.00 78.69 298 THR A CA 1
ATOM 2401 C C . THR A 1 298 ? 3.866 8.384 9.283 1.00 78.69 298 THR A C 1
ATOM 2403 O O . THR A 1 298 ? 2.705 8.342 8.875 1.00 78.69 298 THR A O 1
ATOM 2406 N N . SER A 1 299 ? 4.197 8.924 10.454 1.00 89.69 299 SER A N 1
ATOM 2407 C CA . SER A 1 299 ? 3.243 9.604 11.321 1.00 89.69 299 SER A CA 1
ATOM 2408 C C . SER A 1 299 ? 3.799 10.935 11.816 1.00 89.69 299 SER A C 1
ATOM 2410 O O . SER A 1 299 ? 5.014 11.144 11.884 1.00 89.69 299 SER A O 1
ATOM 2412 N N . LYS A 1 300 ? 2.901 11.859 12.156 1.00 85.75 300 LYS A N 1
ATOM 2413 C CA . LYS A 1 300 ? 3.244 13.157 12.733 1.00 85.75 300 LYS A CA 1
ATOM 2414 C C . LYS A 1 300 ? 2.214 13.556 13.776 1.00 85.75 300 LYS A C 1
ATOM 2416 O O . LYS A 1 300 ? 1.055 13.787 13.439 1.00 85.75 300 LYS A O 1
ATOM 2421 N N . ILE A 1 301 ? 2.668 13.690 15.017 1.00 93.88 301 ILE A N 1
ATOM 2422 C CA . ILE A 1 301 ? 1.886 14.232 16.129 1.00 93.88 301 ILE A CA 1
ATOM 2423 C C . ILE A 1 301 ? 1.945 15.765 16.075 1.00 93.88 301 ILE A C 1
ATOM 2425 O O . ILE A 1 301 ? 3.024 16.355 16.025 1.00 93.88 301 ILE A O 1
ATOM 2429 N N . ASN A 1 302 ? 0.779 16.407 16.101 1.00 90.94 302 ASN A N 1
ATOM 2430 C CA . ASN A 1 302 ? 0.578 17.853 16.051 1.00 90.94 302 ASN A CA 1
ATOM 2431 C C . ASN A 1 302 ? -0.312 18.289 17.229 1.00 90.94 302 ASN A C 1
ATOM 2433 O O . ASN A 1 302 ? -1.526 18.458 17.095 1.00 90.94 302 ASN A O 1
ATOM 2437 N N . GLY A 1 303 ? 0.291 18.472 18.407 1.00 94.12 303 GLY A N 1
ATOM 2438 C CA . GLY A 1 303 ? -0.447 18.852 19.614 1.00 94.12 303 GLY A CA 1
ATOM 2439 C C . GLY A 1 303 ? -1.403 17.744 20.061 1.00 94.12 303 GLY A C 1
ATOM 2440 O O . GLY A 1 303 ? -0.947 16.699 20.504 1.00 94.12 303 GLY A O 1
ATOM 2441 N N . SER A 1 304 ? -2.711 17.982 19.945 1.00 96.25 304 SER A N 1
ATOM 2442 C CA . SER A 1 304 ? -3.783 17.046 20.329 1.00 96.25 304 SER A CA 1
ATOM 2443 C C . SER A 1 304 ? -4.315 16.203 19.165 1.00 96.25 304 SER A C 1
ATOM 2445 O O . SER A 1 304 ? -5.403 15.643 19.253 1.00 96.25 304 SER A O 1
ATOM 2447 N N . THR A 1 305 ? -3.600 16.174 18.043 1.00 97.56 305 THR A N 1
ATOM 2448 C CA . THR A 1 305 ? -3.963 15.407 16.844 1.00 97.56 305 THR A CA 1
ATOM 2449 C C . THR A 1 305 ? -2.733 14.713 16.296 1.00 97.56 305 THR A C 1
ATOM 2451 O O . THR A 1 305 ? -1.604 15.112 16.593 1.00 97.56 305 THR A O 1
ATOM 2454 N N . TRP A 1 306 ? -2.928 13.701 15.467 1.00 97.69 306 TRP A N 1
ATOM 2455 C CA . TRP A 1 306 ? -1.862 13.115 14.681 1.00 97.69 306 TRP A CA 1
ATOM 2456 C C . TRP A 1 306 ? -2.348 12.761 13.284 1.00 97.69 306 TRP A C 1
ATOM 2458 O O . TRP A 1 306 ? -3.531 12.556 13.028 1.00 97.69 306 TRP A O 1
ATOM 2468 N N . THR A 1 307 ? -1.386 12.719 12.372 1.00 93.69 307 THR A N 1
ATOM 2469 C CA . THR A 1 307 ? -1.602 12.308 10.988 1.00 93.69 307 THR A CA 1
ATOM 2470 C C . THR A 1 307 ? -0.745 11.096 10.684 1.00 93.69 307 THR A C 1
ATOM 2472 O O . THR A 1 307 ? 0.387 11.011 11.165 1.00 93.69 307 THR A O 1
ATOM 2475 N N . GLY A 1 308 ? -1.279 10.167 9.901 1.00 90.25 308 GLY A N 1
ATOM 2476 C CA . GLY A 1 308 ? -0.585 8.972 9.434 1.00 90.25 308 GLY A CA 1
ATOM 2477 C C . GLY A 1 308 ? -0.697 8.837 7.922 1.00 90.25 308 GLY A C 1
ATOM 2478 O O . GLY A 1 308 ? -1.737 9.149 7.346 1.00 90.25 308 GLY A O 1
ATOM 2479 N N . LEU A 1 309 ? 0.359 8.360 7.270 1.00 92.31 309 LEU A N 1
ATOM 2480 C CA . LEU A 1 309 ? 0.347 8.027 5.850 1.00 92.31 309 LEU A CA 1
ATOM 2481 C C . LEU A 1 309 ? 0.994 6.662 5.635 1.00 92.31 309 LEU A C 1
ATOM 2483 O O . LEU A 1 309 ? 2.210 6.525 5.762 1.00 92.31 309 LEU A O 1
ATOM 2487 N N . ALA A 1 310 ? 0.186 5.672 5.264 1.00 94.62 310 ALA A N 1
ATOM 2488 C CA . ALA A 1 310 ? 0.642 4.331 4.922 1.00 94.62 310 ALA A CA 1
ATOM 2489 C C . ALA A 1 310 ? 0.508 4.065 3.420 1.00 94.62 310 ALA A C 1
ATOM 2491 O O . ALA A 1 310 ? -0.543 4.304 2.824 1.00 94.62 310 ALA A O 1
ATOM 2492 N N . ARG A 1 311 ? 1.562 3.523 2.803 1.00 91.25 311 ARG A N 1
ATOM 2493 C CA . ARG A 1 311 ? 1.585 3.133 1.385 1.00 91.25 311 ARG A CA 1
ATOM 2494 C C . ARG A 1 311 ? 1.508 1.617 1.266 1.00 91.25 311 ARG A C 1
ATOM 2496 O O . ARG A 1 311 ? 2.529 0.937 1.202 1.00 91.25 311 ARG A O 1
ATOM 2503 N N . ILE A 1 312 ? 0.289 1.086 1.244 1.00 96.88 312 ILE A N 1
ATOM 2504 C CA . ILE A 1 312 ? 0.024 -0.354 1.307 1.00 96.88 312 ILE A CA 1
ATOM 2505 C C . ILE A 1 312 ? 0.136 -0.961 -0.101 1.00 96.88 312 ILE A C 1
ATOM 2507 O O . ILE A 1 312 ? -0.623 -0.559 -0.988 1.00 96.88 312 ILE A O 1
ATOM 2511 N N . PRO A 1 313 ? 1.051 -1.917 -0.348 1.00 93.75 313 PRO A N 1
ATOM 2512 C CA . PRO A 1 313 ? 1.183 -2.567 -1.650 1.00 93.75 313 PRO A CA 1
ATOM 2513 C C . PRO A 1 313 ? -0.100 -3.285 -2.079 1.00 93.75 313 PRO A C 1
ATOM 2515 O O . PRO A 1 313 ? -0.707 -4.011 -1.294 1.00 93.75 313 PRO A O 1
ATOM 2518 N N . LEU A 1 314 ? -0.500 -3.157 -3.348 1.00 90.75 314 LEU A N 1
ATOM 2519 C CA . LEU A 1 314 ? -1.717 -3.809 -3.848 1.00 90.75 314 LEU A CA 1
ATOM 2520 C C . LEU A 1 314 ? -1.710 -5.333 -3.702 1.00 90.75 314 LEU A C 1
ATOM 2522 O O . LEU A 1 314 ? -2.756 -5.936 -3.488 1.00 90.75 314 LEU A O 1
ATOM 2526 N N . ASN A 1 315 ? -0.542 -5.963 -3.808 1.00 92.50 315 ASN A N 1
ATOM 2527 C CA . ASN A 1 315 ? -0.406 -7.411 -3.674 1.00 92.50 315 ASN A CA 1
ATOM 2528 C C . ASN A 1 315 ? -0.616 -7.916 -2.233 1.00 92.50 315 ASN A C 1
ATOM 2530 O O . ASN A 1 315 ? -0.646 -9.134 -2.041 1.00 92.50 315 ASN A O 1
ATOM 2534 N N . TYR A 1 316 ? -0.753 -7.018 -1.246 1.00 97.12 316 TYR A N 1
ATOM 2535 C CA . TYR A 1 316 ? -1.132 -7.366 0.127 1.00 97.12 316 TYR A CA 1
ATOM 2536 C C . TYR A 1 316 ? -2.637 -7.563 0.260 1.00 97.12 316 TYR A C 1
ATOM 2538 O O . TYR A 1 316 ? -3.063 -8.317 1.126 1.00 97.12 316 TYR A O 1
ATOM 2546 N N . PHE A 1 317 ? -3.447 -6.921 -0.583 1.00 97.19 317 PHE A N 1
ATOM 2547 C CA . PHE A 1 317 ? -4.896 -7.069 -0.530 1.00 97.19 317 PHE A CA 1
ATOM 2548 C C . PHE A 1 317 ? -5.296 -8.449 -1.068 1.00 97.19 317 PHE A C 1
ATOM 2550 O O . PHE A 1 317 ? -4.719 -8.911 -2.061 1.00 97.19 317 PHE A O 1
ATOM 2557 N N . PRO A 1 318 ? -6.275 -9.127 -0.446 1.00 95.75 318 PRO A N 1
ATOM 2558 C CA . PRO A 1 318 ? -6.847 -10.326 -1.039 1.00 95.75 318 PRO A CA 1
ATOM 2559 C C . PRO A 1 318 ? -7.611 -9.952 -2.323 1.00 95.75 318 PRO A C 1
ATOM 2561 O O . PRO A 1 318 ? -8.046 -8.808 -2.468 1.00 95.75 318 PRO A O 1
ATOM 2564 N N . PRO A 1 319 ? -7.816 -10.880 -3.267 1.00 93.50 319 PRO A N 1
ATOM 2565 C CA . PRO A 1 319 ? -8.724 -10.658 -4.386 1.00 93.50 319 PRO A CA 1
ATOM 2566 C C . PRO A 1 319 ? -10.145 -10.339 -3.925 1.00 93.50 319 PRO A C 1
ATOM 2568 O O . PRO A 1 319 ? -10.589 -10.842 -2.891 1.00 93.50 319 PRO A O 1
ATOM 2571 N N . ASN A 1 320 ? -10.888 -9.589 -4.738 1.00 94.62 320 ASN A N 1
ATOM 2572 C CA . ASN A 1 320 ? -12.302 -9.285 -4.508 1.00 94.62 320 ASN A CA 1
ATOM 2573 C C . ASN A 1 320 ? -12.583 -8.629 -3.149 1.00 94.62 320 ASN A C 1
ATOM 2575 O O . ASN A 1 320 ? -13.507 -9.041 -2.441 1.00 94.62 320 ASN A O 1
ATOM 2579 N N . VAL A 1 321 ? -11.802 -7.617 -2.769 1.00 97.50 321 VAL A N 1
ATOM 2580 C CA . VAL A 1 321 ? -12.137 -6.792 -1.604 1.00 97.50 321 VAL A CA 1
ATOM 2581 C C . VAL A 1 321 ? -13.499 -6.153 -1.841 1.00 97.50 321 VAL A C 1
ATOM 2583 O O . VAL A 1 321 ? -13.694 -5.388 -2.783 1.00 97.50 321 VAL A O 1
ATOM 2586 N N . THR A 1 322 ? -14.447 -6.491 -0.980 1.00 96.31 322 THR A N 1
ATOM 2587 C CA . THR A 1 322 ? -15.846 -6.053 -1.091 1.00 96.31 322 THR A CA 1
ATOM 2588 C C . THR A 1 322 ? -16.406 -5.578 0.234 1.00 96.31 322 THR A C 1
ATOM 2590 O O . THR A 1 322 ? -17.408 -4.872 0.238 1.00 96.31 322 THR A O 1
ATOM 2593 N N . MET A 1 323 ? -15.751 -5.913 1.346 1.00 98.25 323 MET A N 1
ATOM 2594 C CA . MET A 1 323 ? -16.205 -5.603 2.694 1.00 98.25 323 MET A CA 1
ATOM 2595 C C . MET A 1 323 ? -15.090 -4.892 3.470 1.00 98.25 323 MET A C 1
ATOM 2597 O O . MET A 1 323 ? -13.909 -5.212 3.311 1.00 98.25 323 MET A O 1
ATOM 2601 N N . PHE A 1 324 ? -15.460 -3.923 4.301 1.00 98.69 324 PHE A N 1
ATOM 2602 C CA . PHE A 1 324 ? -14.534 -3.056 5.025 1.00 98.69 324 PHE A CA 1
ATOM 2603 C C . PHE A 1 324 ? -15.030 -2.753 6.436 1.00 98.69 324 PHE A C 1
ATOM 2605 O O . PHE A 1 324 ? -16.235 -2.650 6.675 1.00 98.69 324 PHE A O 1
ATOM 2612 N N . ASN A 1 325 ? -14.088 -2.574 7.356 1.00 98.81 325 ASN A N 1
ATOM 2613 C CA . ASN A 1 325 ? -14.319 -1.920 8.637 1.00 98.81 325 ASN A CA 1
ATOM 2614 C C . ASN A 1 325 ? -13.027 -1.241 9.104 1.00 98.81 325 ASN A C 1
ATOM 2616 O O . ASN A 1 325 ? -11.938 -1.567 8.629 1.00 98.81 325 ASN A O 1
ATOM 2620 N N . ALA A 1 326 ? -13.151 -0.303 10.030 1.00 98.88 326 ALA A N 1
ATOM 2621 C CA . ALA A 1 326 ? -12.023 0.378 10.642 1.00 98.88 326 ALA A CA 1
ATOM 2622 C C . ALA A 1 326 ? -12.307 0.615 12.121 1.00 98.88 326 ALA A C 1
ATOM 2624 O O . ALA A 1 326 ? -13.465 0.745 12.522 1.00 98.88 326 ALA A O 1
ATOM 2625 N N . TYR A 1 327 ? -11.248 0.671 12.915 1.00 98.88 327 TYR A N 1
ATOM 2626 C CA . TYR A 1 327 ? -11.325 0.772 14.362 1.00 98.88 327 TYR A CA 1
ATOM 2627 C C . TYR A 1 327 ? -10.288 1.760 14.877 1.00 98.88 327 TYR A C 1
ATOM 2629 O O . TYR A 1 327 ? -9.264 2.000 14.237 1.00 98.88 327 TYR A O 1
ATOM 2637 N N . ALA A 1 328 ? -10.553 2.325 16.045 1.00 98.75 328 ALA A N 1
ATOM 2638 C CA . ALA A 1 328 ? -9.568 3.086 16.794 1.00 98.75 328 ALA A CA 1
ATOM 2639 C C . ALA A 1 328 ? -9.564 2.591 18.237 1.00 98.75 328 ALA A C 1
ATOM 2641 O O . ALA A 1 328 ? -10.614 2.268 18.800 1.00 98.75 328 ALA A O 1
ATOM 2642 N N . ILE A 1 329 ? -8.377 2.495 18.825 1.00 98.44 329 ILE A N 1
ATOM 2643 C CA . ILE A 1 329 ? -8.209 2.109 20.220 1.00 98.44 329 ILE A CA 1
ATOM 2644 C C . ILE A 1 329 ? -7.363 3.170 20.903 1.00 98.44 329 ILE A C 1
ATOM 2646 O O . ILE A 1 329 ? -6.267 3.490 20.452 1.00 98.44 329 ILE A O 1
ATOM 2650 N N . HIS A 1 330 ? -7.862 3.672 22.023 1.00 97.56 330 HIS A N 1
ATOM 2651 C CA . HIS A 1 330 ? -7.159 4.582 22.921 1.00 97.56 330 HIS A CA 1
ATOM 2652 C C . HIS A 1 330 ? -7.581 4.287 24.362 1.00 97.56 330 HIS A C 1
ATOM 2654 O O . HIS A 1 330 ? -8.217 3.271 24.651 1.00 97.56 330 HIS A O 1
ATOM 2660 N N . GLY A 1 331 ? -7.166 5.114 25.300 1.00 95.25 331 GLY A N 1
ATOM 2661 C CA . GLY A 1 331 ? -7.343 4.950 26.732 1.00 95.25 331 GLY A CA 1
ATOM 2662 C C . GLY A 1 331 ? -6.371 3.941 27.337 1.00 95.25 331 GLY A C 1
ATOM 2663 O O . GLY A 1 331 ? -5.682 3.186 26.650 1.00 95.25 331 GLY A O 1
ATOM 2664 N N . SER A 1 332 ? -6.337 3.855 28.665 1.00 91.62 332 SER A N 1
ATOM 2665 C CA . SER A 1 332 ? -5.527 2.856 29.370 1.00 91.62 332 SER A CA 1
ATOM 2666 C C . SER A 1 332 ? -6.260 2.241 30.562 1.00 91.62 332 SER A C 1
ATOM 2668 O O . SER A 1 332 ? -7.140 2.845 31.181 1.00 91.62 332 SER A O 1
ATOM 2670 N N . GLY A 1 333 ? -5.928 0.983 30.874 1.00 90.75 333 GLY A N 1
ATOM 2671 C CA . GLY A 1 333 ? -6.560 0.231 31.961 1.00 90.75 333 GLY A CA 1
ATOM 2672 C C . GLY A 1 333 ? -8.084 0.154 31.818 1.00 90.75 333 GLY A C 1
ATOM 2673 O O . GLY A 1 333 ? -8.598 -0.284 30.794 1.00 90.75 333 GLY A O 1
ATOM 2674 N N . ASN A 1 334 ? -8.807 0.602 32.847 1.00 90.06 334 ASN A N 1
ATOM 2675 C CA . ASN A 1 334 ? -10.276 0.605 32.863 1.00 90.06 334 ASN A CA 1
ATOM 2676 C C . ASN A 1 334 ? -10.902 1.713 31.999 1.00 90.06 334 ASN A C 1
ATOM 2678 O O . ASN A 1 334 ? -12.116 1.724 31.840 1.00 90.06 334 ASN A O 1
ATOM 2682 N N . GLN A 1 335 ? -10.099 2.649 31.489 1.00 92.88 335 GLN A N 1
ATOM 2683 C CA . GLN A 1 335 ? -10.540 3.718 30.590 1.00 92.88 335 GLN A CA 1
ATOM 2684 C C . GLN A 1 335 ? -10.232 3.383 29.123 1.00 92.88 335 GLN A C 1
ATOM 2686 O O . GLN A 1 335 ? -10.245 4.274 28.288 1.00 92.88 335 GLN A O 1
ATOM 2691 N N . ARG A 1 336 ? -9.890 2.123 28.805 1.00 95.75 336 ARG A N 1
ATOM 2692 C CA . ARG A 1 336 ? -9.618 1.685 27.431 1.00 95.75 336 ARG A CA 1
ATOM 2693 C C . ARG A 1 336 ? -10.890 1.806 26.592 1.00 95.75 336 ARG A C 1
ATOM 2695 O O . ARG A 1 336 ? -11.910 1.204 26.928 1.00 95.75 336 ARG A O 1
ATOM 2702 N N . MET A 1 337 ? -10.795 2.548 25.501 1.00 97.25 337 MET A N 1
ATOM 2703 C CA . MET A 1 337 ? -11.878 2.813 24.569 1.00 97.25 337 MET A CA 1
ATOM 2704 C C . MET A 1 337 ? -11.641 2.054 23.271 1.00 97.25 337 MET A C 1
ATOM 2706 O O . MET A 1 337 ? -10.506 1.890 22.824 1.00 97.25 337 MET A O 1
ATOM 2710 N N . TYR A 1 338 ? -12.733 1.577 22.684 1.00 98.38 338 TYR A N 1
ATOM 2711 C CA . TYR A 1 338 ? -12.728 0.845 21.426 1.00 98.38 338 TYR A CA 1
ATOM 2712 C C . TYR A 1 338 ? -13.797 1.455 20.539 1.00 98.38 338 TYR A C 1
ATOM 2714 O O . TYR A 1 338 ? -14.980 1.443 20.886 1.00 98.38 338 TYR A O 1
ATOM 2722 N N . GLU A 1 339 ? -13.378 1.978 19.405 1.00 98.75 339 GLU A N 1
ATOM 2723 C CA . GLU A 1 339 ? -14.237 2.625 18.429 1.00 98.75 339 GLU A CA 1
ATOM 2724 C C . GLU A 1 339 ? -14.301 1.807 17.153 1.00 98.75 339 GLU A C 1
ATOM 2726 O O . GLU A 1 339 ? -13.379 1.058 16.835 1.00 98.75 339 GLU A O 1
ATOM 2731 N N . ALA A 1 340 ? -15.401 1.946 16.424 1.00 98.81 340 ALA A N 1
ATOM 2732 C CA . ALA A 1 340 ? -15.638 1.232 15.184 1.00 98.81 340 ALA A CA 1
ATOM 2733 C C . ALA A 1 340 ? -16.343 2.137 14.177 1.00 98.81 340 ALA A C 1
ATOM 2735 O O . ALA A 1 340 ? -17.283 2.850 14.526 1.00 98.81 340 ALA A O 1
ATOM 2736 N N . LEU A 1 341 ? -15.915 2.065 12.918 1.00 98.81 341 LEU A N 1
ATOM 2737 C CA . LEU A 1 341 ? -16.618 2.660 11.784 1.00 98.81 341 LEU A CA 1
ATOM 2738 C C . LEU A 1 341 ? -17.991 2.003 11.604 1.00 98.81 341 LEU A C 1
ATOM 2740 O O . LEU A 1 341 ? -18.996 2.687 11.432 1.00 98.81 341 LEU A O 1
ATOM 2744 N N . TYR A 1 342 ? -18.026 0.670 11.670 1.00 98.69 342 TYR A N 1
ATOM 2745 C CA . TYR A 1 342 ? -19.252 -0.120 11.661 1.00 98.69 342 TYR A CA 1
ATOM 2746 C C . TYR A 1 342 ? -19.313 -0.967 12.939 1.00 98.69 342 TYR A C 1
ATOM 2748 O O . TYR A 1 342 ? -18.682 -2.031 13.009 1.00 98.69 342 TYR A O 1
ATOM 2756 N N . PRO A 1 343 ? -19.999 -0.473 13.983 1.00 98.31 343 PRO A N 1
ATOM 2757 C CA . PRO A 1 343 ? -20.016 -1.098 15.298 1.00 98.31 343 PRO A CA 1
ATOM 2758 C C . PRO A 1 343 ? -20.931 -2.321 15.364 1.00 98.31 343 PRO A C 1
ATOM 2760 O O . PRO A 1 343 ? -21.776 -2.566 14.500 1.00 98.31 343 PRO A O 1
ATOM 2763 N N . THR A 1 344 ? -20.776 -3.087 16.441 1.00 97.88 344 THR A N 1
ATOM 2764 C CA . THR A 1 344 ? -21.720 -4.149 16.790 1.00 97.88 344 THR A CA 1
ATOM 2765 C C . THR A 1 344 ? -22.989 -3.588 17.424 1.00 97.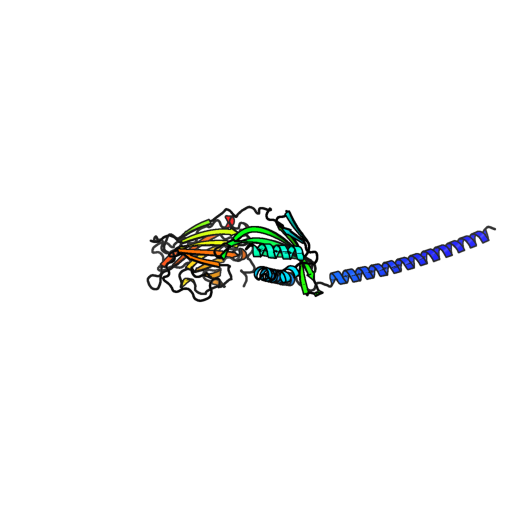88 344 THR A C 1
ATOM 2767 O O . THR A 1 344 ? -22.973 -2.509 18.012 1.00 97.88 344 THR A O 1
ATOM 2770 N N . GLU A 1 345 ? -24.089 -4.338 17.330 1.00 95.38 345 GLU A N 1
ATOM 2771 C CA . GLU A 1 345 ? -25.366 -3.970 17.955 1.00 95.38 345 GLU A CA 1
ATOM 2772 C C . GLU A 1 345 ? -25.226 -3.803 19.475 1.00 95.38 345 GLU A C 1
ATOM 2774 O O . GLU A 1 345 ? -24.672 -4.672 20.161 1.00 95.38 345 GLU A O 1
ATOM 2779 N N . GLU A 1 346 ? -25.791 -2.715 20.000 1.00 95.44 346 GLU A N 1
ATOM 2780 C CA . GLU A 1 346 ? -25.794 -2.429 21.432 1.00 95.44 346 GLU A CA 1
ATOM 2781 C C . GLU A 1 346 ? -26.416 -3.589 22.231 1.00 95.44 346 GLU A C 1
ATOM 2783 O O . GLU A 1 346 ? -27.474 -4.123 21.894 1.00 95.44 346 GLU A O 1
ATOM 2788 N N . GLY A 1 347 ? -25.738 -4.008 23.303 1.00 94.06 347 GLY A N 1
ATOM 2789 C CA . GLY A 1 347 ? -26.212 -5.061 24.206 1.00 94.06 347 GLY A CA 1
ATOM 2790 C C . GLY A 1 347 ? -26.105 -6.495 23.672 1.00 94.06 347 GLY A C 1
ATOM 2791 O O . GLY A 1 347 ? -26.379 -7.433 24.421 1.00 94.06 347 GLY A O 1
ATOM 2792 N N . LYS A 1 348 ? -25.673 -6.705 22.420 1.00 96.56 348 LYS A N 1
ATOM 2793 C CA . LYS A 1 348 ? -25.539 -8.052 21.836 1.00 96.56 348 LYS A CA 1
ATOM 2794 C C . LYS A 1 348 ? -24.307 -8.811 22.328 1.00 96.56 348 LYS A C 1
ATOM 2796 O O . LYS A 1 348 ? -24.342 -10.036 22.440 1.00 96.56 348 LYS A O 1
ATOM 2801 N N . TYR A 1 349 ? -23.219 -8.100 22.617 1.00 97.06 349 TYR A N 1
ATOM 2802 C CA . TYR A 1 349 ? -21.958 -8.684 23.072 1.00 97.06 349 TYR A CA 1
ATOM 2803 C C . TYR A 1 349 ? -21.465 -8.016 24.352 1.00 97.06 349 TYR A C 1
ATOM 2805 O O . TYR A 1 349 ? -21.792 -6.872 24.646 1.00 97.06 349 TYR A O 1
ATOM 2813 N N . THR A 1 350 ? -20.650 -8.742 25.116 1.00 95.00 350 THR A N 1
ATOM 2814 C CA . THR A 1 350 ? -20.094 -8.275 26.396 1.00 95.00 350 THR A CA 1
ATOM 2815 C C . THR A 1 350 ? -18.747 -7.567 26.251 1.00 95.00 350 THR A C 1
ATOM 2817 O O . THR A 1 350 ? -18.195 -7.110 27.247 1.00 95.00 350 THR A O 1
ATOM 2820 N N . GLY A 1 351 ? -18.184 -7.520 25.043 1.00 94.94 351 GLY A N 1
ATOM 2821 C CA . GLY A 1 351 ? -16.904 -6.876 24.770 1.00 94.94 351 GLY A CA 1
ATOM 2822 C C . GLY A 1 351 ? -16.593 -6.788 23.273 1.00 94.94 351 GLY A C 1
ATOM 2823 O O . GLY A 1 351 ? -17.224 -7.495 22.475 1.00 94.94 351 GLY A O 1
ATOM 2824 N N . PRO A 1 352 ? -15.614 -5.944 22.904 1.00 96.25 352 PRO A N 1
ATOM 2825 C CA . PRO A 1 352 ? -15.223 -5.724 21.519 1.00 96.25 352 PRO A CA 1
ATOM 2826 C C . PRO A 1 352 ? -14.588 -6.979 20.909 1.00 96.25 352 PRO A C 1
ATOM 2828 O O . PRO A 1 352 ? -13.808 -7.687 21.547 1.00 96.25 352 PRO A O 1
ATOM 2831 N N . ASP A 1 353 ? -14.914 -7.241 19.646 1.00 97.12 353 ASP A N 1
ATOM 2832 C CA . ASP A 1 353 ? -14.251 -8.246 18.815 1.00 97.12 353 ASP A CA 1
ATOM 2833 C C . ASP A 1 353 ? -14.246 -7.769 17.360 1.00 97.12 353 ASP A C 1
ATOM 2835 O O . ASP A 1 353 ? -15.256 -7.857 16.658 1.00 97.12 353 ASP A O 1
ATOM 2839 N N . PHE A 1 354 ? -13.098 -7.256 16.922 1.00 97.62 354 PHE A N 1
ATOM 2840 C CA . PHE A 1 354 ? -12.914 -6.657 15.599 1.00 97.62 354 PHE A CA 1
ATOM 2841 C C . PHE A 1 354 ? -12.834 -7.695 14.468 1.00 97.62 354 PHE A C 1
ATOM 2843 O O . PHE A 1 354 ? -12.948 -7.353 13.296 1.00 97.62 354 PHE A O 1
ATOM 2850 N N . HIS A 1 355 ? -12.750 -8.991 14.794 1.00 97.19 355 HIS A N 1
ATOM 2851 C CA . HIS A 1 355 ? -12.795 -10.070 13.803 1.00 97.19 355 HIS A CA 1
ATOM 2852 C C . HIS A 1 355 ? -14.210 -10.621 13.565 1.00 97.19 355 HIS A C 1
ATOM 2854 O O . HIS A 1 355 ? -14.367 -11.678 12.946 1.00 97.19 355 HIS A O 1
ATOM 2860 N N . ARG A 1 356 ? -15.259 -9.928 14.031 1.00 96.75 356 ARG A N 1
ATOM 2861 C CA . ARG A 1 356 ? -16.653 -10.233 13.669 1.00 96.75 356 ARG A CA 1
ATOM 2862 C C . ARG A 1 356 ? -16.957 -9.719 12.262 1.00 96.75 356 ARG A C 1
ATOM 2864 O O . ARG A 1 356 ? -17.576 -8.672 12.088 1.00 96.75 356 ARG A O 1
ATOM 2871 N N . LEU A 1 357 ? -16.529 -10.493 11.267 1.00 96.62 357 LEU A N 1
ATOM 2872 C CA . LEU A 1 357 ? -16.618 -10.138 9.846 1.00 96.62 357 LEU A CA 1
ATOM 2873 C C . LEU A 1 357 ? -18.049 -9.822 9.371 1.00 96.62 357 LEU A C 1
ATOM 2875 O O . LEU A 1 357 ? -18.214 -9.043 8.439 1.00 96.62 357 LEU A O 1
ATOM 2879 N N . ASP A 1 358 ? -19.075 -10.356 10.040 1.00 95.94 358 ASP A N 1
ATOM 2880 C CA . ASP A 1 358 ? -20.491 -10.101 9.725 1.00 95.94 358 ASP A CA 1
ATOM 2881 C C . ASP A 1 358 ? -20.915 -8.629 9.905 1.00 95.94 358 ASP A C 1
ATOM 2883 O O . ASP A 1 358 ? -21.950 -8.225 9.383 1.00 95.94 358 ASP A O 1
ATOM 2887 N N . TYR A 1 359 ? -20.138 -7.827 10.646 1.00 97.62 359 TYR A N 1
ATOM 2888 C CA . TYR A 1 359 ? -20.397 -6.392 10.841 1.00 97.62 359 TYR A CA 1
ATOM 2889 C C . TYR A 1 359 ? -19.705 -5.496 9.821 1.00 97.62 359 TYR A C 1
ATOM 2891 O O . TYR A 1 359 ? -19.973 -4.294 9.781 1.00 97.62 359 TYR A O 1
ATOM 2899 N N . PHE A 1 360 ? -18.818 -6.056 9.000 1.00 98.25 360 PHE A N 1
ATOM 2900 C CA . PHE A 1 360 ? -18.161 -5.285 7.957 1.00 98.25 360 PHE A CA 1
ATOM 2901 C C . PHE A 1 360 ? -19.229 -4.817 6.969 1.00 98.25 360 PHE A C 1
ATOM 2903 O O . PHE A 1 360 ? -20.227 -5.505 6.751 1.00 98.25 360 PHE A O 1
ATOM 2910 N N . GLN A 1 361 ? -19.034 -3.646 6.373 1.00 98.38 361 GLN A N 1
ATOM 2911 C CA . GLN A 1 361 ? -19.978 -3.105 5.396 1.00 98.38 361 GLN A CA 1
ATOM 2912 C C . GLN A 1 361 ? -19.366 -3.079 3.999 1.00 98.38 361 GLN A C 1
ATOM 2914 O O . GLN A 1 361 ? -18.137 -3.103 3.867 1.00 98.38 361 GLN A O 1
ATOM 2919 N N . PRO A 1 362 ? -20.201 -3.028 2.947 1.00 98.38 362 PRO A N 1
ATOM 2920 C CA . PRO A 1 362 ? -19.710 -2.958 1.584 1.00 98.38 362 PRO A CA 1
ATOM 2921 C C . PRO A 1 362 ? -18.777 -1.765 1.346 1.00 98.38 362 PRO A C 1
ATOM 2923 O O . PRO A 1 362 ? -19.096 -0.629 1.697 1.00 98.38 362 PRO A O 1
ATOM 2926 N N . ILE A 1 363 ? -17.656 -2.020 0.673 1.00 97.81 363 ILE A N 1
ATOM 2927 C CA . ILE A 1 363 ? -16.758 -1.001 0.126 1.00 97.81 363 ILE A CA 1
ATOM 2928 C C . ILE A 1 363 ? -16.685 -1.153 -1.391 1.00 97.81 363 ILE A C 1
ATOM 2930 O O . ILE A 1 363 ? -16.533 -2.252 -1.922 1.00 97.81 363 ILE A O 1
ATOM 2934 N N . ASP A 1 364 ? -16.738 -0.035 -2.108 1.00 94.62 364 ASP A N 1
ATOM 2935 C CA . ASP A 1 364 ? -16.529 -0.015 -3.556 1.00 94.62 364 ASP A CA 1
ATOM 2936 C C . ASP A 1 364 ? -15.028 0.049 -3.877 1.00 94.62 364 ASP A C 1
ATOM 2938 O O . ASP A 1 364 ? -14.513 1.027 -4.422 1.00 94.62 364 ASP A O 1
ATOM 2942 N N . PHE A 1 365 ? -14.292 -0.986 -3.464 1.00 96.12 365 PHE A N 1
ATOM 2943 C CA . PHE A 1 365 ? -12.837 -1.035 -3.623 1.00 96.12 365 PHE A CA 1
ATOM 2944 C C . PHE A 1 365 ? -12.415 -1.067 -5.099 1.00 96.12 365 PHE A C 1
ATOM 2946 O O . PHE A 1 365 ? -11.337 -0.587 -5.446 1.00 96.12 365 PHE A O 1
ATOM 2953 N N . ALA A 1 366 ? -13.294 -1.540 -5.988 1.00 91.25 366 ALA A N 1
ATOM 2954 C CA . ALA A 1 366 ? -13.090 -1.516 -7.433 1.00 91.25 366 ALA A CA 1
ATOM 2955 C C . ALA A 1 366 ? -12.932 -0.092 -7.995 1.00 91.25 366 ALA A C 1
ATOM 2957 O O . ALA A 1 366 ? -12.276 0.080 -9.019 1.00 91.25 366 ALA A O 1
ATOM 2958 N N . LYS A 1 367 ? -13.460 0.944 -7.322 1.00 89.25 367 LYS A N 1
ATOM 2959 C CA . LYS A 1 367 ? -13.172 2.343 -7.681 1.00 89.25 367 LYS A CA 1
ATOM 2960 C C . LYS A 1 367 ? -11.718 2.747 -7.440 1.00 89.25 367 LYS A C 1
ATOM 2962 O O . LYS A 1 367 ? -11.232 3.650 -8.116 1.00 89.25 367 LYS A O 1
ATOM 2967 N N . LEU A 1 368 ? -11.049 2.125 -6.470 1.00 90.06 368 LEU A N 1
ATOM 2968 C CA . LEU A 1 368 ? -9.637 2.370 -6.177 1.00 90.06 368 LEU A CA 1
ATOM 2969 C C . LEU A 1 368 ? -8.741 1.446 -7.004 1.00 90.06 368 LEU A C 1
ATOM 2971 O O . LEU A 1 368 ? -7.772 1.902 -7.601 1.00 90.06 368 LEU A O 1
ATOM 2975 N N . ALA A 1 369 ? -9.057 0.153 -7.043 1.00 90.44 369 ALA A N 1
ATOM 2976 C CA . ALA A 1 369 ? -8.263 -0.867 -7.718 1.00 90.44 369 ALA A CA 1
ATOM 2977 C C . ALA A 1 369 ? -9.173 -1.842 -8.480 1.00 90.44 369 ALA A C 1
ATOM 2979 O O . ALA A 1 369 ? -9.465 -2.932 -7.981 1.00 90.44 369 ALA A O 1
ATOM 2980 N N . PRO A 1 370 ? -9.635 -1.488 -9.691 1.00 87.75 370 PRO A N 1
ATOM 2981 C CA . PRO A 1 370 ? -10.472 -2.378 -10.493 1.00 87.75 370 PRO A CA 1
ATOM 2982 C C . PRO A 1 370 ? -9.793 -3.719 -10.778 1.00 87.75 370 PRO A C 1
ATOM 2984 O O . PRO A 1 370 ? -10.472 -4.742 -10.837 1.00 87.75 370 PRO A O 1
ATOM 2987 N N . GLU A 1 371 ? -8.459 -3.728 -10.889 1.00 84.25 371 GLU A N 1
ATOM 2988 C CA . GLU A 1 371 ? -7.638 -4.927 -11.072 1.00 84.25 371 GLU A CA 1
ATOM 2989 C C . GLU A 1 371 ? -7.720 -5.921 -9.907 1.00 84.25 371 GLU A C 1
ATOM 2991 O O . GLU A 1 371 ? -7.338 -7.072 -10.078 1.00 84.25 371 GLU A O 1
ATOM 2996 N N . ASN A 1 372 ? -8.223 -5.508 -8.738 1.00 92.31 372 ASN A N 1
ATOM 2997 C CA . ASN A 1 372 ? -8.479 -6.404 -7.611 1.00 92.31 372 ASN A CA 1
ATOM 2998 C C . ASN A 1 372 ? -9.712 -7.302 -7.845 1.00 92.31 372 ASN A C 1
ATOM 3000 O O . ASN A 1 372 ? -9.825 -8.369 -7.234 1.00 92.31 372 ASN A O 1
ATOM 3004 N N . THR A 1 373 ? -10.615 -6.902 -8.749 1.00 90.00 373 THR A N 1
ATOM 3005 C CA . THR A 1 373 ? -11.813 -7.673 -9.107 1.00 90.00 373 THR A CA 1
ATOM 3006 C C . THR A 1 373 ? -11.423 -8.886 -9.948 1.00 90.00 373 THR A C 1
ATOM 3008 O O . THR A 1 373 ? -10.821 -8.750 -11.009 1.00 90.00 373 THR A O 1
ATOM 3011 N N . ASN A 1 374 ? -11.802 -10.077 -9.492 1.00 87.56 374 ASN A N 1
ATOM 3012 C CA . ASN A 1 374 ? -11.424 -11.378 -10.049 1.00 87.56 374 ASN A CA 1
ATOM 3013 C C . ASN A 1 374 ? -9.904 -11.580 -10.175 1.00 87.56 374 ASN A C 1
ATOM 3015 O O . ASN A 1 374 ? -9.451 -12.329 -11.040 1.00 87.56 374 ASN A O 1
ATOM 3019 N N . ALA A 1 375 ? -9.119 -10.913 -9.325 1.00 87.62 375 ALA A N 1
ATOM 3020 C CA . ALA A 1 375 ? -7.675 -11.084 -9.296 1.00 87.62 375 ALA A CA 1
ATOM 3021 C C . ALA A 1 375 ? -7.278 -12.503 -8.863 1.00 87.62 375 ALA A C 1
ATOM 3023 O O . ALA A 1 375 ? -7.965 -13.158 -8.075 1.00 87.62 375 ALA A O 1
ATOM 3024 N N . GLU A 1 376 ? -6.118 -12.956 -9.328 1.00 87.81 376 GLU A N 1
ATOM 3025 C CA . GLU A 1 376 ? -5.469 -14.128 -8.749 1.00 87.81 376 GLU A CA 1
ATOM 3026 C C . GLU A 1 376 ? -4.847 -13.776 -7.392 1.00 87.81 376 GLU A C 1
ATOM 3028 O O . GLU A 1 376 ? -4.426 -12.641 -7.147 1.00 87.81 376 GLU A O 1
ATOM 3033 N N . LEU A 1 377 ? -4.774 -14.764 -6.498 1.00 87.94 377 LEU A N 1
ATOM 3034 C CA . LEU A 1 377 ? -4.055 -14.609 -5.237 1.00 87.94 377 LEU A CA 1
ATOM 3035 C C . LEU A 1 377 ? -2.577 -14.339 -5.518 1.00 87.94 377 LEU A C 1
ATOM 3037 O O . LEU A 1 377 ? -1.930 -15.067 -6.269 1.00 87.94 377 LEU A O 1
ATOM 3041 N N . SER A 1 378 ? -2.025 -13.309 -4.878 1.00 88.31 378 SER A N 1
ATOM 3042 C CA . SER A 1 378 ? -0.590 -13.059 -4.961 1.00 88.31 378 SER A CA 1
ATOM 3043 C C . SER A 1 378 ? 0.190 -14.164 -4.234 1.00 88.31 378 SER A C 1
ATOM 3045 O O . SER A 1 378 ? -0.301 -14.761 -3.276 1.00 88.31 378 SER A O 1
ATOM 3047 N N . ASN A 1 379 ? 1.455 -14.380 -4.612 1.00 89.19 379 ASN A N 1
ATOM 3048 C CA . ASN A 1 379 ? 2.351 -15.331 -3.930 1.00 89.19 379 ASN A CA 1
ATOM 3049 C C . ASN A 1 379 ? 2.593 -14.992 -2.441 1.00 89.19 379 ASN A C 1
ATOM 3051 O O . ASN A 1 379 ? 3.209 -15.767 -1.715 1.00 89.19 379 ASN A O 1
ATOM 3055 N N . LEU A 1 380 ? 2.151 -13.825 -1.955 1.00 89.69 380 LEU A N 1
ATOM 3056 C CA . LEU A 1 380 ? 2.186 -13.519 -0.524 1.00 89.69 380 LEU A CA 1
ATOM 3057 C C . LEU A 1 380 ? 1.122 -14.298 0.255 1.00 89.69 380 LEU A C 1
ATOM 3059 O O . LEU A 1 380 ? 1.341 -14.572 1.430 1.00 89.69 380 LEU A O 1
ATOM 3063 N N . TRP A 1 381 ? 0.034 -14.703 -0.397 1.00 90.19 381 TRP A N 1
ATOM 3064 C CA . TRP A 1 381 ? -1.079 -15.445 0.197 1.00 90.19 381 TRP A CA 1
ATOM 3065 C C . TRP A 1 381 ? -0.900 -16.970 0.168 1.00 90.19 381 TRP A C 1
ATOM 3067 O O . TRP A 1 381 ? -1.817 -17.712 0.526 1.00 90.19 381 TRP A O 1
ATOM 3077 N N . THR A 1 382 ? 0.275 -17.450 -0.240 1.00 84.44 382 THR A N 1
ATOM 3078 C CA . THR A 1 382 ? 0.667 -18.859 -0.133 1.00 84.44 382 THR A CA 1
ATOM 3079 C C . THR A 1 382 ? 1.535 -19.085 1.108 1.00 84.44 382 THR A C 1
ATOM 3081 O O . THR A 1 382 ? 2.292 -18.186 1.504 1.00 84.44 382 THR A O 1
ATOM 3084 N N . GLU A 1 383 ? 1.396 -20.274 1.705 1.00 65.31 383 GLU A N 1
ATOM 3085 C CA . GLU A 1 383 ? 2.191 -20.758 2.851 1.00 65.31 383 GLU A CA 1
ATOM 3086 C C . GLU A 1 383 ? 3.691 -20.839 2.552 1.00 65.31 383 GLU A C 1
ATOM 3088 O O . GLU A 1 383 ? 4.057 -21.150 1.391 1.00 65.31 383 GLU A O 1
#

Foldseek 3Di:
DVVVVVVVVVVVVVVVVVVVVVVVVVVVVVVVVVVVVVVVVVCVVVVPDPDDLVRVVVQVVVQVVVLQVCLVVLVLVVNLVLADQQAWEAEQVPDIATGSVSVSVVSNVQVVQQKGKDWAWDGWDDDPFKTKTKTKIWIWHADPVRDIDTPAIWIKIWMWGQDPVVRHIHTRYMHTHSPDDPPPLVPDKDKFWFQFFQARHGDPDGTWMWIWAADGQWTKIKIKFFDPCQDPDQDDAAQFEDPPCLQAWKKKKKFWADDDDPAIWIWIKIADLRRYIKIFTATHQPRTPDIRDGWGKDKDDDPRMIMIITTHGNLSGAAGRFWMKMWTWHHDDPGITIIISQHDHHPPDPDDDPSPRVRTDTDPCCSRPVCSHNHDRHPVPPD

InterPro domains:
  IPR032710 NTF2-like domain superfamily [SSF54427] (58-174)

Secondary structure (DSSP, 8-state):
-HHHHHHHHHHHHHHHHHHHHHHHHHHHHHHHHHHHHHHHHHHHHHTT----HHHHHHHHHHHHHHHHHHHHHT-HHHHHTTEEEEEEEEETTTEEEESHHHHHHHHHHHHHTTEEEEEE---EEE-SSEEEEEEEEEEEEE-TTS-EEEEEEEEEEEEEEEETTTTEEEEEEEEEESS------TT-EEEEEE-EETTSPBPSSPPEEEEEEEETTEEEEEEEEE----SPPPSS-TTSB-TTGGGSSEEEEEEEE--SSSS-EEEEEEE-TTS-EEEEEEESTT-EEEES---EEEEEEETTEEEEEEEEEGGGSPTT--EEEEEEEE--GGG-EEEESSPPPTTT-SS--TT-GGG-EE--GGGT-GGGTTPPPPGGG--

Sequence (383 aa):
GQQCEKQDINMLKKEILEGVDSKIATLTSLMKRQNRNLKDKIKEITDECTKSQNQIQRELNANLEEYSKLIKSGDFVAASNYWSKDGTMVLANKFQLNGRQQIEDHLKSLVNRGHHLFVTPGRFEGNCRYQVMLGDIDYYIDNKDGTSSLFINGRMMAYFTYNSSRNKWLIVFSMDTFDIPRPIYEGVTLQFEITTLWDSKSIDHPPVTLQLQRRGNFIWLMIDAPFFNDTPSPGGAPGEPFPKLWQYEVVEAFFLGGGGSGEPLYLEVEFSPHGQHLILLMKGVRKALKHSLPVDYTSKINGSTWTGLARIPLNYFPPNVTMFNAYAIHGSGNQRMYEALYPTEEGKYTGPDFHRLDYFQPIDFAKLAPENTNAELSNLWTE

Organism: Owenia fusiformis (NCBI:txid6347)

Radius of gyration: 32.22 Å; chains: 1; bounding box: 68×61×123 Å

pLDDT: mean 86.54, std 12.7, range [33.25, 98.88]